Protein AF-A0A369J7W8-F1 (afdb_monomer_lite)

Secondary structure (DSSP, 8-state):
---------STTTTHHHHHHHHHHHHHHHHSSTTS---TTTTTTSSSS-----------B---EEEE--SS-HHHHS-TTHHHHS--SEEEEEEETTTTEEEEEETT--SBPPTTTS---HHHHTTTT-HHHHHHHHHHH---TT--GGGS-HHHHHHHHHHHHHHHHHHHHHHHHHH-HHHHHHHHHHHHHHHHHHHHHHHHHHHHHHHHHHHHHHHH---TTHHHHHHHHHHTT--HHHHHHHHHHHHTTS--------HHHHHHHHHHHHHHHHHHHHHHHHHH-PPPHHHHHHHS--------SSSPPHHHHHHHHHHHS-TTTSPPPPPPTTSPPPP-EEEEEEEE-----EEETTTTEEE---SEEEEEEEE-

pLDDT: mean 75.78, std 18.76, range [27.67, 96.69]

Sequence (379 aa):
MNVLAGRTTSDDLDLKHNYNLELISSQSHRNQHTRNMSVSTITSALSSLDTAEIAQSEPTCPGTWIKWSPGSIWTSYPYFQHEVCNVGWRPIAWSAERQEICLRAQNCKLDASDVDGGPCNACRWVEHSARFRQCIERAEHAQKHTPWAYLTAEQLHALMKKMVDKIKRLETQVTFFICPMSVITRINGIDKLANEKRRNKVLLKKLDDGKRILMLLASEDVVGLSRLLTVALNRGTSITAILDLLHRAIEGLYSPRGGFTTRQLDVSFLTEALGGSRLLYALQKALGLASSSTVRRHHKIPRLLPSIGEPSSDEINANISAFLDPNVKPPPPLLPSGARPGNVAMIDDISLESKCRYCGRRDAVMGLCPNIPVMLILA

Radius of gyration: 56.73 Å; chains: 1; bounding box: 97×52×156 Å

Organism: Hypsizygus marmoreus (NCBI:txid39966)

Foldseek 3Di:
DDDDDDDDDPPVVVVVVVVVVVVVVVVVVVVVPPPDPDPVVVVVVPPPPPDPDPDPDDLFFQFDKDAQDLDQCQFLQLQLLVVVHPLQKDWDDADRVRNITGIDGPPRPRDQDPPPSHGDPRRVCSCVDPSNVVLSVCSNPNDPPDDPSSYTNNRVVVVVVVVVVVVVVVVVVCCVVPPPPVVVVVVVVVVVVVVVVVVVVVVVVVVVLVVLVVVLVVPDDQQCLVVLVVVCVVVVHDSVVSSVQSVCSVVVVDDRQDDDDPVLLVVLLVQCVPVNQVSSVVCCVVRVGHHPVRSCVVQVDQDQDDDQPPDDPVSVVVRCCRCVPCVNPNADDADPVRHGDDKDKDKDKDADDQDWDADPVVRDTHRNDRIDIDIDIDD

Structure (mmCIF, N/CA/C/O backbone):
data_AF-A0A369J7W8-F1
#
_entry.id   AF-A0A369J7W8-F1
#
loop_
_atom_site.group_PDB
_atom_site.id
_atom_site.type_symbol
_atom_site.label_atom_id
_atom_site.label_alt_id
_atom_site.label_comp_id
_atom_site.label_asym_id
_atom_site.label_entity_id
_atom_site.label_seq_id
_atom_site.pdbx_PDB_ins_code
_atom_site.Cartn_x
_atom_site.Cartn_y
_atom_site.Cartn_z
_atom_site.occupancy
_atom_site.B_iso_or_equiv
_atom_site.auth_seq_id
_atom_site.auth_comp_id
_atom_site.auth_asym_id
_atom_site.auth_atom_id
_atom_site.pdbx_PDB_model_num
ATOM 1 N N . MET A 1 1 ? -39.255 -3.046 -16.414 1.00 39.50 1 MET A N 1
ATOM 2 C CA . MET A 1 1 ? -39.333 -4.017 -15.302 1.00 39.50 1 MET A CA 1
ATOM 3 C C . MET A 1 1 ? -39.390 -3.236 -14.002 1.00 39.50 1 MET A C 1
ATOM 5 O O . MET A 1 1 ? -38.418 -2.584 -13.650 1.00 39.50 1 MET A O 1
ATOM 9 N N . ASN A 1 2 ? -40.569 -3.225 -13.381 1.00 30.16 2 ASN A N 1
ATOM 10 C CA . ASN A 1 2 ? -40.825 -2.701 -12.038 1.00 30.16 2 ASN A CA 1
ATOM 11 C C . ASN A 1 2 ? -40.211 -3.615 -10.966 1.00 30.16 2 ASN A C 1
ATOM 13 O O . ASN A 1 2 ? -40.153 -4.816 -11.204 1.00 30.16 2 ASN A O 1
ATOM 17 N N . VAL A 1 3 ? -39.836 -3.025 -9.820 1.00 30.94 3 VAL A N 1
ATOM 18 C CA . VAL A 1 3 ? -40.041 -3.421 -8.394 1.00 30.94 3 VAL A CA 1
ATOM 19 C C . VAL A 1 3 ? -39.034 -2.575 -7.580 1.00 30.94 3 VAL A C 1
ATOM 21 O O . VAL A 1 3 ? -37.832 -2.762 -7.711 1.00 30.94 3 VAL A O 1
ATOM 24 N N . LEU A 1 4 ? -39.413 -1.418 -7.026 1.00 30.12 4 LEU A N 1
ATOM 25 C CA . LEU A 1 4 ? -40.066 -1.147 -5.727 1.00 30.12 4 LEU A CA 1
ATOM 26 C C . LEU A 1 4 ? -39.208 -1.378 -4.459 1.00 30.12 4 LEU A C 1
ATOM 28 O O . LEU A 1 4 ? -38.960 -2.505 -4.058 1.00 30.12 4 LEU A O 1
ATOM 32 N N . ALA A 1 5 ? -38.938 -0.236 -3.804 1.00 29.45 5 ALA A N 1
ATOM 33 C CA . ALA A 1 5 ? -39.077 0.076 -2.372 1.00 29.45 5 ALA A CA 1
ATOM 34 C C . ALA A 1 5 ? -38.084 -0.476 -1.325 1.00 29.45 5 ALA A C 1
ATOM 36 O O . ALA A 1 5 ? -37.884 -1.673 -1.170 1.00 29.45 5 ALA A O 1
ATOM 37 N N . GLY A 1 6 ? -37.572 0.454 -0.501 1.00 27.67 6 GLY A N 1
ATOM 38 C CA . GLY A 1 6 ? -36.865 0.163 0.750 1.00 27.67 6 GLY A CA 1
ATOM 39 C C . GLY A 1 6 ? -36.190 1.377 1.404 1.00 27.67 6 GLY A C 1
ATOM 40 O O . GLY A 1 6 ? -34.994 1.338 1.661 1.00 27.67 6 GLY A O 1
ATOM 41 N N . ARG A 1 7 ? -36.931 2.473 1.640 1.00 35.16 7 ARG A N 1
ATOM 42 C CA . ARG A 1 7 ? -36.541 3.552 2.573 1.00 35.16 7 ARG A CA 1
ATOM 43 C C . ARG A 1 7 ? -36.815 3.082 4.007 1.00 35.16 7 ARG A C 1
ATOM 45 O O . ARG A 1 7 ? -37.968 2.803 4.310 1.00 35.16 7 ARG A O 1
ATOM 52 N N . THR A 1 8 ? -35.805 3.091 4.875 1.00 32.97 8 THR A N 1
ATOM 53 C CA . THR A 1 8 ? -35.943 3.037 6.347 1.00 32.97 8 THR A CA 1
ATOM 54 C C . THR A 1 8 ? -34.812 3.873 6.967 1.00 32.97 8 THR A C 1
ATOM 56 O O . THR A 1 8 ? -33.648 3.495 6.871 1.00 32.97 8 THR A O 1
ATOM 59 N N . THR A 1 9 ? -35.090 5.145 7.279 1.00 34.97 9 THR A N 1
ATOM 60 C CA . THR A 1 9 ? -35.236 5.707 8.646 1.00 34.97 9 THR A CA 1
ATOM 61 C C . THR A 1 9 ? -33.913 5.859 9.412 1.00 34.97 9 THR A C 1
ATOM 63 O O . THR A 1 9 ? -33.539 4.999 10.205 1.00 34.97 9 THR A O 1
ATOM 66 N N . SER A 1 10 ? -33.235 6.999 9.203 1.00 34.66 10 SER A N 1
ATOM 67 C CA . SER A 1 10 ? -32.146 7.494 10.065 1.00 34.66 10 SER A CA 1
ATOM 68 C C . SER A 1 10 ? -32.644 8.170 11.349 1.00 34.66 10 SER A C 1
ATOM 70 O O . SER A 1 10 ? -31.831 8.519 12.192 1.00 34.66 10 SER A O 1
ATOM 72 N N . ASP A 1 11 ? -33.959 8.308 11.530 1.00 36.31 11 ASP A N 1
ATOM 73 C CA . ASP A 1 11 ? -34.535 9.120 12.613 1.00 36.31 11 ASP A CA 1
ATOM 74 C C . ASP A 1 11 ? -34.799 8.332 13.915 1.00 36.31 11 ASP A C 1
ATOM 76 O O . ASP A 1 11 ? -35.077 8.920 14.955 1.00 36.31 11 ASP A O 1
ATOM 80 N N . ASP A 1 12 ? -34.642 7.002 13.911 1.00 34.50 12 ASP A N 1
ATOM 81 C CA . ASP A 1 12 ? -34.912 6.141 15.082 1.00 34.50 12 ASP A CA 1
ATOM 82 C C . ASP A 1 12 ? -33.693 5.898 15.996 1.00 34.50 12 ASP A C 1
ATOM 84 O O . ASP A 1 12 ? -33.819 5.328 17.089 1.00 34.50 12 ASP A O 1
ATOM 88 N N . LEU A 1 13 ? -32.497 6.316 15.569 1.00 38.62 13 LEU A N 1
ATOM 89 C CA . LEU A 1 13 ? -31.259 6.165 16.346 1.00 38.62 13 LEU A CA 1
ATOM 90 C C . LEU A 1 13 ? -30.965 7.376 17.245 1.00 38.62 13 LEU A C 1
ATOM 92 O O . LEU A 1 13 ? -30.357 7.194 18.301 1.00 38.62 13 LEU A O 1
ATOM 96 N N . ASP A 1 14 ? -31.492 8.558 16.914 1.00 38.12 14 ASP A N 1
ATOM 97 C CA . ASP A 1 14 ? -31.316 9.777 17.719 1.00 38.12 14 ASP A CA 1
ATOM 98 C C . ASP A 1 14 ? -32.330 9.890 18.875 1.00 38.12 14 ASP A C 1
ATOM 100 O O . ASP A 1 14 ? -32.022 10.435 19.938 1.00 38.12 14 ASP A O 1
ATOM 104 N N . LEU A 1 15 ? -33.505 9.263 18.757 1.00 39.38 15 LEU A N 1
ATOM 105 C CA . LEU A 1 15 ? -34.518 9.241 19.824 1.00 39.38 15 LEU A CA 1
ATOM 106 C C . LEU A 1 15 ? -34.150 8.321 21.002 1.00 39.38 15 LEU A C 1
ATOM 108 O O . LEU A 1 15 ? -34.515 8.597 22.145 1.00 39.38 15 LEU A O 1
ATOM 112 N N . LYS A 1 16 ? -33.371 7.255 20.775 1.00 38.78 16 LYS A N 1
ATOM 113 C CA . LYS A 1 16 ? -32.959 6.321 21.846 1.00 38.78 16 LYS A CA 1
ATOM 114 C C . LYS A 1 16 ? -31.725 6.780 22.628 1.00 38.78 16 LYS A C 1
ATOM 116 O O . LYS A 1 16 ? -31.479 6.263 23.722 1.00 38.78 16 LYS A O 1
ATOM 121 N N . HIS A 1 17 ? -30.965 7.743 22.102 1.00 38.62 17 HIS A N 1
ATOM 122 C CA . HIS A 1 17 ? -29.814 8.322 22.799 1.00 38.62 17 HIS A CA 1
ATOM 123 C C . HIS A 1 17 ? -30.224 9.459 23.753 1.00 38.62 17 HIS A C 1
ATOM 125 O O . HIS A 1 17 ? -29.676 9.549 24.850 1.00 38.62 17 HIS A O 1
ATOM 131 N N . ASN A 1 18 ? -31.267 10.230 23.415 1.00 38.75 18 ASN A N 1
ATOM 132 C CA . ASN A 1 18 ? -31.782 11.300 24.281 1.00 38.75 18 ASN A CA 1
ATOM 133 C C . ASN A 1 18 ? -32.533 10.792 25.528 1.00 38.75 18 ASN A C 1
ATOM 135 O O . ASN A 1 18 ? -32.368 11.356 26.607 1.00 38.75 18 ASN A O 1
ATOM 139 N N . TYR A 1 19 ? -33.251 9.665 25.447 1.00 37.66 19 TYR A N 1
ATOM 140 C CA . TYR A 1 19 ? -33.979 9.119 26.607 1.00 37.66 19 TYR A CA 1
ATOM 141 C C . TYR A 1 19 ? -33.079 8.585 27.739 1.00 37.66 19 TYR A C 1
ATOM 143 O O . TYR A 1 19 ? -33.506 8.519 28.890 1.00 37.66 19 TYR A O 1
ATOM 151 N N . ASN A 1 20 ? -31.827 8.213 27.447 1.00 37.56 20 ASN A N 1
ATOM 152 C CA . ASN A 1 20 ? -30.898 7.706 28.466 1.00 37.56 20 ASN A CA 1
ATOM 153 C C . ASN A 1 20 ? -30.087 8.813 29.161 1.00 37.56 20 ASN A C 1
ATOM 155 O O . ASN A 1 20 ? -29.595 8.595 30.267 1.00 37.56 20 ASN A O 1
ATOM 159 N N . LEU A 1 21 ? -29.972 10.001 28.558 1.00 37.84 21 LEU A N 1
ATOM 160 C CA . LEU A 1 21 ? -29.263 11.141 29.150 1.00 37.84 21 LEU A CA 1
ATOM 161 C C . LEU A 1 21 ? -30.152 11.949 30.115 1.00 37.84 21 LEU A C 1
ATOM 163 O O . LEU A 1 21 ? -29.655 12.425 31.137 1.00 37.84 21 LEU A O 1
ATOM 167 N N . GLU A 1 22 ? -31.469 12.008 29.887 1.00 37.44 22 GLU A N 1
ATOM 168 C CA . GLU A 1 22 ? -32.417 12.662 30.809 1.00 37.44 22 GLU A CA 1
ATOM 169 C C . GLU A 1 22 ? -32.690 11.856 32.093 1.00 37.44 22 GLU A C 1
ATOM 171 O O . GLU A 1 22 ? -32.959 12.431 33.153 1.00 37.44 22 GLU A O 1
ATOM 176 N N . LEU A 1 23 ? -32.557 10.524 32.058 1.00 37.62 23 LEU A N 1
ATOM 177 C CA . LEU A 1 23 ? -32.783 9.682 33.240 1.00 37.62 23 LEU A CA 1
ATOM 178 C C . LEU A 1 23 ? -31.615 9.734 34.244 1.00 37.62 23 LEU A C 1
ATOM 180 O O . LEU A 1 23 ? -31.823 9.597 35.452 1.00 37.62 23 LEU A O 1
ATOM 184 N N . ILE A 1 24 ? -30.393 9.974 33.756 1.00 36.31 24 ILE A N 1
ATOM 185 C CA . ILE A 1 24 ? -29.177 10.046 34.582 1.00 36.31 24 ILE A CA 1
ATOM 186 C C . ILE A 1 24 ? -29.023 11.444 35.213 1.00 36.31 24 ILE A C 1
ATOM 188 O O . ILE A 1 24 ? -28.620 11.545 36.375 1.00 36.31 24 ILE A O 1
ATOM 192 N N . SER A 1 25 ? -29.437 12.520 34.529 1.00 39.28 25 SER A N 1
ATOM 193 C CA . SER A 1 25 ? -29.447 13.875 35.114 1.00 39.28 25 SER A CA 1
ATOM 194 C C . SER A 1 25 ? -30.545 14.047 36.180 1.00 39.28 25 SER A C 1
ATOM 196 O O . SER A 1 25 ? -30.312 14.674 37.218 1.00 39.28 25 SER A O 1
ATOM 198 N N . SER A 1 26 ? -31.698 13.388 36.004 1.00 38.00 26 SER A N 1
ATOM 199 C CA . SER A 1 26 ? -32.831 13.426 36.944 1.00 38.00 26 SER A CA 1
ATOM 200 C C . SER A 1 26 ? -32.561 12.698 38.271 1.00 38.00 26 SER A C 1
ATOM 202 O O . SER A 1 26 ? -33.080 13.096 39.317 1.00 38.00 26 SER A O 1
ATOM 204 N N . GLN A 1 27 ? -31.717 11.658 38.271 1.00 39.25 27 GLN A N 1
ATOM 205 C CA . GLN A 1 27 ? -31.307 10.957 39.499 1.00 39.25 27 GLN A CA 1
ATOM 206 C C . GLN A 1 27 ? -30.192 11.695 40.259 1.00 39.25 27 GLN A C 1
ATOM 208 O O . GLN A 1 27 ? -30.140 11.626 41.489 1.00 39.25 27 GLN A O 1
ATOM 213 N N . SER A 1 28 ? -29.355 12.470 39.560 1.00 37.69 28 SER A N 1
ATOM 214 C CA . SER A 1 28 ? -28.328 13.308 40.194 1.00 37.69 28 SER A CA 1
ATOM 215 C C . SER A 1 28 ? -28.925 14.531 40.906 1.00 37.69 28 SER A C 1
ATOM 217 O O . SER A 1 28 ? -28.455 14.895 41.982 1.00 37.69 28 SER A O 1
ATOM 219 N N . HIS A 1 29 ? -30.007 15.120 40.381 1.00 34.94 29 HIS A N 1
ATOM 220 C CA . HIS A 1 29 ? -30.691 16.249 41.032 1.00 34.94 29 HIS A CA 1
ATOM 221 C C . HIS A 1 29 ? -31.543 15.846 42.248 1.00 34.94 29 HIS A C 1
ATOM 223 O O . HIS A 1 29 ? -31.723 16.648 43.165 1.00 34.94 29 HIS A O 1
ATOM 229 N N . ARG A 1 30 ? -32.034 14.599 42.315 1.00 35.12 30 ARG A N 1
ATOM 230 C CA . ARG A 1 30 ? -32.855 14.125 43.446 1.00 35.12 30 ARG A CA 1
ATOM 231 C C . ARG A 1 30 ? -32.022 13.670 44.655 1.00 35.12 30 ARG A C 1
ATOM 233 O O . ARG A 1 30 ? -32.506 13.736 45.780 1.00 35.12 30 ARG A O 1
ATOM 240 N N . ASN A 1 31 ? -30.752 13.309 44.447 1.00 36.44 31 ASN A N 1
ATOM 241 C CA . ASN A 1 31 ? -29.822 12.913 45.514 1.00 36.44 31 ASN A CA 1
ATOM 242 C C . ASN A 1 31 ? -29.013 14.078 46.119 1.00 36.44 31 ASN A C 1
ATOM 244 O O . ASN A 1 31 ? -28.264 13.865 47.072 1.00 36.44 31 ASN A O 1
ATOM 248 N N . GLN A 1 32 ? -29.175 15.305 45.611 1.00 38.06 32 GLN A N 1
ATOM 249 C CA . GLN A 1 32 ? -28.560 16.510 46.189 1.00 38.06 32 GLN A CA 1
ATOM 250 C C . GLN A 1 32 ? -29.512 17.299 47.108 1.00 38.06 32 GLN A C 1
ATOM 252 O O . GLN A 1 32 ? -29.049 18.122 47.891 1.00 38.06 32 GLN A O 1
ATOM 257 N N . HIS A 1 33 ? -30.821 17.008 47.099 1.00 33.25 33 HIS A N 1
ATOM 258 C CA . HIS A 1 33 ? -31.810 17.750 47.895 1.00 33.25 33 HIS A CA 1
ATOM 259 C C . HIS A 1 33 ? -32.118 17.151 49.285 1.00 33.25 33 HIS A C 1
ATOM 261 O O . HIS A 1 33 ? -32.830 17.768 50.073 1.00 33.25 33 HIS A O 1
ATOM 267 N N . THR A 1 34 ? -31.565 15.982 49.628 1.00 38.44 34 THR A N 1
ATOM 268 C CA . THR A 1 34 ? -31.770 15.314 50.935 1.00 38.44 34 THR A CA 1
ATOM 269 C C . THR A 1 34 ? -30.535 15.321 51.839 1.00 38.44 34 THR A C 1
ATOM 271 O O . THR A 1 34 ? -30.518 14.638 52.860 1.00 38.44 34 THR A O 1
ATOM 274 N N . ARG A 1 35 ? -29.500 16.108 51.507 1.00 38.56 35 ARG A N 1
ATOM 275 C CA . ARG A 1 35 ? -28.270 16.208 52.316 1.00 38.56 35 ARG A CA 1
ATOM 276 C C . ARG A 1 35 ? -27.999 17.552 52.987 1.00 38.56 35 ARG A C 1
ATOM 278 O O . ARG A 1 35 ? -27.034 17.632 53.731 1.00 38.56 35 ARG A O 1
ATOM 285 N N . ASN A 1 36 ? -28.878 18.542 52.833 1.00 43.09 36 ASN A N 1
ATOM 286 C CA . ASN A 1 36 ? -28.755 19.841 53.503 1.00 43.09 36 ASN A CA 1
ATOM 287 C C . ASN A 1 36 ? -30.032 20.212 54.281 1.00 43.09 36 ASN A C 1
ATOM 289 O O . ASN A 1 36 ? -30.592 21.285 54.076 1.00 43.09 36 ASN A O 1
ATOM 293 N N . MET A 1 37 ? -30.496 19.341 55.189 1.00 34.44 37 MET A N 1
ATOM 294 C CA . MET A 1 37 ? -31.217 19.843 56.364 1.00 34.44 37 MET A CA 1
ATOM 295 C C . MET A 1 37 ? -30.190 20.153 57.445 1.00 34.44 37 MET A C 1
ATOM 297 O O . MET A 1 37 ? -29.414 19.306 57.880 1.00 34.44 37 MET A O 1
ATOM 301 N N . SER A 1 38 ? -30.166 21.429 57.785 1.00 38.12 38 SER A N 1
ATOM 302 C CA . SER A 1 38 ? -29.290 22.107 58.715 1.00 38.12 38 SER A CA 1
ATOM 303 C C . SER A 1 38 ? -29.174 21.412 60.073 1.00 38.12 38 SER A C 1
ATOM 305 O O . SER A 1 38 ? -30.145 21.278 60.817 1.00 38.12 38 SER A O 1
ATOM 307 N N . VAL A 1 39 ? -27.930 21.113 60.453 1.00 41.03 39 VAL A N 1
ATOM 308 C CA . VAL A 1 39 ? -27.508 20.763 61.822 1.00 41.03 39 VAL A CA 1
ATOM 309 C C . VAL A 1 39 ? -27.879 21.864 62.841 1.00 41.03 39 VAL A C 1
ATOM 311 O O . VAL A 1 39 ? -27.865 21.614 64.037 1.00 41.03 39 VAL A O 1
ATOM 314 N N . SER A 1 40 ? -28.301 23.056 62.398 1.00 43.69 40 SER A N 1
ATOM 315 C CA . SER A 1 40 ? -28.777 24.149 63.258 1.00 43.69 40 SER A CA 1
ATOM 316 C C . SER A 1 40 ? -30.266 24.100 63.641 1.00 43.69 40 SER A C 1
ATOM 318 O O . SER A 1 40 ? -30.682 24.883 64.490 1.00 43.69 40 SER A O 1
ATOM 320 N N . THR A 1 41 ? -31.082 23.192 63.087 1.00 40.47 41 THR A N 1
ATOM 321 C CA . THR A 1 41 ? -32.512 23.078 63.467 1.00 40.47 41 THR A CA 1
ATOM 322 C C . THR A 1 41 ? -32.739 22.090 64.617 1.00 40.47 41 THR A C 1
ATOM 324 O O . THR A 1 41 ? -33.707 22.220 65.358 1.00 40.47 41 THR A O 1
ATOM 327 N N . ILE A 1 42 ? -31.815 21.148 64.836 1.00 38.88 42 ILE A N 1
ATOM 328 C CA . ILE A 1 42 ? -31.888 20.184 65.949 1.00 38.88 42 ILE A CA 1
ATOM 329 C C . ILE A 1 42 ? -31.417 20.833 67.265 1.00 38.88 42 ILE A C 1
ATOM 331 O O . ILE A 1 42 ? -31.951 20.533 68.329 1.00 38.88 42 ILE A O 1
ATOM 335 N N . THR A 1 43 ? -30.499 21.800 67.203 1.00 40.34 43 THR A N 1
ATOM 336 C CA . THR A 1 43 ? -29.969 22.500 68.387 1.00 40.34 43 THR A CA 1
ATOM 337 C C . THR A 1 43 ? -30.921 23.554 68.962 1.00 40.34 43 THR A C 1
ATOM 339 O O . THR A 1 43 ? -30.791 23.905 70.125 1.00 40.34 43 THR A O 1
ATOM 342 N N . SER A 1 44 ? -31.912 24.026 68.196 1.00 38.06 44 SER A N 1
ATOM 343 C CA . SER A 1 44 ? -32.921 24.992 68.672 1.00 38.06 44 SER A CA 1
ATOM 344 C C . SER A 1 44 ? -34.101 24.341 69.409 1.00 38.06 44 SER A C 1
ATOM 346 O O . SER A 1 44 ? -34.868 25.053 70.052 1.00 38.06 44 SER A O 1
ATOM 348 N N . ALA A 1 45 ? -34.267 23.017 69.319 1.00 38.34 45 ALA A N 1
ATOM 349 C CA . ALA A 1 45 ? -35.342 22.277 69.991 1.00 38.34 45 ALA A CA 1
ATOM 350 C C . ALA A 1 45 ? -34.882 21.572 71.284 1.00 38.34 45 ALA A C 1
ATOM 352 O O . ALA A 1 45 ? -35.701 20.999 71.995 1.00 38.34 45 ALA A O 1
ATOM 353 N N . LEU A 1 46 ? -33.581 21.620 71.597 1.00 36.84 46 LEU A N 1
ATOM 354 C CA . LEU A 1 46 ? -32.973 20.996 72.781 1.00 36.84 46 LEU A CA 1
ATOM 355 C C . LEU A 1 46 ? -32.583 22.008 73.874 1.00 36.84 46 LEU A C 1
ATOM 357 O O . LEU A 1 46 ? -32.005 21.620 74.881 1.00 36.84 46 LEU A O 1
ATOM 361 N N . SER A 1 47 ? -32.921 23.291 73.708 1.00 36.59 47 SER A N 1
ATOM 362 C CA . SER A 1 47 ? -32.651 24.356 74.695 1.00 36.59 47 SER A CA 1
ATOM 363 C C . SER A 1 47 ? -33.897 24.823 75.459 1.00 36.59 47 SER A C 1
ATOM 365 O O . SER A 1 47 ? -33.846 25.834 76.150 1.00 36.59 47 SER A O 1
ATOM 367 N N . SER A 1 48 ? -35.018 24.108 75.341 1.00 38.41 48 SER A N 1
ATOM 368 C CA . SER A 1 48 ? -36.293 24.429 76.006 1.00 38.41 48 SER A CA 1
ATOM 369 C C . SER A 1 48 ? -36.827 23.298 76.896 1.00 38.41 48 SER A C 1
ATOM 371 O O . SER A 1 48 ? -37.998 23.298 77.265 1.00 38.41 48 SER A O 1
ATOM 373 N N . LEU A 1 49 ? -35.970 22.352 77.288 1.00 36.00 49 LEU A N 1
ATOM 374 C CA . LEU A 1 49 ? -36.283 21.305 78.266 1.00 36.00 49 LEU A CA 1
ATOM 375 C C . LEU A 1 49 ? -35.232 21.298 79.380 1.00 36.00 49 LEU A C 1
ATOM 377 O O . LEU A 1 49 ? -34.598 20.284 79.630 1.00 36.00 49 LEU A O 1
ATOM 381 N N . ASP A 1 50 ? -35.026 22.447 80.020 1.00 34.94 50 ASP A N 1
ATOM 382 C CA . ASP A 1 50 ? -34.288 22.519 81.283 1.00 34.94 50 ASP A CA 1
ATOM 383 C C . ASP A 1 50 ? -34.841 23.655 82.147 1.00 34.94 50 ASP A C 1
ATOM 385 O O . ASP A 1 50 ? -34.258 24.722 82.299 1.00 34.94 50 ASP A O 1
ATOM 389 N N . THR A 1 51 ? -36.034 23.400 82.676 1.00 32.72 51 THR A N 1
ATOM 390 C CA . THR A 1 51 ? -36.517 23.912 83.964 1.00 32.72 51 THR A CA 1
ATOM 391 C C . THR A 1 51 ? -37.717 23.058 84.353 1.00 32.72 51 THR A C 1
ATOM 393 O O . THR A 1 51 ? -38.873 23.412 84.140 1.00 32.72 51 THR A O 1
ATOM 396 N N . ALA A 1 52 ? -37.444 21.874 84.905 1.00 32.53 52 ALA A N 1
ATOM 397 C CA . ALA A 1 52 ? -38.441 21.180 85.707 1.00 32.53 52 ALA A CA 1
ATOM 398 C C . ALA A 1 52 ? -38.605 21.973 87.011 1.00 32.53 52 ALA A C 1
ATOM 400 O O . ALA A 1 52 ? -37.886 21.761 87.987 1.00 32.53 52 ALA A O 1
ATOM 401 N N . GLU A 1 53 ? -39.519 22.942 86.984 1.00 30.88 53 GLU A N 1
ATOM 402 C CA . GLU A 1 53 ? -40.106 23.521 88.183 1.00 30.88 53 GLU A CA 1
ATOM 403 C C . GLU A 1 53 ? -40.580 22.382 89.089 1.00 30.88 53 GLU A C 1
ATOM 405 O O . GLU A 1 53 ? -41.365 21.516 88.691 1.00 30.88 53 GLU A O 1
ATOM 410 N N . ILE A 1 54 ? -40.077 22.385 90.322 1.00 39.38 54 ILE A N 1
ATOM 411 C CA . ILE A 1 54 ? -40.567 21.557 91.419 1.00 39.38 54 ILE A CA 1
ATOM 412 C C . ILE A 1 54 ? -41.971 22.073 91.752 1.00 39.38 54 ILE A C 1
ATOM 414 O O . ILE A 1 54 ? -42.161 22.912 92.630 1.00 39.38 54 ILE A O 1
ATOM 418 N N . ALA A 1 55 ? -42.962 21.596 91.005 1.00 31.48 55 ALA A N 1
ATOM 419 C CA . ALA A 1 55 ? -44.359 21.733 91.360 1.00 31.48 55 ALA A CA 1
ATOM 420 C C . ALA A 1 55 ? -44.654 20.707 92.459 1.00 31.48 55 ALA A C 1
ATOM 422 O O . ALA A 1 55 ? -44.607 19.495 92.234 1.00 31.48 55 ALA A O 1
ATOM 423 N N . GLN A 1 56 ? -44.926 21.203 93.665 1.00 46.19 56 GLN A N 1
ATOM 424 C CA . GLN A 1 56 ? -45.516 20.425 94.749 1.00 46.19 56 GLN A CA 1
ATOM 425 C C . GLN A 1 56 ? -46.822 19.811 94.225 1.00 46.19 56 GLN A C 1
ATOM 427 O O . GLN A 1 56 ? -47.815 20.513 94.055 1.00 46.19 56 GLN A O 1
ATOM 432 N N . SER A 1 57 ? -46.796 18.518 93.898 1.00 40.25 57 SER A N 1
ATOM 433 C CA . SER A 1 57 ? -47.978 17.771 93.474 1.00 40.25 57 SER A CA 1
ATOM 434 C C . SER A 1 57 ? -48.540 17.010 94.667 1.00 40.25 57 SER A C 1
ATOM 436 O O . SER A 1 57 ? -47.801 16.415 95.451 1.00 40.25 57 SER A O 1
ATOM 438 N N . GLU A 1 58 ? -49.861 17.084 94.809 1.00 47.91 58 GLU A N 1
ATOM 439 C CA . GLU A 1 58 ? -50.674 16.303 95.741 1.00 47.91 58 GLU A CA 1
ATOM 440 C C . GLU A 1 58 ? -50.250 14.820 95.749 1.00 47.91 58 GLU A C 1
ATOM 442 O O . GLU A 1 58 ? -49.762 14.327 94.723 1.00 47.91 58 GLU A O 1
ATOM 447 N N . PRO A 1 59 ? -50.415 14.089 96.873 1.00 54.34 59 PRO A N 1
ATOM 448 C CA . PRO A 1 59 ? -49.913 12.725 97.028 1.00 54.34 59 PRO A CA 1
ATOM 449 C C . PRO A 1 59 ? -50.616 11.765 96.061 1.00 54.34 59 PRO A C 1
ATOM 451 O O . PRO A 1 59 ? -51.603 11.111 96.389 1.00 54.34 59 PRO A O 1
ATOM 454 N N . THR A 1 60 ? -50.084 11.673 94.847 1.00 71.56 60 THR A N 1
ATOM 455 C CA . THR A 1 60 ? -50.542 10.748 93.819 1.00 71.56 60 THR A CA 1
ATOM 456 C C . THR A 1 60 ? -49.844 9.408 93.997 1.00 71.56 60 THR A C 1
ATOM 458 O O . THR A 1 60 ? -48.648 9.335 94.271 1.00 71.56 60 THR A O 1
ATOM 461 N N . CYS A 1 61 ? -50.590 8.315 93.833 1.00 77.62 61 CYS A N 1
ATOM 462 C CA . CYS A 1 61 ? -50.076 6.962 94.011 1.00 77.62 61 CYS A CA 1
ATOM 463 C C . CYS A 1 61 ? -48.769 6.745 93.205 1.00 77.62 61 CYS A C 1
ATOM 465 O O . CYS A 1 61 ? -48.806 6.772 91.961 1.00 77.62 61 CYS A O 1
ATOM 467 N N . PRO A 1 62 ? -47.637 6.431 93.874 1.00 78.75 62 PRO A N 1
ATOM 468 C CA . PRO A 1 62 ? -46.321 6.341 93.231 1.00 78.75 62 PRO A CA 1
ATOM 469 C C . PRO A 1 62 ? -46.191 5.152 92.266 1.00 78.75 62 PRO A C 1
ATOM 471 O O . PRO A 1 62 ? -45.286 5.124 91.438 1.00 78.75 62 PRO A O 1
ATOM 474 N N . GLY A 1 63 ? -47.131 4.201 92.318 1.00 84.25 63 GLY A N 1
ATOM 475 C CA . GLY A 1 63 ? -47.064 2.952 91.558 1.00 84.25 63 GLY A CA 1
ATOM 476 C C . GLY A 1 63 ? -46.223 1.901 92.280 1.00 84.25 63 GLY A C 1
ATOM 477 O O . GLY A 1 63 ? -45.666 2.160 93.345 1.00 84.25 63 GLY A O 1
ATOM 478 N N . THR A 1 64 ? -46.190 0.685 91.738 1.00 86.69 64 THR A N 1
ATOM 479 C CA . THR A 1 64 ? -45.447 -0.430 92.336 1.00 86.69 64 THR A CA 1
ATOM 480 C C . THR A 1 64 ? -44.193 -0.713 91.515 1.00 86.69 64 THR A C 1
ATOM 482 O O . THR A 1 64 ? -44.269 -0.838 90.292 1.00 86.69 64 THR A O 1
ATOM 485 N N . TRP A 1 65 ? -43.044 -0.814 92.179 1.00 87.12 65 TRP A N 1
ATOM 486 C CA . TRP A 1 65 ? -41.786 -1.219 91.553 1.00 87.12 65 TRP A CA 1
ATOM 487 C C . TRP A 1 65 ? -41.703 -2.739 91.518 1.00 87.12 65 TRP A C 1
ATOM 489 O O . TRP A 1 65 ? -41.835 -3.387 92.554 1.00 87.12 65 TRP A O 1
ATOM 499 N N . ILE A 1 66 ? -41.512 -3.304 90.328 1.00 87.69 66 ILE A N 1
ATOM 500 C CA . ILE A 1 66 ? -41.381 -4.749 90.126 1.00 87.69 66 ILE A CA 1
ATOM 501 C C . ILE A 1 66 ? -40.081 -5.030 89.384 1.00 87.69 66 ILE A C 1
ATOM 503 O O . ILE A 1 66 ? -39.766 -4.376 88.388 1.00 87.69 66 ILE A O 1
ATOM 507 N N . LYS A 1 67 ? -39.350 -6.045 89.843 1.00 88.06 67 LYS A N 1
ATOM 508 C CA . LYS A 1 67 ? -38.140 -6.528 89.180 1.00 88.06 67 LYS A CA 1
ATOM 509 C C . LYS A 1 67 ? -38.491 -7.306 87.912 1.00 88.06 67 LYS A C 1
ATOM 511 O O . LYS A 1 67 ? -39.278 -8.250 87.952 1.00 88.06 67 LYS A O 1
ATOM 516 N N . TRP A 1 68 ? -37.885 -6.930 86.792 1.00 88.62 68 TRP A N 1
ATOM 517 C CA . TRP A 1 68 ? -38.092 -7.577 85.501 1.00 88.62 68 TRP A CA 1
ATOM 518 C C . TRP A 1 68 ? -37.018 -8.653 85.269 1.00 88.62 68 TRP A C 1
ATOM 520 O O . TRP A 1 68 ? -35.862 -8.343 84.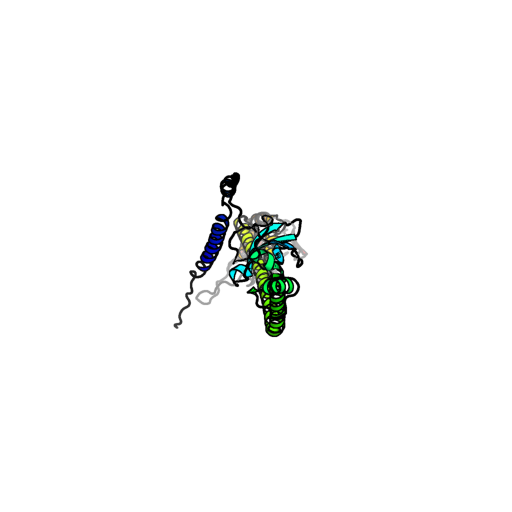997 1.00 88.62 68 TRP A O 1
ATOM 530 N N . SER A 1 69 ? -37.387 -9.929 85.420 1.00 85.44 69 SER A N 1
ATOM 531 C CA . SER A 1 69 ? -36.496 -11.087 85.209 1.00 85.44 69 SER A CA 1
ATOM 532 C C . SER A 1 69 ? -36.196 -11.476 83.749 1.00 85.44 69 SER A C 1
ATOM 534 O O . SER A 1 69 ? -35.087 -11.961 83.524 1.00 85.44 69 SER A O 1
ATOM 536 N N . PRO A 1 70 ? -37.089 -11.280 82.750 1.00 84.19 70 PRO A N 1
ATOM 537 C CA . PRO A 1 70 ? -36.904 -11.859 81.411 1.00 84.19 70 PRO A CA 1
ATOM 538 C C . PRO A 1 70 ? -35.729 -11.318 80.583 1.00 84.19 70 PRO A C 1
ATOM 540 O O . PRO A 1 70 ? -35.439 -11.855 79.517 1.00 84.19 70 PRO A O 1
ATOM 543 N N . GLY A 1 71 ? -35.066 -10.249 81.025 1.00 84.50 71 GLY A N 1
ATOM 544 C CA . GLY A 1 71 ? -33.935 -9.645 80.324 1.00 84.50 71 GLY A CA 1
ATOM 545 C C . GLY A 1 71 ? -33.971 -8.125 80.390 1.00 84.50 71 GLY A C 1
ATOM 546 O O . GLY A 1 71 ? -34.538 -7.549 81.312 1.00 84.50 71 GLY A O 1
ATOM 547 N N . SER A 1 72 ? -33.384 -7.459 79.393 1.00 86.50 72 SER A N 1
ATOM 548 C CA . SER A 1 72 ? -33.447 -5.995 79.305 1.00 86.50 72 SER A CA 1
ATOM 549 C C . SER A 1 72 ? -34.889 -5.540 79.110 1.00 86.50 72 SER A C 1
ATOM 551 O O . SER A 1 72 ? -35.561 -5.992 78.177 1.00 86.50 72 SER A O 1
ATOM 553 N N . ILE A 1 73 ? -35.356 -4.612 79.946 1.00 85.38 73 ILE A N 1
ATOM 554 C CA . ILE A 1 73 ? -36.711 -4.044 79.855 1.00 85.38 73 ILE A CA 1
ATOM 555 C C . ILE A 1 73 ? -36.983 -3.517 78.434 1.00 85.38 73 ILE A C 1
ATOM 557 O O . ILE A 1 73 ? -38.058 -3.726 77.888 1.00 85.38 73 ILE A O 1
ATOM 561 N N . TRP A 1 74 ? -35.984 -2.934 77.772 1.00 83.75 74 TRP A N 1
ATOM 562 C CA . TRP A 1 74 ? -36.133 -2.341 76.439 1.00 83.75 74 TRP A CA 1
ATOM 563 C C . TRP A 1 74 ? -36.427 -3.343 75.318 1.00 83.75 74 TRP A C 1
ATOM 565 O O . TRP A 1 74 ? -37.089 -2.994 74.344 1.00 83.75 74 TRP A O 1
ATOM 575 N N . THR A 1 75 ? -35.927 -4.574 75.429 1.00 84.56 75 THR A N 1
ATOM 576 C CA . THR A 1 75 ? -36.037 -5.588 74.364 1.00 84.56 75 THR A CA 1
ATOM 577 C C . THR A 1 75 ? -37.056 -6.673 74.694 1.00 84.56 75 THR A C 1
ATOM 579 O O . THR A 1 75 ? -37.724 -7.192 73.793 1.00 84.56 75 THR A O 1
ATOM 582 N N . SER A 1 76 ? -37.195 -6.988 75.985 1.00 86.69 76 SER A N 1
ATOM 583 C CA . SER A 1 76 ? -38.005 -8.095 76.495 1.00 86.69 76 SER A CA 1
ATOM 584 C C . SER A 1 76 ? -39.338 -7.654 77.105 1.00 86.69 76 SER A C 1
ATOM 586 O O . SER A 1 76 ? -40.233 -8.485 77.220 1.00 86.69 76 SER A O 1
ATOM 588 N N . TYR A 1 77 ? -39.543 -6.374 77.442 1.00 88.62 77 TYR A N 1
ATOM 589 C CA . TYR A 1 77 ? -40.872 -5.905 77.844 1.00 88.62 77 TYR A CA 1
ATOM 590 C C . TYR A 1 77 ? -41.757 -5.662 76.609 1.00 88.62 77 TYR A C 1
ATOM 592 O O . TYR A 1 77 ? -41.359 -4.944 75.686 1.00 88.62 77 TYR A O 1
ATOM 600 N N . PRO A 1 78 ? -42.978 -6.220 76.551 1.00 86.56 78 PRO A N 1
ATOM 601 C CA . PRO A 1 78 ? -43.828 -6.105 75.375 1.00 86.56 78 PRO A CA 1
ATOM 602 C C . PRO A 1 78 ? -44.619 -4.787 75.384 1.00 86.56 78 PRO A C 1
ATOM 604 O O . PRO A 1 78 ? -45.831 -4.773 75.599 1.00 86.56 78 PRO A O 1
ATOM 607 N N . TYR A 1 79 ? -43.946 -3.662 75.122 1.00 86.38 79 TYR A N 1
ATOM 608 C CA . TYR A 1 79 ? -44.574 -2.330 75.078 1.00 86.38 79 TYR A CA 1
ATOM 609 C C . TYR A 1 79 ? -45.791 -2.271 74.146 1.00 86.38 79 TYR A C 1
ATOM 611 O O . TYR A 1 79 ? -46.817 -1.699 74.506 1.00 86.38 79 TYR A O 1
ATOM 619 N N . PHE A 1 80 ? -45.712 -2.944 72.995 1.00 84.12 80 PHE A N 1
ATOM 620 C CA . PHE A 1 80 ? -46.784 -2.995 71.998 1.00 84.12 80 PHE A CA 1
ATOM 621 C C . PHE A 1 80 ? -48.091 -3.617 72.525 1.00 84.12 80 PHE A C 1
ATOM 623 O O . PHE A 1 80 ? -49.177 -3.274 72.060 1.00 84.12 80 PHE A O 1
ATOM 630 N N . GLN A 1 81 ? -48.029 -4.478 73.551 1.00 84.62 81 GLN A N 1
ATOM 631 C CA . GLN A 1 81 ? -49.241 -5.043 74.153 1.00 84.62 81 GLN A CA 1
ATOM 632 C C . GLN A 1 81 ? -50.138 -3.972 74.778 1.00 84.62 81 GLN A C 1
ATOM 634 O O . GLN A 1 81 ? -51.342 -4.186 74.833 1.00 84.62 81 GLN A O 1
ATOM 639 N N . HIS A 1 82 ? -49.587 -2.838 75.225 1.00 83.88 82 HIS A N 1
ATOM 640 C CA . HIS A 1 82 ? -50.367 -1.747 75.826 1.00 83.88 82 HIS A CA 1
ATOM 641 C C . HIS A 1 82 ? -51.207 -0.976 74.806 1.00 83.88 82 HIS A C 1
ATOM 643 O O . HIS A 1 82 ? -52.174 -0.325 75.191 1.00 83.88 82 HIS A O 1
ATOM 649 N N . GLU A 1 83 ? -50.848 -1.059 73.524 1.00 82.25 83 GLU A N 1
ATOM 650 C CA . GLU A 1 83 ? -51.580 -0.437 72.419 1.00 82.25 83 GLU A CA 1
ATOM 651 C C . GLU A 1 83 ? -52.662 -1.377 71.869 1.00 82.25 83 GLU A C 1
ATOM 653 O O . GLU A 1 83 ? -53.779 -0.951 71.586 1.00 82.25 83 GLU A O 1
ATOM 658 N N . VAL A 1 84 ? -52.358 -2.677 71.772 1.00 79.69 84 VAL A N 1
ATOM 659 C CA . VAL A 1 84 ? -53.255 -3.667 71.147 1.00 79.69 84 VAL A CA 1
ATOM 660 C C . VAL A 1 84 ? -54.199 -4.343 72.142 1.00 79.69 84 VAL A C 1
ATOM 662 O O . VAL A 1 84 ? -55.270 -4.817 71.766 1.00 79.69 84 VAL A O 1
ATOM 665 N N . CYS A 1 85 ? -53.820 -4.442 73.416 1.00 79.00 85 CYS A N 1
ATOM 666 C CA . CYS A 1 85 ? -54.569 -5.179 74.428 1.00 79.00 85 CYS A CA 1
ATOM 667 C C . CYS A 1 85 ? -54.731 -4.364 75.711 1.00 79.00 85 CYS A C 1
ATOM 669 O O . CYS A 1 85 ? -53.791 -3.764 76.227 1.00 79.00 85 CYS A O 1
ATOM 671 N N . ASN A 1 86 ? -55.913 -4.444 76.326 1.00 81.44 86 ASN A N 1
ATOM 672 C CA . ASN A 1 86 ? -56.062 -3.945 77.685 1.00 81.44 86 ASN A CA 1
ATOM 673 C C . ASN A 1 86 ? -55.428 -4.930 78.684 1.00 81.44 86 ASN A C 1
ATOM 675 O O . ASN A 1 86 ? -56.070 -5.886 79.131 1.00 81.44 86 ASN A O 1
ATOM 679 N N . VAL A 1 87 ? -54.155 -4.704 79.011 1.00 82.19 87 VAL A N 1
ATOM 680 C CA . VAL A 1 87 ? -53.396 -5.525 79.965 1.00 82.19 87 VAL A CA 1
ATOM 681 C C . VAL A 1 87 ? -53.732 -5.216 81.430 1.00 82.19 87 VAL A C 1
ATOM 683 O O . VAL A 1 87 ? -53.558 -6.084 82.277 1.00 82.19 87 VAL A O 1
ATOM 686 N N . GLY A 1 88 ? -54.323 -4.052 81.731 1.00 84.38 88 GLY A N 1
ATOM 687 C CA . GLY A 1 88 ? -54.791 -3.681 83.077 1.00 84.38 88 GLY A CA 1
ATOM 688 C C . GLY A 1 88 ? -53.791 -2.890 83.931 1.00 84.38 88 GLY A C 1
ATOM 689 O O . GLY A 1 88 ? -54.135 -2.450 85.027 1.00 84.38 88 GLY A O 1
ATOM 690 N N . TRP A 1 89 ? -52.587 -2.632 83.424 1.00 88.75 89 TRP A N 1
ATOM 691 C CA . TRP A 1 89 ? -51.593 -1.735 84.024 1.00 88.75 89 TRP A CA 1
ATOM 692 C C . TRP A 1 89 ? -50.920 -0.883 82.946 1.00 88.75 89 TRP A C 1
ATOM 694 O O . TRP A 1 89 ? -51.105 -1.131 81.755 1.00 88.75 89 TRP A O 1
ATOM 704 N N . ARG A 1 90 ? -50.154 0.128 83.357 1.00 87.56 90 ARG A N 1
ATOM 705 C CA . ARG A 1 90 ? -49.310 0.958 82.491 1.00 87.56 90 ARG A CA 1
ATOM 706 C C . ARG A 1 90 ? -47.950 1.191 83.155 1.00 87.56 90 ARG A C 1
ATOM 708 O O . ARG A 1 90 ? -47.914 1.415 84.366 1.00 87.56 90 ARG A O 1
ATOM 715 N N . PRO A 1 91 ? -46.843 1.125 82.402 1.00 87.44 91 PRO A N 1
ATOM 716 C CA . PRO A 1 91 ? -45.529 1.491 82.914 1.00 87.44 91 PRO A CA 1
ATOM 717 C C . PRO A 1 91 ? -45.412 3.017 83.043 1.00 87.44 91 PRO A C 1
ATOM 719 O O . PRO A 1 91 ? -45.887 3.742 82.171 1.00 87.44 91 PRO A O 1
ATOM 722 N N . ILE A 1 92 ? -44.808 3.498 84.131 1.00 87.31 92 ILE A N 1
ATOM 723 C CA . ILE A 1 92 ? -44.664 4.940 84.426 1.00 87.31 92 ILE A CA 1
ATOM 724 C C . ILE A 1 92 ? -43.205 5.357 84.536 1.00 87.31 92 ILE A C 1
ATOM 726 O O . ILE A 1 92 ? -42.828 6.413 84.043 1.00 87.31 92 ILE A O 1
ATOM 730 N N . ALA A 1 93 ? -42.388 4.528 85.175 1.00 85.56 93 ALA A N 1
ATOM 731 C CA . ALA A 1 93 ? -40.966 4.775 85.347 1.00 85.56 93 ALA A CA 1
ATOM 732 C C . ALA A 1 93 ? -40.202 3.457 85.244 1.00 85.56 93 ALA A C 1
ATOM 734 O O . ALA A 1 93 ? -40.784 2.373 85.326 1.00 85.56 93 ALA A O 1
ATOM 735 N N . TRP A 1 94 ? -38.894 3.545 85.058 1.00 87.25 94 TRP A N 1
ATOM 736 C CA . TRP A 1 94 ? -38.003 2.394 85.016 1.00 87.25 94 TRP A CA 1
ATOM 737 C C . TRP A 1 94 ? -36.667 2.759 85.659 1.00 87.25 94 TRP A C 1
ATOM 739 O O . TRP A 1 94 ? -36.247 3.915 85.634 1.00 87.25 94 TRP A O 1
ATOM 749 N N . SER A 1 95 ? -35.988 1.761 86.217 1.00 85.25 95 SER A N 1
ATOM 750 C CA . SER A 1 95 ? -34.622 1.875 86.724 1.00 85.25 95 SER A CA 1
ATOM 751 C C . SER A 1 95 ? -33.737 0.902 85.955 1.00 85.25 95 SER A C 1
ATOM 753 O O . SER A 1 95 ? -33.853 -0.315 86.108 1.00 85.25 95 SER A O 1
ATOM 755 N N . ALA A 1 96 ? -32.857 1.437 85.102 1.00 76.00 96 ALA A N 1
ATOM 756 C CA . ALA A 1 9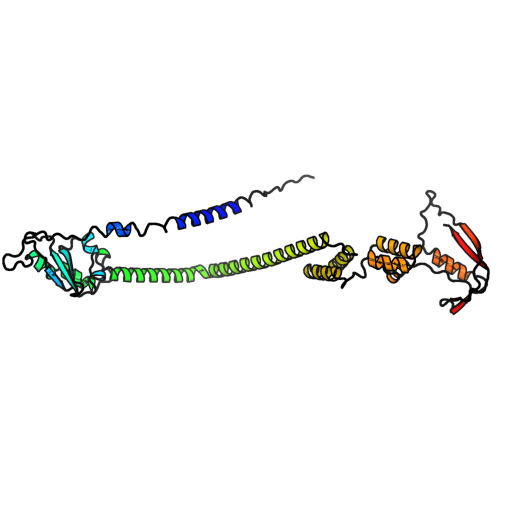6 ? -31.941 0.624 84.300 1.00 76.00 96 ALA A CA 1
ATOM 757 C C . ALA A 1 96 ? -30.907 -0.114 85.171 1.00 76.00 96 ALA A C 1
ATOM 759 O O . ALA A 1 96 ? -30.578 -1.264 84.880 1.00 76.00 96 ALA A O 1
ATOM 760 N N . GLU A 1 97 ? -30.451 0.521 86.256 1.00 78.12 97 GLU A N 1
ATOM 761 C CA . GLU A 1 97 ? -29.474 -0.038 87.200 1.00 78.12 97 GLU A CA 1
ATOM 762 C C . GLU A 1 97 ? -30.039 -1.219 87.994 1.00 78.12 97 GLU A C 1
ATOM 764 O O . GLU A 1 97 ? -29.336 -2.199 88.231 1.00 78.12 97 GLU A O 1
ATOM 769 N N . ARG A 1 98 ? -31.321 -1.153 88.380 1.00 77.69 98 ARG A N 1
ATOM 770 C CA . ARG A 1 98 ? -31.978 -2.197 89.183 1.00 77.69 98 ARG A CA 1
ATOM 771 C C . ARG A 1 98 ? -32.769 -3.213 88.354 1.00 77.69 98 ARG A C 1
ATOM 773 O O . ARG A 1 98 ? -33.204 -4.221 88.903 1.00 77.69 98 ARG A O 1
ATOM 780 N N . GLN A 1 99 ? -32.928 -2.975 87.046 1.00 83.88 99 GLN A N 1
ATOM 781 C CA . GLN A 1 99 ? -33.829 -3.733 86.159 1.00 83.88 99 GLN A CA 1
ATOM 782 C C . GLN A 1 99 ? -35.250 -3.819 86.735 1.00 83.88 99 GLN A C 1
ATOM 784 O O . GLN A 1 99 ? -35.895 -4.867 86.736 1.00 83.88 99 GLN A O 1
ATOM 789 N N . GLU A 1 100 ? -35.736 -2.690 87.244 1.00 89.25 100 GLU A N 1
ATOM 790 C CA . GLU A 1 100 ? -37.068 -2.570 87.828 1.00 89.25 100 GLU A CA 1
ATOM 791 C C . GLU A 1 100 ? -37.943 -1.669 86.962 1.00 89.25 100 GLU A C 1
ATOM 793 O O . GLU A 1 100 ? -37.494 -0.651 86.426 1.00 89.25 100 GLU A O 1
ATOM 798 N N . ILE A 1 101 ? -39.212 -2.042 86.838 1.00 88.75 101 ILE A N 1
ATOM 799 C CA . ILE A 1 101 ? -40.232 -1.269 86.145 1.00 88.75 101 ILE A CA 1
ATOM 800 C C . ILE A 1 101 ? -41.306 -0.851 87.145 1.00 88.75 101 ILE A C 1
ATOM 802 O O . ILE A 1 101 ? -41.824 -1.667 87.907 1.00 88.75 101 ILE A O 1
ATOM 806 N N . CYS A 1 102 ? -41.631 0.438 87.156 1.00 88.94 102 CYS A N 1
ATOM 807 C CA . CYS A 1 102 ? -42.722 0.970 87.952 1.00 88.94 102 CYS A CA 1
ATOM 808 C C . CYS A 1 102 ? -44.021 0.865 87.154 1.00 88.94 102 CYS A C 1
ATOM 810 O O . CYS A 1 102 ? -44.165 1.478 86.089 1.00 88.94 102 CYS A O 1
ATOM 812 N N . LEU A 1 103 ? -44.964 0.080 87.669 1.00 89.25 103 LEU A N 1
ATOM 813 C CA . LEU A 1 103 ? -46.268 -0.150 87.062 1.00 89.25 103 LEU A CA 1
ATOM 814 C C . LEU A 1 103 ? -47.366 0.510 87.893 1.00 89.25 103 LEU A C 1
ATOM 816 O O . LEU A 1 103 ? -47.398 0.418 89.122 1.00 89.25 103 LEU A O 1
ATOM 820 N N . ARG A 1 104 ? -48.328 1.121 87.206 1.00 87.81 104 ARG A N 1
ATOM 821 C CA . ARG A 1 104 ? -49.573 1.610 87.802 1.00 87.81 104 ARG A CA 1
ATOM 822 C C . ARG A 1 104 ? -50.743 0.839 87.223 1.00 87.81 104 ARG A C 1
ATOM 824 O O . ARG A 1 104 ? -50.856 0.691 86.007 1.00 87.81 104 ARG A O 1
ATOM 831 N N . ALA A 1 105 ? -51.622 0.350 88.089 1.00 86.06 105 ALA A N 1
ATOM 832 C CA . ALA A 1 105 ? -52.855 -0.291 87.653 1.00 86.06 105 ALA A CA 1
ATOM 833 C C . ALA A 1 105 ? -53.762 0.724 86.938 1.00 86.06 105 ALA A C 1
ATOM 835 O O . ALA A 1 105 ? -53.809 1.893 87.316 1.00 86.06 105 ALA A O 1
ATOM 836 N N . GLN A 1 106 ? -54.504 0.300 85.916 1.00 83.38 106 GLN A N 1
ATOM 837 C CA . GLN A 1 106 ? -55.411 1.206 85.196 1.00 83.38 106 GLN A CA 1
ATOM 838 C C . GLN A 1 106 ? -56.596 1.675 86.049 1.00 83.38 106 GLN A C 1
ATOM 840 O O . GLN A 1 106 ? -57.110 2.765 85.836 1.00 83.38 106 GLN A O 1
ATOM 845 N N . ASN A 1 107 ? -57.010 0.872 87.027 1.00 82.06 107 ASN A N 1
ATOM 846 C CA . ASN A 1 107 ? -58.039 1.211 88.011 1.00 82.06 107 ASN A CA 1
ATOM 847 C C . ASN A 1 107 ? -57.463 1.916 89.257 1.00 82.06 107 ASN A C 1
ATOM 849 O O . ASN A 1 107 ? -58.112 1.947 90.303 1.00 82.06 107 ASN A O 1
ATOM 853 N N . CYS A 1 108 ? -56.240 2.449 89.175 1.00 81.56 108 CYS A N 1
ATOM 854 C CA . CYS A 1 108 ? -55.658 3.263 90.233 1.00 81.56 108 CYS A CA 1
ATOM 855 C C . CYS A 1 108 ? -56.475 4.552 90.399 1.00 81.56 108 CYS A C 1
ATOM 857 O O . CYS A 1 108 ? -56.597 5.333 89.459 1.00 81.56 108 CYS A O 1
ATOM 859 N N . LYS A 1 109 ? -56.996 4.789 91.608 1.00 74.12 109 LYS A N 1
ATOM 860 C CA . LYS A 1 109 ? -57.744 6.008 91.959 1.00 74.12 109 LYS A CA 1
ATOM 861 C C . LYS A 1 109 ? -56.850 7.220 92.245 1.00 74.12 109 LYS A C 1
ATOM 863 O O . LYS A 1 109 ? -57.350 8.241 92.676 1.00 74.12 109 LYS A O 1
ATOM 868 N N . LEU A 1 110 ? -55.542 7.096 92.001 1.00 67.75 110 LEU A N 1
ATOM 869 C CA . LEU A 1 110 ? -54.501 8.085 92.304 1.00 67.75 110 LEU A CA 1
ATOM 870 C C . LEU A 1 110 ? -54.315 8.413 93.791 1.00 67.75 110 LEU A C 1
ATOM 872 O O . LEU A 1 110 ? -53.309 9.026 94.108 1.00 67.75 110 LEU A O 1
ATOM 876 N N . ASP A 1 111 ? -55.145 7.896 94.691 1.00 67.00 111 ASP A N 1
ATOM 877 C CA . ASP A 1 111 ? -54.936 8.023 96.135 1.00 67.00 111 ASP A CA 1
ATOM 878 C C . ASP A 1 111 ? -53.756 7.150 96.608 1.00 67.00 111 ASP A C 1
ATOM 880 O O . ASP A 1 111 ? -53.689 5.950 96.302 1.00 67.00 111 ASP A O 1
ATOM 884 N N . ALA A 1 112 ? -52.799 7.741 97.330 1.00 62.66 112 ALA A N 1
ATOM 885 C CA . ALA A 1 112 ? -51.759 6.996 98.044 1.00 62.66 112 ALA A CA 1
ATOM 886 C C . ALA A 1 112 ? -52.372 6.208 99.219 1.00 62.66 112 ALA A C 1
ATOM 888 O O . ALA A 1 112 ? -53.427 6.570 99.732 1.00 62.66 112 ALA A O 1
ATOM 889 N N . SER A 1 113 ? -51.747 5.106 99.649 1.00 61.94 113 SER A N 1
ATOM 890 C CA . SER A 1 113 ? -52.260 4.380 100.819 1.00 61.94 113 SER A CA 1
ATOM 891 C C . SER A 1 113 ? -52.086 5.215 102.093 1.00 61.94 113 SER A C 1
ATOM 893 O O . SER A 1 113 ? -50.965 5.660 102.354 1.00 61.94 113 SER A O 1
ATOM 895 N N . ASP A 1 114 ? -53.133 5.312 102.917 1.00 56.59 114 ASP A N 1
ATOM 896 C CA . ASP A 1 114 ? -53.163 6.095 104.168 1.00 56.59 114 ASP A CA 1
ATOM 897 C C . ASP A 1 114 ? -52.086 5.711 105.200 1.00 56.59 114 ASP A C 1
ATOM 899 O O . ASP A 1 114 ? -51.846 6.453 106.146 1.00 56.59 114 ASP A O 1
ATOM 903 N N . VAL A 1 115 ? -51.445 4.548 105.042 1.00 57.19 115 VAL A N 1
ATOM 904 C CA . VAL A 1 115 ? -50.578 3.969 106.076 1.00 57.19 115 VAL A CA 1
ATOM 905 C C . VAL A 1 115 ? -49.107 4.380 105.928 1.00 57.19 115 VAL A C 1
ATOM 907 O O . VAL A 1 115 ? -48.460 4.559 106.947 1.00 57.19 115 VAL A O 1
ATOM 910 N N . ASP A 1 116 ? -48.588 4.609 104.710 1.00 60.47 116 ASP A N 1
ATOM 911 C CA . ASP A 1 116 ? -47.140 4.848 104.494 1.00 60.47 116 ASP A CA 1
ATOM 912 C C . ASP A 1 116 ? -46.794 5.708 103.252 1.00 60.47 116 ASP A C 1
ATOM 914 O O . ASP A 1 116 ? -45.639 5.768 102.831 1.00 60.47 116 ASP A O 1
ATOM 918 N N . GLY A 1 117 ? -47.778 6.318 102.572 1.00 66.00 117 GLY A N 1
ATOM 919 C CA . GLY A 1 117 ? -47.538 6.962 101.265 1.00 66.00 117 GLY A CA 1
ATOM 920 C C . GLY A 1 117 ? -47.148 5.975 100.146 1.00 66.00 117 GLY A C 1
ATOM 921 O O . GLY A 1 117 ? -46.707 6.376 99.069 1.00 66.00 117 GLY A O 1
ATOM 922 N N . GLY A 1 118 ? -47.310 4.673 100.398 1.00 71.06 118 GLY A N 1
ATOM 923 C CA . GLY A 1 118 ? -47.039 3.590 99.459 1.00 71.06 118 GLY A CA 1
ATOM 924 C C . GLY A 1 118 ? -48.083 3.456 98.339 1.00 71.06 118 GLY A C 1
ATOM 925 O O . GLY A 1 118 ? -49.097 4.166 98.312 1.00 71.06 118 GLY A O 1
ATOM 926 N N . PRO A 1 119 ? -47.856 2.536 97.379 1.00 79.62 119 PRO A N 1
ATOM 927 C CA . PRO A 1 119 ? -48.795 2.292 96.290 1.00 79.62 119 PRO A CA 1
ATOM 928 C C . PRO A 1 119 ? -50.165 1.854 96.803 1.00 79.62 119 PRO A C 1
ATOM 930 O O . PRO A 1 119 ? -50.273 1.061 97.736 1.00 79.62 119 PRO A O 1
ATOM 933 N N . CYS A 1 120 ? -51.227 2.292 96.124 1.00 82.62 120 CYS A N 1
ATOM 934 C CA . CYS A 1 120 ? -52.571 1.811 96.418 1.00 82.62 120 CYS A CA 1
ATOM 935 C C . CYS A 1 120 ? -52.692 0.295 96.184 1.00 82.62 120 CYS A C 1
ATOM 937 O O . CYS A 1 120 ? -51.950 -0.296 95.389 1.00 82.62 120 CYS A O 1
ATOM 939 N N . ASN A 1 121 ? -53.681 -0.338 96.826 1.00 80.12 121 ASN A N 1
ATOM 940 C CA . ASN A 1 121 ? -53.901 -1.784 96.717 1.00 80.12 121 ASN A CA 1
ATOM 941 C C . ASN A 1 121 ? -53.999 -2.252 95.257 1.00 80.12 121 ASN A C 1
ATOM 943 O O . ASN A 1 121 ? -53.392 -3.256 94.896 1.00 80.12 121 ASN A O 1
ATOM 947 N N . ALA A 1 122 ? -54.681 -1.500 94.388 1.00 82.19 122 ALA A N 1
ATOM 948 C CA . ALA A 1 122 ? -54.786 -1.845 92.971 1.00 82.19 122 ALA A CA 1
ATOM 949 C C . ALA A 1 122 ? -53.412 -1.951 92.281 1.00 82.19 122 ALA A C 1
ATOM 951 O O . ALA A 1 122 ? -53.182 -2.893 91.527 1.00 82.19 122 ALA A O 1
ATOM 952 N N . CYS A 1 123 ? -52.484 -1.033 92.575 1.00 84.50 123 CYS A N 1
ATOM 953 C CA . CYS A 1 123 ? -51.122 -1.056 92.038 1.00 84.50 123 CYS A CA 1
ATOM 954 C C . CYS A 1 123 ? -50.285 -2.194 92.632 1.00 84.50 123 CYS A C 1
ATOM 956 O O . CYS A 1 123 ? -49.590 -2.872 91.882 1.00 84.50 123 CYS A O 1
ATOM 958 N N . ARG A 1 124 ? -50.396 -2.459 93.940 1.00 84.19 124 ARG A N 1
ATOM 959 C CA . ARG A 1 124 ? -49.674 -3.559 94.604 1.00 84.19 124 ARG A CA 1
ATOM 960 C C . ARG A 1 124 ? -50.094 -4.937 94.075 1.00 84.19 124 ARG A C 1
ATOM 962 O O . ARG A 1 124 ? -49.269 -5.832 93.937 1.00 84.19 124 ARG A O 1
ATOM 969 N N . TRP A 1 125 ? -51.366 -5.098 93.712 1.00 84.88 125 TRP A N 1
ATOM 970 C CA . TRP A 1 125 ? -51.905 -6.350 93.169 1.00 84.88 125 TRP A CA 1
ATOM 971 C C . TRP A 1 125 ? -51.529 -6.632 91.703 1.00 84.88 125 TRP A C 1
ATOM 973 O O . TRP A 1 125 ? -51.791 -7.739 91.225 1.00 84.88 125 TRP A O 1
ATOM 983 N N . VAL A 1 126 ? -50.895 -5.693 90.982 1.00 85.44 126 VAL A N 1
ATOM 984 C CA . VAL A 1 126 ? -50.465 -5.912 89.585 1.00 85.44 126 VAL A CA 1
ATOM 985 C C . VAL A 1 126 ? -49.487 -7.083 89.491 1.00 85.44 126 VAL A C 1
ATOM 987 O O . VAL A 1 126 ? -49.674 -7.943 88.630 1.00 85.44 126 VAL A O 1
ATOM 990 N N . GLU A 1 127 ? -48.522 -7.166 90.410 1.00 85.06 127 GLU A N 1
ATOM 991 C CA . GLU A 1 127 ? -47.516 -8.239 90.463 1.00 85.06 127 GLU A CA 1
ATOM 992 C C . GLU A 1 127 ? -48.158 -9.628 90.601 1.00 85.06 127 GLU A C 1
ATOM 994 O O . GLU A 1 127 ? -47.783 -10.587 89.926 1.00 85.06 127 GLU A O 1
ATOM 999 N N . HIS A 1 128 ? -49.201 -9.731 91.425 1.00 85.31 128 HIS A N 1
ATOM 1000 C CA . HIS A 1 128 ? -49.901 -10.989 91.674 1.00 85.31 128 HIS A CA 1
ATOM 1001 C C . HIS A 1 128 ? -50.962 -11.321 90.617 1.00 85.31 128 HIS A C 1
ATOM 1003 O O . HIS A 1 128 ? -51.481 -12.447 90.595 1.00 85.31 128 HIS A O 1
ATOM 1009 N N . SER A 1 129 ? -51.281 -10.388 89.717 1.00 88.44 129 SER A N 1
ATOM 1010 C CA . SER A 1 129 ? -52.293 -10.601 88.686 1.00 88.44 129 SER A CA 1
ATOM 1011 C C . SER A 1 129 ? -51.891 -11.736 87.733 1.00 88.44 129 SER A C 1
ATOM 1013 O O . SER A 1 129 ? -50.742 -11.854 87.300 1.00 88.44 129 SER A O 1
ATOM 1015 N N . ALA A 1 130 ? -52.852 -12.594 87.374 1.00 86.06 130 ALA A N 1
ATOM 1016 C CA . ALA A 1 130 ? -52.602 -13.702 86.446 1.00 86.06 130 ALA A CA 1
ATOM 1017 C C . ALA A 1 130 ? -52.116 -13.204 85.073 1.00 86.06 130 ALA A C 1
ATOM 1019 O O . ALA A 1 130 ? -51.272 -13.834 84.442 1.00 86.06 130 ALA A O 1
ATOM 1020 N N . ARG A 1 131 ? -52.608 -12.036 84.640 1.00 85.75 131 ARG A N 1
ATOM 1021 C CA . ARG A 1 131 ? -52.236 -11.407 83.366 1.00 85.75 131 ARG A CA 1
ATOM 1022 C C . ARG A 1 131 ? -50.778 -10.946 83.359 1.00 85.75 131 ARG A C 1
ATOM 1024 O O . ARG A 1 131 ? -50.109 -11.114 82.344 1.00 85.75 131 ARG A O 1
ATOM 1031 N N . PHE A 1 132 ? -50.284 -10.403 84.473 1.00 86.56 132 PHE A N 1
ATOM 1032 C CA . PHE A 1 132 ? -48.888 -9.985 84.597 1.00 86.56 132 PHE A CA 1
ATOM 1033 C C . PHE A 1 132 ? -47.941 -11.186 84.670 1.00 86.56 132 PHE A C 1
ATOM 1035 O O . PHE A 1 132 ? -46.952 -11.222 83.942 1.00 86.56 132 PHE A O 1
ATOM 1042 N N . ARG A 1 133 ? -48.298 -12.236 85.422 1.00 87.44 133 ARG A N 1
ATOM 1043 C CA . ARG A 1 133 ? -47.534 -13.498 85.434 1.00 87.44 133 ARG A CA 1
ATOM 1044 C C . ARG A 1 133 ? -47.436 -14.144 84.048 1.00 87.44 133 ARG A C 1
ATOM 1046 O O . ARG A 1 133 ? -46.343 -14.494 83.623 1.00 87.44 133 ARG A O 1
ATOM 1053 N N . GLN A 1 134 ? -48.537 -14.196 83.297 1.00 86.38 134 GLN A N 1
ATOM 1054 C CA . GLN A 1 134 ? -48.530 -14.657 81.899 1.00 86.38 134 GLN A CA 1
ATOM 1055 C C . GLN A 1 134 ? -47.729 -13.739 80.960 1.00 86.38 134 GLN A C 1
ATOM 1057 O O . GLN A 1 134 ? -47.306 -14.165 79.886 1.00 86.38 134 GLN A O 1
ATOM 1062 N N . CYS A 1 135 ? -47.572 -12.456 81.298 1.00 86.69 135 CYS A N 1
ATOM 1063 C CA . CYS A 1 135 ? -46.725 -11.534 80.543 1.00 86.69 135 CYS A CA 1
ATOM 1064 C C . CYS A 1 135 ? -45.244 -11.887 80.733 1.00 86.69 135 CYS A C 1
ATOM 1066 O O . CYS A 1 135 ? -44.532 -12.031 79.743 1.00 86.69 135 CYS A O 1
ATOM 1068 N N . ILE A 1 136 ? -44.820 -12.109 81.982 1.00 87.62 136 ILE A N 1
ATOM 1069 C CA . ILE A 1 136 ? -43.456 -12.541 82.321 1.00 87.62 136 ILE A CA 1
ATOM 1070 C C . ILE A 1 136 ? -43.147 -13.900 81.685 1.00 87.62 136 ILE A C 1
ATOM 1072 O O . ILE A 1 136 ? -42.161 -14.025 80.965 1.00 87.62 136 ILE A O 1
ATOM 1076 N N . GLU A 1 137 ? -44.028 -14.889 81.862 1.00 88.00 137 GLU A N 1
ATOM 1077 C CA . GLU A 1 137 ? -43.836 -16.241 81.318 1.00 88.00 137 GLU A CA 1
ATOM 1078 C C . GLU A 1 137 ? -43.662 -16.228 79.790 1.00 88.00 137 GLU A C 1
ATOM 1080 O O . GLU A 1 137 ? -42.782 -16.895 79.249 1.00 88.00 137 GLU A O 1
ATOM 1085 N N . ARG A 1 138 ? -44.448 -15.409 79.076 1.00 88.19 138 ARG A N 1
ATOM 1086 C CA . ARG A 1 138 ? -44.324 -15.258 77.616 1.00 88.19 138 ARG A CA 1
ATOM 1087 C C . ARG A 1 138 ? -43.084 -14.484 77.191 1.00 88.19 138 ARG A C 1
ATOM 1089 O O . ARG A 1 138 ? -42.551 -14.766 76.118 1.00 88.19 138 ARG A O 1
ATOM 1096 N N . ALA A 1 139 ? -42.640 -13.517 77.990 1.00 87.00 139 ALA A N 1
ATOM 1097 C CA . ALA A 1 139 ? -41.408 -12.787 77.722 1.00 87.00 139 ALA A CA 1
ATOM 1098 C C . ALA A 1 139 ? -40.182 -13.711 77.819 1.00 87.00 139 ALA A C 1
ATOM 1100 O O . ALA A 1 139 ? -39.290 -13.605 76.980 1.00 87.00 139 ALA A O 1
ATOM 1101 N N . GLU A 1 140 ? -40.183 -14.664 78.756 1.00 86.50 140 GLU A N 1
ATOM 1102 C CA . GLU A 1 140 ? -39.131 -15.682 78.880 1.00 86.50 140 GLU A CA 1
ATOM 1103 C C . GLU A 1 140 ? -39.256 -16.771 77.803 1.00 86.50 140 GLU A C 1
ATOM 1105 O O . GLU A 1 140 ? -38.292 -17.067 77.098 1.00 86.50 140 GLU A O 1
ATOM 1110 N N . HIS A 1 141 ? -40.450 -17.349 77.630 1.00 85.81 141 HIS A N 1
ATOM 1111 C CA . HIS A 1 141 ? -40.675 -18.483 76.733 1.00 85.81 141 HIS A CA 1
ATOM 1112 C C . HIS A 1 141 ? -42.007 -18.364 75.979 1.00 85.81 141 HIS A C 1
ATOM 1114 O O . HIS A 1 141 ? -43.054 -18.850 76.409 1.00 85.81 141 HIS A O 1
ATOM 1120 N N . ALA A 1 142 ? -41.976 -17.773 74.783 1.00 85.88 142 ALA A N 1
ATOM 1121 C CA . ALA A 1 142 ? -43.139 -17.762 73.900 1.00 85.88 142 ALA A CA 1
ATOM 1122 C C . ALA A 1 142 ? -43.356 -19.128 73.219 1.00 85.88 142 ALA A C 1
ATOM 1124 O O . ALA A 1 142 ? -42.453 -19.697 72.600 1.00 85.88 142 ALA A O 1
ATOM 1125 N N . GLN A 1 143 ? -44.590 -19.637 73.256 1.00 84.00 143 GLN A N 1
ATOM 1126 C CA . GLN A 1 143 ? -44.971 -20.852 72.531 1.00 84.00 143 GLN A CA 1
ATOM 1127 C C . GLN A 1 143 ? -44.965 -20.625 71.008 1.00 84.00 143 GLN A C 1
ATOM 1129 O O . GLN A 1 143 ? -45.207 -19.517 70.524 1.00 84.00 143 GLN A O 1
ATOM 1134 N N . LYS A 1 144 ? -44.769 -21.701 70.232 1.00 78.69 144 LYS A N 1
ATOM 1135 C CA . LYS A 1 144 ? -44.601 -21.678 68.762 1.00 78.69 144 LYS A CA 1
ATOM 1136 C C . LYS A 1 144 ? -45.722 -20.966 67.985 1.00 78.69 144 LYS A C 1
ATOM 1138 O O . LYS A 1 144 ? -45.460 -20.443 66.906 1.00 78.69 144 LYS A O 1
ATOM 1143 N N . HIS A 1 145 ? -46.945 -20.949 68.514 1.00 80.88 145 HIS A N 1
ATOM 1144 C CA . HIS A 1 145 ? -48.127 -20.354 67.875 1.00 80.88 145 HIS A CA 1
ATOM 1145 C C . HIS A 1 145 ? -48.673 -19.135 68.633 1.00 80.88 145 HIS A C 1
ATOM 1147 O O . HIS A 1 145 ? -49.840 -18.781 68.483 1.00 80.88 145 HIS A O 1
ATOM 1153 N N . THR A 1 146 ? -47.839 -18.486 69.449 1.00 83.88 146 THR A N 1
ATOM 1154 C CA . THR A 1 146 ? -48.236 -17.266 70.163 1.00 83.88 146 THR A CA 1
ATOM 1155 C C . THR A 1 146 ? -48.534 -16.144 69.156 1.00 83.88 146 THR A C 1
ATOM 1157 O O . THR A 1 146 ? -47.712 -15.899 68.266 1.00 83.88 146 THR A O 1
ATOM 1160 N N . PRO A 1 147 ? -49.680 -15.443 69.264 1.00 84.38 147 PRO A N 1
ATOM 1161 C CA . PRO A 1 147 ? -49.989 -14.315 68.390 1.00 84.38 147 PRO A CA 1
ATOM 1162 C C . PRO A 1 147 ? -48.934 -13.211 68.503 1.00 84.38 147 PRO A C 1
ATOM 1164 O O . PRO A 1 147 ? -48.447 -12.921 69.596 1.00 84.38 147 PRO A O 1
ATOM 1167 N N . TRP A 1 148 ? -48.616 -12.557 67.384 1.00 82.69 148 TRP A N 1
ATOM 1168 C CA . TRP A 1 148 ? -47.511 -11.589 67.305 1.00 82.69 148 TRP A CA 1
ATOM 1169 C C . TRP A 1 148 ? -47.686 -10.396 68.242 1.00 82.69 148 TRP A C 1
ATOM 1171 O O . TRP A 1 148 ? -46.7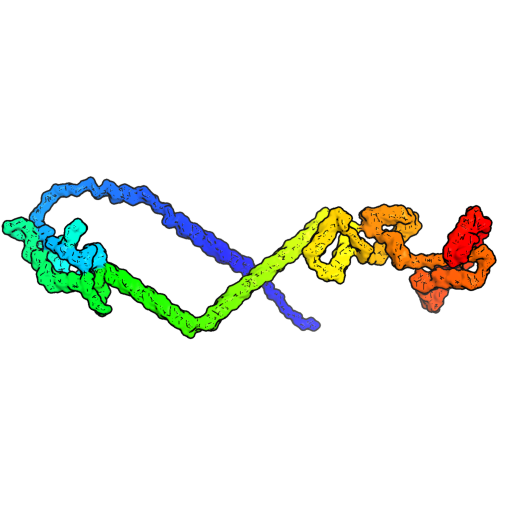04 -9.885 68.764 1.00 82.69 148 TRP A O 1
ATOM 1181 N N . ALA A 1 149 ? -48.937 -10.013 68.513 1.00 81.56 149 ALA A N 1
ATOM 1182 C CA . ALA A 1 149 ? -49.279 -8.945 69.447 1.00 81.56 149 ALA A CA 1
ATOM 1183 C C . ALA A 1 149 ? -48.768 -9.194 70.878 1.00 81.56 149 ALA A C 1
ATOM 1185 O O . ALA A 1 149 ? -48.615 -8.243 71.635 1.00 81.56 149 ALA A O 1
ATOM 1186 N N . TYR A 1 150 ? -48.500 -10.451 71.252 1.00 83.12 150 TYR A N 1
ATOM 1187 C CA . TYR A 1 150 ? -48.005 -10.813 72.580 1.00 83.12 150 TYR A CA 1
ATOM 1188 C C . TYR A 1 150 ? -46.497 -11.071 72.641 1.00 83.12 150 TYR A C 1
ATOM 1190 O O . TYR A 1 150 ? -45.982 -11.317 73.730 1.00 83.12 150 TYR A O 1
ATOM 1198 N N . LEU A 1 151 ? -45.795 -11.027 71.510 1.00 86.12 151 LEU A N 1
ATOM 1199 C CA . LEU A 1 151 ? -44.355 -11.261 71.460 1.00 86.12 151 LEU A CA 1
ATOM 1200 C C . LEU A 1 151 ? -43.575 -10.002 71.848 1.00 86.12 151 LEU A C 1
ATOM 1202 O O . LEU A 1 151 ? -44.030 -8.873 71.655 1.00 86.12 151 LEU A O 1
ATOM 1206 N N . THR A 1 152 ? -42.378 -10.206 72.384 1.00 88.75 152 THR A N 1
ATOM 1207 C CA . THR A 1 152 ? -41.434 -9.122 72.679 1.00 88.75 152 THR A CA 1
ATOM 1208 C C . THR A 1 152 ? -40.715 -8.665 71.404 1.00 88.75 152 THR A C 1
ATOM 1210 O O . THR A 1 152 ? -40.721 -9.367 70.386 1.00 88.75 152 THR A O 1
ATOM 1213 N N . ALA A 1 153 ? -40.073 -7.492 71.433 1.00 84.62 153 ALA A N 1
ATOM 1214 C CA . ALA A 1 153 ? -39.335 -6.974 70.275 1.00 84.62 153 ALA A CA 1
ATOM 1215 C C . ALA A 1 153 ? -38.202 -7.924 69.849 1.00 84.62 153 ALA A C 1
ATOM 1217 O O . ALA A 1 153 ? -37.988 -8.168 68.660 1.00 84.62 153 ALA A O 1
ATOM 1218 N N . GLU A 1 154 ? -37.526 -8.522 70.828 1.00 86.50 154 GLU A N 1
ATOM 1219 C CA . GLU A 1 154 ? -36.484 -9.521 70.604 1.00 86.50 154 GLU A CA 1
ATOM 1220 C C . GLU A 1 154 ? -37.028 -10.795 69.938 1.00 86.50 154 GLU A C 1
ATOM 1222 O O . GLU A 1 154 ? -36.476 -11.276 68.942 1.00 86.50 154 GLU A O 1
ATOM 1227 N N . GLN A 1 155 ? -38.162 -11.306 70.424 1.00 87.62 155 GLN A N 1
ATOM 1228 C CA . GLN A 1 155 ? -38.820 -12.485 69.859 1.00 87.62 155 GLN A CA 1
ATOM 1229 C C . GLN A 1 155 ? -39.324 -12.234 68.427 1.00 87.62 155 GLN A C 1
ATOM 1231 O O . GLN A 1 155 ? -39.169 -13.100 67.559 1.00 87.62 155 GLN A O 1
ATOM 1236 N N . LEU A 1 156 ? -39.873 -11.045 68.148 1.00 86.88 156 LEU A N 1
ATOM 1237 C CA . LEU A 1 156 ? -40.293 -10.632 66.804 1.00 86.88 156 LEU A CA 1
ATOM 1238 C C . LEU A 1 156 ? -39.105 -10.546 65.841 1.00 86.88 156 LEU A C 1
ATOM 1240 O O . LEU A 1 156 ? -39.175 -11.080 64.733 1.00 86.88 156 LEU A O 1
ATOM 1244 N N . HIS A 1 157 ? -37.991 -9.950 66.270 1.00 86.19 157 HIS A N 1
ATOM 1245 C CA . HIS A 1 157 ? -36.782 -9.858 65.454 1.00 86.19 157 HIS A CA 1
ATOM 1246 C C . HIS A 1 157 ? -36.224 -11.251 65.116 1.00 86.19 157 HIS A C 1
ATOM 1248 O O . HIS A 1 157 ? -35.890 -11.541 63.962 1.00 86.19 157 HIS A O 1
ATOM 1254 N N . ALA A 1 158 ? -36.175 -12.152 66.101 1.00 86.19 158 ALA A N 1
ATOM 1255 C CA . ALA A 1 158 ? -35.744 -13.532 65.892 1.00 86.19 158 ALA A CA 1
ATOM 1256 C C . ALA A 1 158 ? -36.665 -14.290 64.917 1.00 86.19 158 ALA A C 1
ATOM 1258 O O . ALA A 1 158 ? -36.189 -15.068 64.083 1.00 86.19 158 ALA A O 1
ATOM 1259 N N . LEU A 1 159 ? -37.978 -14.054 64.986 1.00 87.38 159 LEU A N 1
ATOM 1260 C CA . LEU A 1 159 ? -38.962 -14.644 64.078 1.00 87.38 159 LEU A CA 1
ATOM 1261 C C . LEU A 1 159 ? -38.821 -14.097 62.651 1.00 87.38 159 LEU A C 1
ATOM 1263 O O . LEU A 1 159 ? -38.798 -14.889 61.706 1.00 87.38 159 LEU A O 1
ATOM 1267 N N . MET A 1 160 ? -38.639 -12.784 62.485 1.00 86.88 160 MET A N 1
ATOM 1268 C CA . MET A 1 160 ? -38.370 -12.167 61.181 1.00 86.88 160 MET A CA 1
ATOM 1269 C C . MET A 1 160 ? -37.105 -12.742 60.543 1.00 86.88 160 MET A C 1
ATOM 1271 O O . MET A 1 160 ? -37.130 -13.128 59.375 1.00 86.88 160 MET A O 1
ATOM 1275 N N . LYS A 1 161 ? -36.022 -12.896 61.314 1.00 88.31 161 LYS A N 1
ATOM 1276 C CA . LYS A 1 161 ? -34.779 -13.512 60.829 1.00 88.31 161 LYS A CA 1
ATOM 1277 C C . LYS A 1 161 ? -35.014 -14.942 60.330 1.00 88.31 161 LYS A C 1
ATOM 1279 O O . LYS A 1 161 ? -34.620 -15.278 59.216 1.00 88.31 161 LYS A O 1
ATOM 1284 N N . LYS A 1 162 ? -35.751 -15.758 61.096 1.00 86.19 162 LYS A N 1
ATOM 1285 C CA . LYS A 1 162 ? -36.134 -17.123 60.685 1.00 86.19 162 LYS A CA 1
ATOM 1286 C C . LYS A 1 162 ? -36.981 -17.136 59.408 1.00 86.19 162 LYS A C 1
ATOM 1288 O O . LYS A 1 162 ? -36.795 -18.025 58.576 1.00 86.19 162 LYS A O 1
ATOM 1293 N N . MET A 1 163 ? -37.897 -16.179 59.240 1.00 85.62 163 MET A N 1
ATOM 1294 C CA . MET A 1 163 ? -38.710 -16.054 58.026 1.00 85.62 163 MET A CA 1
ATOM 1295 C C . MET A 1 163 ? -37.870 -15.660 56.810 1.00 85.62 163 MET A C 1
ATOM 1297 O O . MET A 1 163 ? -37.989 -16.308 55.773 1.00 85.62 163 MET A O 1
ATOM 1301 N N . VAL A 1 164 ? -36.970 -14.683 56.945 1.00 86.12 164 VAL A N 1
ATOM 1302 C CA . VAL A 1 164 ? -36.035 -14.283 55.879 1.00 86.12 164 VAL A CA 1
ATOM 1303 C C . VAL A 1 164 ? -35.152 -15.458 55.457 1.00 86.12 164 VAL A C 1
ATOM 1305 O O . VAL A 1 164 ? -35.002 -15.722 54.266 1.00 86.12 164 VAL A O 1
ATOM 1308 N N . ASP A 1 165 ? -34.628 -16.228 56.411 1.00 82.75 165 ASP A N 1
ATOM 1309 C CA . ASP A 1 165 ? -33.808 -17.401 56.099 1.00 82.75 165 ASP A CA 1
ATOM 1310 C C . ASP A 1 165 ? -34.617 -18.527 55.438 1.00 82.75 165 ASP A C 1
ATOM 1312 O O . ASP A 1 165 ? -34.073 -19.331 54.678 1.00 82.75 165 ASP A O 1
ATOM 1316 N N . LYS A 1 166 ? -35.919 -18.630 55.725 1.00 84.88 166 LYS A N 1
ATOM 1317 C CA . LYS A 1 166 ? -36.809 -19.582 55.049 1.00 84.88 166 LYS A CA 1
ATOM 1318 C C . LYS A 1 166 ? -37.106 -19.136 53.619 1.00 84.88 166 LYS A C 1
ATOM 1320 O O . LYS A 1 166 ? -37.047 -19.973 52.726 1.00 84.88 166 LYS A O 1
ATOM 1325 N N . ILE A 1 167 ? -37.360 -17.845 53.402 1.00 81.88 167 ILE A N 1
ATOM 1326 C CA . ILE A 1 167 ? -37.552 -17.265 52.065 1.00 81.88 167 ILE A CA 1
ATOM 1327 C C . ILE A 1 167 ? -36.303 -17.506 51.217 1.00 81.88 167 ILE A C 1
ATOM 1329 O O . ILE A 1 167 ? -36.415 -18.123 50.167 1.00 81.88 167 ILE A O 1
ATOM 1333 N N . LYS A 1 168 ? -35.107 -17.172 51.722 1.00 79.69 168 LYS A N 1
ATOM 1334 C CA . LYS A 1 168 ? -33.841 -17.422 51.010 1.00 79.69 168 LYS A CA 1
ATOM 1335 C C . LYS A 1 168 ? -33.634 -18.897 50.658 1.00 79.69 168 LYS A C 1
ATOM 1337 O O . LYS A 1 168 ? -33.172 -19.208 49.568 1.00 79.69 168 LYS A O 1
ATOM 1342 N N . ARG A 1 169 ? -33.978 -19.819 51.565 1.00 78.38 169 ARG A N 1
ATOM 1343 C CA . ARG A 1 169 ? -33.889 -21.270 51.307 1.00 78.38 169 ARG A CA 1
ATOM 1344 C C . ARG A 1 169 ? -34.888 -21.753 50.259 1.00 78.38 169 ARG A C 1
ATOM 1346 O O . ARG A 1 169 ? -34.557 -22.617 49.455 1.00 78.38 169 ARG A O 1
ATOM 1353 N N . LEU A 1 170 ? -36.101 -21.212 50.269 1.00 77.75 170 LEU A N 1
ATOM 1354 C CA . LEU A 1 170 ? -37.102 -21.530 49.256 1.00 77.75 170 LEU A CA 1
ATOM 1355 C C . LEU A 1 170 ? -36.716 -20.926 47.901 1.00 77.75 170 LEU A C 1
ATOM 1357 O O . LEU A 1 170 ? -36.828 -21.609 46.892 1.00 77.75 170 LEU A O 1
ATOM 1361 N N . GLU A 1 171 ? -36.176 -19.707 47.867 1.00 71.25 171 GLU A N 1
ATOM 1362 C CA . GLU A 1 171 ? -35.639 -19.087 46.652 1.00 71.25 171 GLU A CA 1
ATOM 1363 C C . GLU A 1 171 ? -34.498 -19.912 46.052 1.00 71.25 171 GLU A C 1
ATOM 1365 O O . GLU A 1 171 ? -34.488 -20.144 44.843 1.00 71.25 171 GLU A O 1
ATOM 1370 N N . THR A 1 172 ? -33.566 -20.422 46.864 1.00 66.50 172 THR A N 1
ATOM 1371 C CA . THR A 1 172 ? -32.488 -21.282 46.352 1.00 66.50 172 THR A CA 1
ATOM 1372 C C . THR A 1 172 ? -33.005 -22.631 45.857 1.00 66.50 172 THR A C 1
ATOM 1374 O O . THR A 1 172 ? -32.532 -23.103 44.826 1.00 66.50 172 THR A O 1
ATOM 1377 N N . GLN A 1 173 ? -34.011 -23.227 46.506 1.00 66.06 173 GLN A N 1
ATOM 1378 C CA . GLN A 1 173 ? -34.642 -24.468 46.033 1.00 66.06 173 GLN A CA 1
ATOM 1379 C C . GLN A 1 173 ? -35.429 -24.270 44.731 1.00 66.06 173 GLN A C 1
ATOM 1381 O O . GLN A 1 173 ? -35.292 -25.071 43.807 1.00 66.06 173 GLN A O 1
ATOM 1386 N N . VAL A 1 174 ? -36.199 -23.186 44.621 1.00 61.34 174 VAL A N 1
ATOM 1387 C CA . VAL A 1 174 ? -36.944 -22.830 43.404 1.00 61.34 174 VAL A CA 1
ATOM 1388 C C . VAL A 1 174 ? -35.978 -22.517 42.257 1.00 61.34 174 VAL A C 1
ATOM 1390 O O . VAL A 1 174 ? -36.167 -22.997 41.142 1.00 61.34 174 VAL A O 1
ATOM 1393 N N . THR A 1 175 ? -34.887 -21.798 42.531 1.00 51.41 175 THR A N 1
ATOM 1394 C CA . THR A 1 175 ? -33.840 -21.515 41.535 1.00 51.41 175 THR A CA 1
ATOM 1395 C C . THR A 1 175 ? -33.119 -22.798 41.105 1.00 51.41 175 THR A C 1
ATOM 1397 O O . THR A 1 175 ? -32.823 -22.970 39.928 1.00 51.41 175 THR A O 1
ATOM 1400 N N . PHE A 1 176 ? -32.885 -23.749 42.009 1.00 53.34 176 PHE A N 1
ATOM 1401 C CA . PHE A 1 176 ? -32.250 -25.024 41.668 1.00 53.34 176 PHE A CA 1
ATOM 1402 C C . PHE A 1 176 ? -33.144 -25.924 40.793 1.00 53.34 176 PHE A C 1
ATOM 1404 O O . PHE A 1 176 ? -32.644 -26.572 39.877 1.00 53.34 176 PHE A O 1
ATOM 1411 N N . PHE A 1 177 ? -34.463 -25.930 41.024 1.00 55.12 177 PHE A N 1
ATOM 1412 C CA . PHE A 1 177 ? -35.403 -26.791 40.291 1.00 55.12 177 PHE A CA 1
ATOM 1413 C C . PHE A 1 177 ? -35.908 -26.198 38.964 1.00 55.12 177 PHE A C 1
ATOM 1415 O O . PHE A 1 177 ? -36.209 -26.952 38.042 1.00 55.12 177 PHE A O 1
ATOM 1422 N N . ILE A 1 178 ? -35.988 -24.868 38.832 1.00 57.25 178 ILE A N 1
ATOM 1423 C CA . ILE A 1 178 ? -36.522 -24.202 37.626 1.00 57.25 178 ILE A CA 1
ATOM 1424 C C . ILE A 1 178 ? -35.407 -23.789 36.644 1.00 57.25 178 ILE A C 1
ATOM 1426 O O . ILE A 1 178 ? -35.639 -23.702 35.437 1.00 57.25 178 ILE A O 1
ATOM 1430 N N . C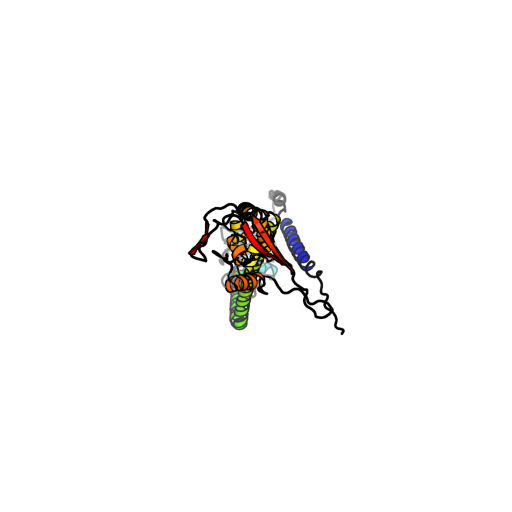YS A 1 179 ? -34.174 -23.556 37.114 1.00 45.66 179 CYS A N 1
ATOM 1431 C CA . CYS A 1 179 ? -33.144 -22.866 36.329 1.00 45.66 179 CYS A CA 1
ATOM 1432 C C . CYS A 1 179 ? -31.915 -23.663 35.830 1.00 45.66 179 CYS A C 1
ATOM 1434 O O . CYS A 1 179 ? -30.898 -23.005 35.599 1.00 45.66 179 CYS A O 1
ATOM 1436 N N . PRO A 1 180 ? -31.944 -24.975 35.513 1.00 53.69 180 PRO A N 1
ATOM 1437 C CA . PRO A 1 180 ? -30.847 -25.564 34.732 1.00 53.69 180 PRO A CA 1
ATOM 1438 C C . PRO A 1 180 ? -30.663 -24.856 33.374 1.00 53.69 180 PRO A C 1
ATOM 1440 O O . PRO A 1 180 ? -29.546 -24.552 32.964 1.00 53.69 180 PRO A O 1
ATOM 1443 N N . MET A 1 181 ? -31.765 -24.481 32.709 1.00 50.28 181 MET A N 1
ATOM 1444 C CA . MET A 1 181 ? -31.724 -23.799 31.407 1.00 50.28 181 MET A CA 1
ATOM 1445 C C . MET A 1 181 ? -31.364 -22.309 31.496 1.00 50.28 181 MET A C 1
ATOM 1447 O O . MET A 1 181 ? -30.652 -21.790 30.636 1.00 50.28 181 MET A O 1
ATOM 1451 N N . SER A 1 182 ? -31.811 -21.585 32.526 1.00 51.78 182 SER A N 1
ATOM 1452 C CA . SER A 1 182 ? -31.601 -20.126 32.579 1.00 51.78 182 SER A CA 1
ATOM 1453 C C . SER A 1 182 ? -30.188 -19.713 33.016 1.00 51.78 182 SER A C 1
ATOM 1455 O O . SER A 1 182 ? -29.716 -18.656 32.595 1.00 51.78 182 SER A O 1
ATOM 1457 N N . VAL A 1 183 ? -29.480 -20.552 33.784 1.00 53.88 183 VAL A N 1
ATOM 1458 C CA . VAL A 1 183 ? -28.067 -20.325 34.133 1.00 53.88 183 VAL A CA 1
ATOM 1459 C C . VAL A 1 183 ? -27.188 -20.517 32.896 1.00 53.88 183 VAL A C 1
ATOM 1461 O O . VAL A 1 183 ? -26.384 -19.641 32.587 1.00 53.88 183 VAL A O 1
ATOM 1464 N N . ILE A 1 184 ? -27.427 -21.573 32.110 1.00 54.25 184 ILE A N 1
ATOM 1465 C CA . ILE A 1 184 ? -26.753 -21.792 30.819 1.00 54.25 184 ILE A CA 1
ATOM 1466 C C . ILE A 1 184 ? -27.050 -20.632 29.852 1.00 54.25 184 ILE A C 1
ATOM 1468 O O . ILE A 1 184 ? -26.139 -20.102 29.221 1.00 54.25 184 ILE A O 1
ATOM 1472 N N . THR A 1 185 ? -28.298 -20.153 29.787 1.00 52.75 185 THR A N 1
ATOM 1473 C CA . THR A 1 185 ? -28.668 -19.028 28.905 1.00 52.75 185 THR A CA 1
ATOM 1474 C C . THR A 1 185 ? -28.027 -17.698 29.335 1.00 52.75 185 THR A C 1
ATOM 1476 O O . THR A 1 185 ? -27.603 -16.921 28.480 1.00 52.75 185 THR A O 1
ATOM 1479 N N . ARG A 1 186 ? -27.896 -17.429 30.645 1.00 56.12 186 ARG A N 1
ATOM 1480 C CA . ARG A 1 186 ? -27.199 -16.232 31.159 1.00 56.12 186 ARG A CA 1
ATOM 1481 C C . ARG A 1 186 ? -25.695 -16.278 30.912 1.00 56.12 186 ARG A C 1
ATOM 1483 O O . ARG A 1 186 ? -25.138 -15.263 30.503 1.00 56.12 186 ARG A O 1
ATOM 1490 N N . ILE A 1 187 ? -25.057 -17.430 31.115 1.00 57.91 187 ILE A N 1
ATOM 1491 C CA . ILE A 1 187 ? -23.625 -17.614 30.841 1.00 57.91 187 ILE A CA 1
ATOM 1492 C C . ILE A 1 187 ? -23.363 -17.418 29.338 1.00 57.91 187 ILE A C 1
ATOM 1494 O O . ILE A 1 187 ? -22.579 -16.548 28.965 1.00 57.91 187 ILE A O 1
ATOM 1498 N N . ASN A 1 188 ? -24.153 -18.067 28.474 1.00 59.62 188 ASN A N 1
ATOM 1499 C CA . ASN A 1 188 ? -24.068 -17.892 27.019 1.00 59.62 188 ASN A CA 1
ATOM 1500 C C . ASN A 1 188 ? -24.314 -16.436 26.570 1.00 59.62 188 ASN A C 1
ATOM 1502 O O . ASN A 1 188 ? -23.702 -15.965 25.611 1.00 59.62 188 ASN A O 1
ATOM 1506 N N . GLY A 1 189 ? -25.205 -15.701 27.246 1.00 61.31 189 GLY A N 1
ATOM 1507 C CA . GLY A 1 189 ? -25.483 -14.290 26.959 1.00 61.31 189 GLY A CA 1
ATOM 1508 C C . GLY A 1 189 ? -24.336 -13.347 27.341 1.00 61.31 189 GLY A C 1
ATOM 1509 O O . GLY A 1 189 ? -24.011 -12.434 26.577 1.00 61.31 189 GLY A O 1
ATOM 1510 N N . ILE A 1 190 ? -23.691 -13.585 28.487 1.00 65.25 190 ILE A N 1
ATOM 1511 C CA . ILE A 1 190 ? -22.517 -12.822 28.941 1.00 65.25 190 ILE A CA 1
ATOM 1512 C C . ILE A 1 190 ? -21.326 -13.079 28.008 1.00 65.25 190 ILE A C 1
ATOM 1514 O O . ILE A 1 190 ? -20.667 -12.124 27.585 1.00 65.25 190 ILE A O 1
ATOM 1518 N N . ASP A 1 191 ? -21.109 -14.331 27.604 1.00 68.81 191 ASP A N 1
ATOM 1519 C CA . ASP A 1 191 ? -20.045 -14.707 26.668 1.00 68.81 191 ASP A CA 1
ATOM 1520 C C . ASP A 1 191 ? -20.261 -14.094 25.279 1.00 68.81 191 ASP A C 1
ATOM 1522 O O . ASP A 1 191 ? -19.322 -13.589 24.653 1.00 68.81 191 ASP A O 1
ATOM 1526 N N . LYS A 1 192 ? -21.515 -14.046 24.812 1.00 76.62 192 LYS A N 1
ATOM 1527 C CA . LYS A 1 192 ? -21.878 -13.401 23.544 1.00 76.62 192 LYS A CA 1
ATOM 1528 C C . LYS A 1 192 ? -21.625 -11.893 23.592 1.00 76.62 192 LYS A C 1
ATOM 1530 O O . LYS A 1 192 ? -21.006 -11.357 22.675 1.00 76.62 192 LYS A O 1
ATOM 1535 N N . LEU A 1 193 ? -22.012 -11.215 24.676 1.00 77.94 193 LEU A N 1
ATOM 1536 C CA . LEU A 1 193 ? -21.747 -9.783 24.858 1.00 77.94 193 LEU A CA 1
ATOM 1537 C C . LEU A 1 193 ? -20.242 -9.483 24.949 1.00 77.94 193 LEU A C 1
ATOM 1539 O O . LEU A 1 193 ? -19.769 -8.499 24.378 1.00 77.94 193 LEU A O 1
ATOM 1543 N N . ALA A 1 194 ? -19.473 -10.324 25.644 1.00 78.56 194 ALA A N 1
ATOM 1544 C CA . ALA A 1 194 ? -18.023 -10.189 25.733 1.00 78.56 194 ALA A CA 1
ATOM 1545 C C . ALA A 1 194 ? -17.348 -10.379 24.364 1.00 78.56 194 ALA A C 1
ATOM 1547 O O . ALA A 1 194 ? -16.451 -9.608 24.009 1.00 78.56 194 ALA A O 1
ATOM 1548 N N . ASN A 1 195 ? -17.806 -11.347 23.566 1.00 81.25 195 ASN A N 1
ATOM 1549 C CA . ASN A 1 195 ? -17.328 -11.549 22.199 1.00 81.25 195 ASN A CA 1
ATOM 1550 C C . ASN A 1 195 ? -17.672 -10.375 21.277 1.00 81.25 195 ASN A C 1
ATOM 1552 O O . ASN A 1 195 ? -16.798 -9.920 20.540 1.00 81.25 195 ASN A O 1
ATOM 1556 N N . GLU A 1 196 ? -18.884 -9.825 21.354 1.00 83.50 196 GLU A N 1
ATOM 1557 C CA . GLU A 1 196 ? -19.263 -8.639 20.573 1.00 83.50 196 GLU A CA 1
ATOM 1558 C C . GLU A 1 196 ? -18.448 -7.401 20.969 1.00 83.50 196 GLU A C 1
ATOM 1560 O O . GLU A 1 196 ? -17.951 -6.674 20.108 1.00 83.50 196 GLU A O 1
ATOM 1565 N N . LYS A 1 197 ? -18.183 -7.198 22.267 1.00 84.38 197 LYS A N 1
ATOM 1566 C CA . LYS A 1 197 ? -17.272 -6.137 22.731 1.00 84.38 197 LYS A CA 1
ATOM 1567 C C . LYS A 1 197 ? -15.856 -6.312 22.177 1.00 84.38 197 LYS A C 1
ATOM 1569 O O . LYS A 1 197 ? -15.245 -5.332 21.749 1.00 84.38 197 LYS A O 1
ATOM 1574 N N . ARG A 1 198 ? -15.328 -7.544 22.151 1.00 83.62 198 ARG A N 1
ATOM 1575 C CA . ARG A 1 198 ? -14.019 -7.836 21.536 1.00 83.62 198 ARG A CA 1
ATOM 1576 C C . ARG A 1 198 ? -14.035 -7.545 20.034 1.00 83.62 198 ARG A C 1
ATOM 1578 O O . ARG A 1 198 ? -13.115 -6.887 19.554 1.00 83.62 198 ARG A O 1
ATOM 1585 N N . ARG A 1 199 ? -15.078 -7.967 19.312 1.00 87.69 199 ARG A N 1
ATOM 1586 C CA . ARG A 1 199 ? -15.253 -7.696 17.873 1.00 87.69 199 ARG A CA 1
ATOM 1587 C C . ARG A 1 199 ? -15.298 -6.198 17.580 1.00 87.69 199 ARG A C 1
ATOM 1589 O O . ARG A 1 199 ? -14.513 -5.728 16.760 1.00 87.69 199 ARG A O 1
ATOM 1596 N N . ASN A 1 200 ? -16.112 -5.436 18.310 1.00 87.56 200 ASN A N 1
ATOM 1597 C CA . ASN A 1 200 ? -16.191 -3.981 18.165 1.00 87.56 200 ASN A CA 1
ATOM 1598 C C . ASN A 1 200 ? -14.857 -3.293 18.458 1.00 87.56 200 ASN A C 1
ATOM 1600 O O . ASN A 1 200 ? -14.445 -2.414 17.707 1.00 87.56 200 ASN A O 1
ATOM 1604 N N . LYS A 1 201 ? -14.123 -3.731 19.488 1.00 89.75 201 LYS A N 1
ATOM 1605 C CA . LYS A 1 201 ? -12.786 -3.194 19.777 1.00 89.75 201 LYS A CA 1
ATOM 1606 C C . LYS A 1 201 ? -11.814 -3.413 18.611 1.00 89.75 201 LYS A C 1
ATOM 1608 O O . LYS A 1 201 ? -11.020 -2.527 18.308 1.00 89.75 201 LYS A O 1
ATOM 1613 N N . VAL A 1 202 ? -11.873 -4.572 17.952 1.00 88.12 202 VAL A N 1
ATOM 1614 C CA . VAL A 1 202 ? -11.052 -4.860 16.764 1.00 88.12 202 VAL A CA 1
ATOM 1615 C C . VAL A 1 202 ? -11.474 -3.993 15.575 1.00 88.12 202 VAL A C 1
ATOM 1617 O O . VAL A 1 202 ? -10.610 -3.453 14.890 1.00 88.12 202 VAL A O 1
ATOM 1620 N N . LEU A 1 203 ? -12.777 -3.818 15.340 1.00 85.06 203 LEU A N 1
ATOM 1621 C CA . LEU A 1 203 ? -13.288 -2.963 14.262 1.00 85.06 203 LEU A CA 1
ATOM 1622 C C . LEU A 1 203 ? -12.904 -1.490 14.459 1.00 85.06 203 LEU A C 1
ATOM 1624 O O . LEU A 1 203 ? -12.453 -0.851 13.514 1.00 85.06 203 LEU A O 1
ATOM 1628 N N . LEU A 1 204 ? -12.998 -0.977 15.688 1.00 87.69 204 LEU A N 1
ATOM 1629 C CA . LEU A 1 204 ? -12.574 0.385 16.024 1.00 87.69 204 LEU A CA 1
ATOM 1630 C C . LEU A 1 204 ? -11.078 0.600 15.777 1.00 87.69 204 LEU A C 1
ATOM 1632 O O . LEU A 1 204 ? -10.703 1.633 15.233 1.00 87.69 204 LEU A O 1
ATOM 1636 N N . LYS A 1 205 ? -10.231 -0.387 16.104 1.00 87.62 205 LYS A N 1
ATOM 1637 C CA . LYS A 1 205 ? -8.801 -0.330 15.762 1.00 87.62 205 LYS A CA 1
ATOM 1638 C C . LYS A 1 205 ? -8.579 -0.249 14.253 1.00 87.62 205 LYS A C 1
ATOM 1640 O O . LYS A 1 205 ? -7.830 0.605 13.808 1.00 87.62 205 LYS A O 1
ATOM 1645 N N . LYS A 1 206 ? -9.280 -1.071 13.463 1.00 85.81 206 LYS A N 1
ATOM 1646 C CA . LYS A 1 206 ? -9.180 -1.024 11.994 1.00 85.81 206 LYS A CA 1
ATOM 1647 C C . LYS A 1 206 ? -9.617 0.327 11.418 1.00 85.81 206 LYS A C 1
ATOM 1649 O O . LYS A 1 206 ? -9.036 0.779 10.436 1.00 85.81 206 LYS A O 1
ATOM 1654 N N . LEU A 1 207 ? -10.628 0.966 12.013 1.00 85.69 207 LEU A N 1
ATOM 1655 C CA . LEU A 1 207 ? -11.042 2.319 11.633 1.00 85.69 207 LEU A CA 1
ATOM 1656 C C . LEU A 1 207 ? -9.982 3.368 11.989 1.00 85.69 207 LEU A C 1
ATOM 1658 O O . LEU A 1 207 ? -9.735 4.253 11.175 1.00 85.69 207 LEU A O 1
ATOM 1662 N N . ASP A 1 208 ? -9.353 3.273 13.165 1.00 86.94 208 ASP A N 1
ATOM 1663 C CA . ASP A 1 208 ? -8.249 4.166 13.549 1.00 86.94 208 ASP A CA 1
ATOM 1664 C C . ASP A 1 208 ? -7.051 4.004 12.606 1.00 86.94 208 ASP A C 1
ATOM 1666 O O . ASP A 1 208 ? -6.540 4.992 12.082 1.00 86.94 208 ASP A O 1
ATOM 1670 N N . ASP A 1 209 ? -6.675 2.762 12.293 1.00 83.56 209 ASP A N 1
ATOM 1671 C CA . ASP A 1 209 ? -5.615 2.463 11.327 1.00 83.56 209 ASP A CA 1
ATOM 1672 C C . ASP A 1 209 ? -5.945 3.056 9.944 1.00 83.56 209 ASP A C 1
ATOM 1674 O O . ASP A 1 209 ? -5.092 3.669 9.305 1.00 83.56 209 ASP A O 1
ATOM 1678 N N . GLY A 1 210 ? -7.204 2.949 9.500 1.00 81.75 210 GLY A N 1
ATOM 1679 C CA . GLY A 1 210 ? -7.672 3.568 8.257 1.00 81.75 210 GLY A CA 1
ATOM 1680 C C . GLY A 1 210 ? -7.565 5.097 8.262 1.00 81.75 210 GLY A C 1
ATOM 1681 O O . GLY A 1 210 ? -7.109 5.683 7.279 1.00 81.75 210 GLY A O 1
ATOM 1682 N N . LYS A 1 211 ? -7.922 5.754 9.374 1.00 81.88 211 LYS A N 1
ATOM 1683 C CA . LYS A 1 211 ? -7.757 7.209 9.541 1.00 81.88 211 LYS A CA 1
ATOM 1684 C C . LYS A 1 211 ? -6.287 7.619 9.515 1.00 81.88 211 LYS A C 1
ATOM 1686 O O . LYS A 1 211 ? -5.958 8.613 8.876 1.00 81.88 211 LYS A O 1
ATOM 1691 N N . ARG A 1 212 ? -5.405 6.849 10.160 1.00 80.44 212 ARG A N 1
ATOM 1692 C CA . ARG A 1 212 ? -3.953 7.090 10.141 1.00 80.44 212 ARG A CA 1
ATOM 1693 C C . ARG A 1 212 ? -3.385 6.991 8.735 1.00 80.44 212 ARG A C 1
ATOM 1695 O O . ARG A 1 212 ? -2.620 7.866 8.350 1.00 80.44 212 ARG A O 1
ATOM 1702 N N . ILE A 1 213 ? -3.798 5.984 7.958 1.00 83.94 213 ILE A N 1
ATOM 1703 C CA . ILE A 1 213 ? -3.416 5.882 6.542 1.00 83.94 213 ILE A CA 1
ATOM 1704 C C . ILE A 1 213 ? -3.853 7.147 5.805 1.00 83.94 213 ILE A C 1
ATOM 1706 O O . ILE A 1 213 ? -3.034 7.772 5.146 1.00 83.94 213 ILE A O 1
ATOM 1710 N N . LEU A 1 214 ? -5.117 7.556 5.938 1.00 78.50 214 LEU A N 1
ATOM 1711 C CA . LEU A 1 214 ? -5.634 8.726 5.226 1.00 78.50 214 LEU A CA 1
ATOM 1712 C C . LEU A 1 214 ? -4.907 10.023 5.616 1.00 78.50 214 LEU A C 1
ATOM 1714 O O . LEU A 1 214 ? -4.622 10.846 4.754 1.00 78.50 214 LEU A O 1
ATOM 1718 N N . MET A 1 215 ? -4.571 10.179 6.898 1.00 78.06 215 MET A N 1
ATOM 1719 C CA . MET A 1 215 ? -3.799 11.314 7.399 1.00 78.06 215 MET A CA 1
ATOM 1720 C C . MET A 1 215 ? -2.382 11.330 6.814 1.00 78.06 215 MET A C 1
ATOM 1722 O O . MET A 1 215 ? -1.967 12.367 6.3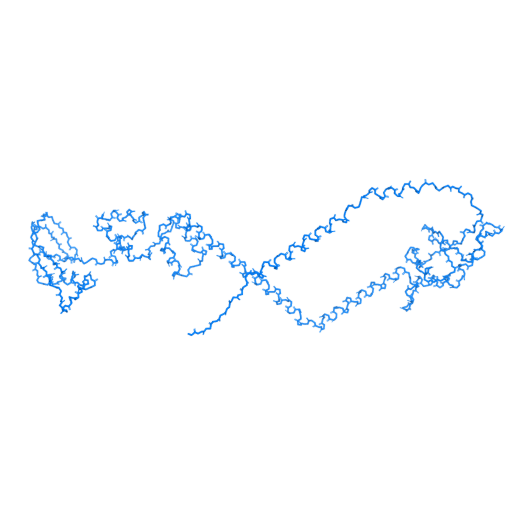13 1.00 78.06 215 MET A O 1
ATOM 1726 N N . LEU A 1 216 ? -1.687 10.185 6.799 1.00 76.38 216 LEU A N 1
ATOM 1727 C CA . LEU A 1 216 ? -0.354 10.055 6.196 1.00 76.38 216 LEU A CA 1
ATOM 1728 C C . LEU A 1 216 ? -0.370 10.342 4.689 1.00 76.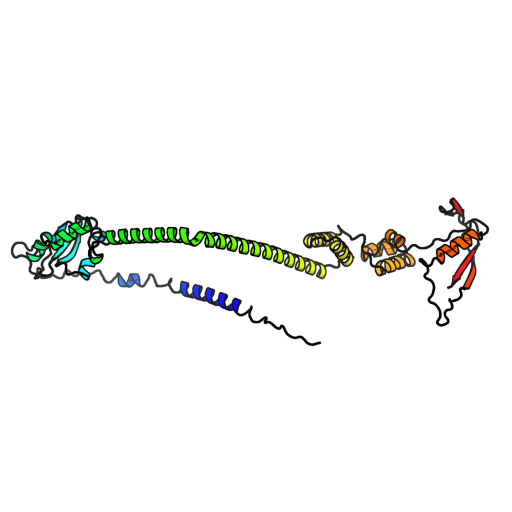38 216 LEU A C 1
ATOM 1730 O O . LEU A 1 216 ? 0.521 11.013 4.181 1.00 76.38 216 LEU A O 1
ATOM 1734 N N . LEU A 1 217 ? -1.400 9.868 3.980 1.00 78.62 217 LEU A N 1
ATOM 1735 C CA . LEU A 1 217 ? -1.594 10.146 2.553 1.00 78.62 217 LEU A CA 1
ATOM 1736 C C . LEU A 1 217 ? -1.851 11.633 2.273 1.00 78.62 217 LEU A C 1
ATOM 1738 O O . LEU A 1 217 ? -1.512 12.114 1.198 1.00 78.62 217 LEU A O 1
ATOM 1742 N N . ALA A 1 218 ? -2.493 12.340 3.205 1.00 69.00 218 ALA A N 1
ATOM 1743 C CA . ALA A 1 218 ? -2.800 13.759 3.066 1.00 69.00 218 ALA A CA 1
ATOM 1744 C C . ALA A 1 218 ? -1.617 14.662 3.446 1.00 69.00 218 ALA A C 1
ATOM 1746 O O . ALA A 1 218 ? -1.506 15.763 2.912 1.00 69.00 218 ALA A O 1
ATOM 1747 N N . SER A 1 219 ? -0.760 14.227 4.374 1.00 68.81 219 SER A N 1
ATOM 1748 C CA . SER A 1 219 ? 0.359 15.026 4.878 1.00 68.81 219 SER A CA 1
ATOM 1749 C C . SER A 1 219 ? 1.647 14.871 4.075 1.00 68.81 219 SER A C 1
ATOM 1751 O O . SER A 1 219 ? 2.453 15.798 4.073 1.00 68.81 219 SER A O 1
ATOM 1753 N N . GLU A 1 220 ? 1.868 13.723 3.426 1.00 69.81 220 GLU A N 1
ATOM 1754 C CA . GLU A 1 220 ? 3.158 13.407 2.808 1.00 69.81 220 GLU A CA 1
ATOM 1755 C C . GLU A 1 220 ? 3.066 13.022 1.330 1.00 69.81 220 GLU A C 1
ATOM 1757 O O . GLU A 1 220 ? 2.307 12.136 0.933 1.00 69.81 220 GLU A O 1
ATOM 1762 N N . ASP A 1 221 ? 3.921 13.646 0.515 1.00 65.56 221 ASP A N 1
ATOM 1763 C CA . ASP A 1 221 ? 4.110 13.280 -0.888 1.00 65.56 221 ASP A CA 1
ATOM 1764 C C . ASP A 1 221 ? 5.129 12.137 -1.001 1.00 65.56 221 ASP A C 1
ATOM 1766 O O . ASP A 1 221 ? 6.329 12.326 -1.212 1.00 65.56 221 ASP A O 1
ATOM 1770 N N . VAL A 1 222 ? 4.652 10.909 -0.787 1.00 69.56 222 VAL A N 1
ATOM 1771 C CA . VAL A 1 222 ? 5.503 9.719 -0.876 1.00 69.56 222 VAL A CA 1
ATOM 1772 C C . VAL A 1 222 ? 5.683 9.319 -2.339 1.00 69.56 222 VAL A C 1
ATOM 1774 O O . VAL A 1 222 ? 4.780 8.807 -3.011 1.00 69.56 222 VAL A O 1
ATOM 1777 N N . VAL A 1 223 ? 6.910 9.460 -2.829 1.00 69.38 223 VAL A N 1
ATOM 1778 C CA . VAL A 1 223 ? 7.280 9.065 -4.188 1.00 69.38 223 VAL A CA 1
ATOM 1779 C C . VAL A 1 223 ? 7.005 7.572 -4.420 1.00 69.38 223 VAL A C 1
ATOM 1781 O O . VAL A 1 223 ? 7.630 6.680 -3.844 1.00 69.38 223 VAL A O 1
ATOM 1784 N N . GLY A 1 224 ? 6.076 7.271 -5.331 1.00 74.75 224 GLY A N 1
ATOM 1785 C CA . GLY A 1 224 ? 5.702 5.893 -5.656 1.00 74.75 224 GLY A CA 1
ATOM 1786 C C . GLY A 1 224 ? 4.735 5.236 -4.669 1.00 74.75 224 GLY A C 1
ATOM 1787 O O . GLY A 1 224 ? 4.597 4.012 -4.706 1.00 74.75 224 GLY A O 1
ATOM 1788 N N . LEU A 1 225 ? 4.035 6.021 -3.850 1.00 82.88 225 LEU A N 1
ATOM 1789 C CA . LEU A 1 225 ? 2.969 5.597 -2.939 1.00 82.88 225 LEU A CA 1
ATOM 1790 C C . LEU A 1 225 ? 1.948 4.649 -3.575 1.00 82.88 225 LEU A C 1
ATOM 1792 O O . LEU A 1 225 ? 1.685 3.566 -3.057 1.00 82.88 225 LEU A O 1
ATOM 1796 N N . SER A 1 226 ? 1.425 5.024 -4.745 1.00 75.88 226 SER A N 1
ATOM 1797 C CA . SER A 1 226 ? 0.474 4.205 -5.507 1.00 75.88 226 SER A CA 1
ATOM 1798 C C . SER A 1 226 ? 1.029 2.799 -5.782 1.00 75.88 226 SER A C 1
ATOM 1800 O O . SER A 1 226 ? 0.314 1.804 -5.647 1.00 75.88 226 SER A O 1
ATOM 1802 N N . ARG A 1 227 ? 2.334 2.683 -6.065 1.00 84.06 227 ARG A N 1
ATOM 1803 C CA . ARG A 1 227 ? 2.993 1.385 -6.282 1.00 84.06 227 ARG A CA 1
ATOM 1804 C C . ARG A 1 227 ? 3.164 0.609 -4.989 1.00 84.06 227 ARG A C 1
ATOM 1806 O O . ARG A 1 227 ? 2.948 -0.596 -4.988 1.00 84.06 227 ARG A O 1
ATOM 1813 N N . LEU A 1 228 ? 3.542 1.279 -3.901 1.00 86.62 228 LEU A N 1
ATOM 1814 C CA . LEU A 1 228 ? 3.664 0.653 -2.585 1.00 86.62 228 LEU A CA 1
ATOM 1815 C C . LEU A 1 228 ? 2.328 0.039 -2.163 1.00 86.62 228 LEU A C 1
ATOM 1817 O O . LEU A 1 228 ? 2.285 -1.141 -1.819 1.00 86.62 228 LEU A O 1
ATOM 1821 N N . LEU A 1 229 ? 1.242 0.807 -2.276 1.00 84.75 229 LEU A N 1
ATOM 1822 C CA . LEU A 1 229 ? -0.108 0.339 -1.975 1.00 84.75 229 LEU A CA 1
ATOM 1823 C C . LEU A 1 229 ? -0.515 -0.812 -2.894 1.00 84.75 229 LEU A C 1
ATOM 1825 O O . LEU A 1 229 ? -0.956 -1.844 -2.404 1.00 84.75 229 LEU A O 1
ATOM 1829 N N . THR A 1 230 ? -0.292 -0.693 -4.205 1.00 81.31 230 THR A N 1
ATOM 1830 C CA . THR A 1 230 ? -0.605 -1.766 -5.164 1.00 81.31 230 THR A CA 1
ATOM 1831 C C . THR A 1 230 ? 0.142 -3.059 -4.822 1.00 81.31 230 THR A C 1
ATOM 1833 O O . THR A 1 230 ? -0.456 -4.131 -4.763 1.00 81.31 230 THR A O 1
ATOM 1836 N N . VAL A 1 231 ? 1.446 -2.976 -4.537 1.00 83.88 231 VAL A N 1
ATOM 1837 C CA . VAL A 1 231 ? 2.262 -4.139 -4.154 1.00 83.88 231 VAL A CA 1
ATOM 1838 C C . VAL A 1 231 ? 1.794 -4.734 -2.826 1.00 83.88 231 VAL A C 1
ATOM 1840 O O . VAL A 1 231 ? 1.746 -5.957 -2.701 1.00 83.88 231 VAL A O 1
ATOM 1843 N N . ALA A 1 232 ? 1.442 -3.908 -1.842 1.00 86.19 232 ALA A N 1
ATOM 1844 C CA . ALA A 1 232 ? 0.980 -4.389 -0.546 1.00 86.19 232 ALA A CA 1
ATOM 1845 C C . ALA A 1 232 ? -0.420 -5.029 -0.623 1.00 86.19 232 ALA A C 1
ATOM 1847 O O . ALA A 1 232 ? -0.647 -6.081 -0.021 1.00 86.19 232 ALA A O 1
ATOM 1848 N N . LEU A 1 233 ? -1.336 -4.455 -1.404 1.00 84.19 233 LEU A N 1
ATOM 1849 C CA . LEU A 1 233 ? -2.674 -5.005 -1.632 1.00 84.19 233 LEU A CA 1
ATOM 1850 C C . LEU A 1 233 ? -2.609 -6.333 -2.394 1.00 84.19 233 LEU A C 1
ATOM 1852 O O . LEU A 1 233 ? -3.221 -7.307 -1.964 1.00 84.19 233 LEU A O 1
ATOM 1856 N N . ASN A 1 234 ? -1.786 -6.422 -3.444 1.00 81.50 234 ASN A N 1
ATOM 1857 C CA . ASN A 1 234 ? -1.599 -7.664 -4.205 1.00 81.50 234 ASN A CA 1
ATOM 1858 C C . ASN A 1 234 ? -0.988 -8.798 -3.364 1.00 81.50 234 ASN A C 1
ATOM 1860 O O . ASN A 1 234 ? -1.194 -9.969 -3.666 1.00 81.50 234 ASN A O 1
ATOM 1864 N N . ARG A 1 235 ? -0.238 -8.466 -2.307 1.00 84.50 235 ARG A N 1
ATOM 1865 C CA . ARG A 1 235 ? 0.325 -9.440 -1.357 1.00 84.50 235 ARG A CA 1
ATOM 1866 C C . ARG A 1 235 ? -0.638 -9.825 -0.231 1.00 84.50 235 ARG A C 1
ATOM 1868 O O . ARG A 1 235 ? -0.275 -10.657 0.593 1.00 84.50 235 ARG A O 1
ATOM 1875 N N . GLY A 1 236 ? -1.824 -9.215 -0.161 1.00 82.94 236 GLY A N 1
ATOM 1876 C CA . GLY A 1 236 ? -2.769 -9.416 0.941 1.00 82.94 236 GLY A CA 1
ATOM 1877 C C . GLY A 1 236 ? -2.239 -8.907 2.286 1.00 82.94 236 GLY A C 1
ATOM 1878 O O . GLY A 1 236 ? -2.560 -9.469 3.331 1.00 82.94 236 GLY A O 1
ATOM 1879 N N . THR A 1 237 ? -1.386 -7.878 2.272 1.00 86.94 237 THR A N 1
ATOM 1880 C CA . THR A 1 237 ? -0.743 -7.365 3.492 1.00 86.94 237 THR A CA 1
ATOM 1881 C C . THR A 1 237 ? -1.783 -6.732 4.427 1.00 86.94 237 THR A C 1
ATOM 1883 O O . THR A 1 237 ? -2.703 -6.054 3.969 1.00 86.94 237 THR A O 1
ATOM 1886 N N . SER A 1 238 ? -1.651 -6.933 5.745 1.00 87.50 238 SER A N 1
ATOM 1887 C CA . SER A 1 238 ? -2.555 -6.324 6.731 1.00 87.50 238 SER A CA 1
ATOM 1888 C C . SER A 1 238 ? -2.432 -4.797 6.747 1.00 87.50 238 SER A C 1
ATOM 1890 O O . SER A 1 238 ? -1.383 -4.242 6.431 1.00 87.50 238 SER A O 1
ATOM 1892 N N . ILE A 1 239 ? -3.489 -4.110 7.187 1.00 86.19 239 ILE A N 1
ATOM 1893 C CA . ILE A 1 239 ? -3.528 -2.641 7.296 1.00 86.19 239 ILE A CA 1
ATOM 1894 C C . ILE A 1 239 ? -2.388 -2.112 8.184 1.00 86.19 239 ILE A C 1
ATOM 1896 O O . ILE A 1 239 ? -1.713 -1.157 7.815 1.00 86.19 239 ILE A O 1
ATOM 1900 N N . THR A 1 240 ? -2.118 -2.771 9.314 1.00 86.69 240 THR A N 1
ATOM 1901 C CA . THR A 1 240 ? -1.010 -2.410 10.214 1.00 86.69 240 THR A CA 1
ATOM 1902 C C . THR A 1 240 ? 0.350 -2.526 9.529 1.00 86.69 240 THR A C 1
ATOM 1904 O O . THR A 1 240 ? 1.179 -1.633 9.629 1.00 86.69 240 THR A O 1
ATOM 1907 N N . ALA A 1 241 ? 0.564 -3.589 8.754 1.00 88.44 241 ALA A N 1
ATOM 1908 C CA . ALA A 1 241 ? 1.798 -3.772 8.006 1.00 88.44 241 ALA A CA 1
ATOM 1909 C C . ALA A 1 241 ? 1.927 -2.777 6.839 1.00 88.44 241 ALA A C 1
ATOM 1911 O O . ALA A 1 241 ? 3.043 -2.394 6.490 1.00 88.44 241 ALA A O 1
ATOM 1912 N N . ILE A 1 242 ? 0.807 -2.340 6.247 1.00 88.38 242 ILE A N 1
ATOM 1913 C CA . ILE A 1 242 ? 0.779 -1.248 5.262 1.00 88.38 242 ILE A CA 1
ATOM 1914 C C . ILE A 1 242 ? 1.208 0.066 5.923 1.00 88.38 242 ILE A C 1
ATOM 1916 O O . ILE A 1 242 ? 2.041 0.765 5.353 1.00 88.38 242 ILE A O 1
ATOM 1920 N N . LEU A 1 243 ? 0.715 0.372 7.128 1.00 87.44 243 LEU A N 1
ATOM 1921 C CA . LEU A 1 243 ? 1.163 1.533 7.907 1.00 87.44 243 LEU A CA 1
ATOM 1922 C C . LEU A 1 243 ? 2.670 1.481 8.189 1.00 87.44 243 LEU A C 1
ATOM 1924 O O . LEU A 1 243 ? 3.371 2.452 7.917 1.00 87.44 243 LEU A O 1
ATOM 1928 N N . ASP A 1 244 ? 3.191 0.336 8.630 1.00 89.69 244 ASP A N 1
ATOM 1929 C CA . ASP A 1 244 ? 4.631 0.167 8.874 1.00 89.69 244 ASP A CA 1
ATOM 1930 C C . ASP A 1 244 ? 5.467 0.276 7.586 1.00 89.69 244 ASP A C 1
ATOM 1932 O O . ASP A 1 244 ? 6.631 0.677 7.610 1.00 89.69 244 ASP A O 1
ATOM 1936 N N . LEU A 1 245 ? 4.918 -0.136 6.439 1.00 88.25 245 LEU A N 1
ATOM 1937 C CA . LEU A 1 245 ? 5.554 0.032 5.127 1.00 88.25 245 LEU A CA 1
ATOM 1938 C C . LEU A 1 245 ? 5.570 1.498 4.691 1.00 88.25 245 LEU A C 1
ATOM 1940 O O . LEU A 1 245 ? 6.573 1.938 4.133 1.00 88.25 245 LEU A O 1
ATOM 1944 N N . LEU A 1 246 ? 4.489 2.236 4.949 1.00 87.25 246 LEU A N 1
ATOM 1945 C CA . LEU A 1 246 ? 4.399 3.667 4.669 1.00 87.25 246 LEU A CA 1
ATOM 1946 C C . LEU A 1 246 ? 5.377 4.455 5.538 1.00 87.25 246 LEU A C 1
ATOM 1948 O O . LEU A 1 246 ? 6.162 5.216 4.988 1.00 87.25 246 LEU A O 1
ATOM 1952 N N . HIS A 1 247 ? 5.422 4.200 6.849 1.00 87.25 247 HIS A N 1
ATOM 1953 C CA . HIS A 1 247 ? 6.400 4.830 7.743 1.00 87.25 247 HIS A CA 1
ATOM 1954 C C . HIS A 1 247 ? 7.840 4.584 7.286 1.00 87.25 247 HIS A C 1
ATOM 1956 O O . HIS A 1 247 ? 8.615 5.524 7.141 1.00 87.25 247 HIS A O 1
ATOM 1962 N N . ARG A 1 248 ? 8.186 3.339 6.939 1.00 87.44 248 ARG A N 1
ATOM 1963 C CA . ARG A 1 248 ? 9.518 3.035 6.393 1.00 87.44 248 ARG A CA 1
ATOM 1964 C C . ARG A 1 248 ? 9.786 3.712 5.050 1.00 87.44 248 ARG A C 1
ATOM 1966 O O . ARG A 1 248 ? 10.942 3.973 4.734 1.00 87.44 248 ARG A O 1
ATOM 1973 N N . ALA A 1 249 ? 8.761 3.954 4.236 1.00 86.81 249 ALA A N 1
ATOM 1974 C CA . ALA A 1 249 ? 8.922 4.663 2.970 1.00 86.81 249 ALA A CA 1
ATOM 1975 C C . ALA A 1 249 ? 9.173 6.160 3.175 1.00 86.81 249 ALA A C 1
ATOM 1977 O O . ALA A 1 249 ? 10.043 6.718 2.511 1.00 86.81 249 ALA A O 1
ATOM 1978 N N . ILE A 1 250 ? 8.468 6.763 4.131 1.00 85.00 250 ILE A N 1
ATOM 1979 C CA . ILE A 1 250 ? 8.646 8.149 4.579 1.00 85.00 250 ILE A CA 1
ATOM 1980 C C . ILE A 1 250 ? 10.064 8.362 5.124 1.00 85.00 250 ILE A C 1
ATOM 1982 O O . ILE A 1 250 ? 10.768 9.277 4.709 1.00 85.00 250 ILE A O 1
ATOM 1986 N N . GLU A 1 251 ? 10.541 7.445 5.969 1.00 86.06 251 GLU A N 1
ATOM 1987 C CA . GLU A 1 251 ? 11.910 7.457 6.506 1.00 86.06 251 GLU A CA 1
ATOM 1988 C C . GLU A 1 251 ? 12.985 7.128 5.448 1.00 86.06 251 GLU A C 1
ATOM 1990 O O . GLU A 1 251 ? 14.177 7.091 5.750 1.00 86.06 251 GLU A O 1
ATOM 1995 N N . GLY A 1 252 ? 12.592 6.833 4.203 1.00 82.31 252 GLY A N 1
ATOM 1996 C CA . GLY A 1 252 ? 13.503 6.454 3.120 1.00 82.31 252 GLY A CA 1
ATOM 1997 C C . GLY A 1 252 ? 14.123 5.056 3.262 1.00 82.31 252 GLY A C 1
ATOM 1998 O O . GLY A 1 252 ? 14.938 4.655 2.429 1.00 82.31 252 GLY A O 1
ATOM 1999 N N . LEU A 1 253 ? 13.724 4.281 4.276 1.00 86.81 253 LEU A N 1
ATOM 2000 C CA . LEU A 1 253 ? 14.177 2.907 4.527 1.00 86.81 253 LEU A CA 1
ATOM 2001 C C . LEU A 1 253 ? 13.564 1.891 3.554 1.00 86.81 253 LEU A C 1
ATOM 2003 O O . LEU A 1 253 ? 14.087 0.786 3.383 1.00 86.81 253 LEU A O 1
ATOM 2007 N N . TYR A 1 254 ? 12.454 2.243 2.906 1.00 85.44 254 TYR A N 1
ATOM 2008 C CA . TYR A 1 254 ? 11.768 1.390 1.946 1.00 85.44 254 TYR A CA 1
ATOM 2009 C C . TYR A 1 254 ? 11.406 2.144 0.665 1.00 85.44 254 TYR A C 1
ATOM 2011 O O . TYR A 1 254 ? 10.816 3.214 0.692 1.00 85.44 254 TYR A O 1
ATOM 2019 N N . SER A 1 255 ? 11.691 1.542 -0.491 1.00 80.94 255 SER A N 1
ATOM 2020 C CA . SER A 1 255 ? 11.212 2.042 -1.780 1.00 80.94 255 SER A CA 1
ATOM 2021 C C . SER A 1 255 ? 10.704 0.877 -2.632 1.00 80.94 255 SER A C 1
ATOM 2023 O O . SER A 1 255 ? 11.415 -0.130 -2.777 1.00 80.94 255 SER A O 1
ATOM 2025 N N . PRO A 1 256 ? 9.480 0.960 -3.187 1.00 81.38 256 PRO A N 1
ATOM 2026 C CA . PRO A 1 256 ? 8.924 -0.106 -4.006 1.00 81.38 256 PRO A CA 1
ATOM 2027 C C . PRO A 1 256 ? 9.758 -0.291 -5.282 1.00 81.38 256 PRO A C 1
ATOM 2029 O O . PRO A 1 256 ? 9.912 0.619 -6.091 1.00 81.38 256 PRO A O 1
ATOM 2032 N N . ARG A 1 257 ? 10.287 -1.505 -5.479 1.00 80.44 257 ARG A N 1
ATOM 2033 C CA . ARG A 1 257 ? 11.155 -1.851 -6.624 1.00 80.44 257 ARG A CA 1
ATOM 2034 C C . ARG A 1 257 ? 10.396 -2.260 -7.896 1.00 80.44 257 ARG A C 1
ATOM 2036 O O . ARG A 1 257 ? 11.031 -2.574 -8.896 1.00 80.44 257 ARG A O 1
ATOM 2043 N N . GLY A 1 258 ? 9.065 -2.315 -7.859 1.00 81.88 258 GLY A N 1
ATOM 2044 C CA . GLY A 1 258 ? 8.229 -2.845 -8.941 1.00 81.88 258 GLY A CA 1
ATOM 2045 C C . GLY A 1 258 ? 6.835 -2.222 -8.972 1.00 81.88 258 GLY A C 1
ATOM 2046 O O . GLY A 1 258 ? 6.577 -1.247 -8.270 1.00 81.88 258 GLY A O 1
ATOM 2047 N N . GLY A 1 259 ? 5.943 -2.792 -9.788 1.00 83.25 259 GLY A N 1
ATOM 2048 C CA . GLY A 1 259 ? 4.580 -2.275 -9.963 1.00 83.25 259 GLY A CA 1
ATOM 2049 C C . GLY A 1 259 ? 4.520 -0.986 -10.785 1.00 83.25 259 GLY A C 1
ATOM 2050 O O . GLY A 1 259 ? 3.692 -0.125 -10.512 1.00 83.25 259 GLY A O 1
ATOM 2051 N N . PHE A 1 260 ? 5.430 -0.820 -11.748 1.00 87.69 260 PHE A N 1
ATOM 2052 C CA . PHE A 1 260 ? 5.410 0.323 -12.656 1.00 87.69 260 PHE A CA 1
ATOM 2053 C C . PHE A 1 260 ? 4.256 0.198 -13.644 1.00 87.69 260 PHE A C 1
ATOM 2055 O O . PHE A 1 260 ? 4.012 -0.879 -14.186 1.00 87.69 260 PHE A O 1
ATOM 2062 N N . THR A 1 261 ? 3.580 1.311 -13.906 1.00 87.94 261 THR A N 1
ATOM 2063 C CA . THR A 1 261 ? 2.618 1.381 -15.008 1.00 87.94 261 THR A CA 1
ATOM 2064 C C . THR A 1 261 ? 3.354 1.485 -16.342 1.00 87.94 261 THR A C 1
ATOM 2066 O O . THR A 1 261 ? 4.485 1.976 -16.391 1.00 87.94 261 THR A O 1
ATOM 2069 N N . THR A 1 262 ? 2.705 1.083 -17.438 1.00 88.56 262 THR A N 1
ATOM 2070 C CA . THR A 1 262 ? 3.261 1.224 -18.796 1.00 88.56 262 THR A CA 1
ATOM 2071 C C . THR A 1 262 ? 3.686 2.665 -19.063 1.00 88.56 262 THR A C 1
ATOM 2073 O O . THR A 1 262 ? 4.835 2.910 -19.401 1.00 88.56 262 THR A O 1
ATOM 2076 N N . ARG A 1 263 ? 2.831 3.638 -18.717 1.00 89.94 263 ARG A N 1
ATOM 2077 C CA . ARG A 1 263 ? 3.149 5.069 -18.829 1.00 89.94 263 ARG A CA 1
ATOM 2078 C C . ARG A 1 263 ? 4.417 5.469 -18.067 1.00 89.94 263 ARG A C 1
ATOM 2080 O O . ARG A 1 263 ? 5.199 6.267 -18.568 1.00 89.94 263 ARG A O 1
ATOM 2087 N N . GLN A 1 264 ? 4.631 4.957 -16.853 1.00 90.50 264 GLN A N 1
ATOM 2088 C CA . GLN A 1 264 ? 5.853 5.254 -16.093 1.00 90.50 264 GLN A CA 1
ATOM 2089 C C . GLN A 1 264 ? 7.095 4.661 -16.762 1.00 90.50 264 GLN A C 1
ATOM 2091 O O . GLN A 1 264 ? 8.154 5.287 -16.730 1.00 90.50 264 GLN A O 1
ATOM 2096 N N . LEU A 1 265 ? 6.976 3.473 -17.355 1.00 93.38 265 LEU A N 1
ATOM 2097 C CA . LEU A 1 265 ? 8.059 2.828 -18.095 1.00 93.38 265 LEU A CA 1
ATOM 2098 C C . LEU A 1 265 ? 8.369 3.587 -19.386 1.00 93.38 265 LEU A C 1
ATOM 2100 O O . LEU A 1 265 ? 9.540 3.872 -19.620 1.00 93.38 265 LEU A O 1
ATOM 2104 N N . ASP A 1 266 ? 7.347 4.032 -20.119 1.00 93.69 266 ASP A N 1
ATOM 2105 C CA . ASP A 1 266 ? 7.493 4.853 -21.327 1.00 93.69 266 ASP A CA 1
ATOM 2106 C C . ASP A 1 266 ? 8.166 6.196 -21.014 1.00 93.69 266 ASP A C 1
ATOM 2108 O O . ASP A 1 266 ? 9.122 6.591 -21.676 1.00 93.69 266 ASP A O 1
ATOM 2112 N N . VAL A 1 267 ? 7.730 6.887 -19.953 1.00 95.00 267 VAL A N 1
ATOM 2113 C CA . VAL A 1 267 ? 8.358 8.143 -19.505 1.00 95.00 267 VAL A CA 1
ATOM 2114 C C . VAL A 1 267 ? 9.807 7.912 -19.074 1.00 95.00 267 VAL A C 1
ATOM 2116 O O . VAL A 1 267 ? 10.682 8.712 -19.403 1.00 95.00 267 VAL A O 1
ATOM 2119 N N . SER A 1 268 ? 10.086 6.814 -18.369 1.00 95.50 268 SER A N 1
ATOM 2120 C CA . SER A 1 268 ? 11.456 6.461 -17.970 1.00 95.50 268 SER A CA 1
ATOM 2121 C C . SER A 1 268 ? 12.332 6.156 -19.190 1.00 95.50 268 SER A C 1
ATOM 2123 O O . SER A 1 268 ? 13.476 6.601 -19.252 1.00 95.50 268 SER A O 1
ATOM 2125 N N . PHE A 1 269 ? 11.782 5.453 -20.182 1.00 95.69 269 PHE A N 1
ATOM 2126 C CA . PHE A 1 269 ? 12.440 5.159 -21.451 1.00 95.69 269 PHE A CA 1
ATOM 2127 C C . PHE A 1 269 ? 12.763 6.436 -22.230 1.00 95.69 269 PHE A C 1
ATOM 2129 O O . PHE A 1 269 ? 13.915 6.641 -22.605 1.00 95.69 269 PHE A O 1
ATOM 2136 N N . LEU A 1 270 ? 11.786 7.328 -22.404 1.00 96.00 270 LEU A N 1
ATOM 2137 C CA . LEU A 1 270 ? 11.978 8.612 -23.082 1.00 96.00 270 LEU A CA 1
ATOM 2138 C C . LEU A 1 270 ? 12.997 9.492 -22.353 1.00 96.00 270 LEU A C 1
ATOM 2140 O O . LEU A 1 270 ? 13.842 10.114 -22.989 1.00 96.00 270 LEU A O 1
ATOM 2144 N N . THR A 1 271 ? 12.965 9.503 -21.021 1.00 96.69 271 THR A N 1
ATOM 2145 C CA . THR A 1 271 ? 13.947 10.230 -20.208 1.00 96.69 271 THR A CA 1
ATOM 2146 C C . THR A 1 271 ? 15.365 9.708 -20.454 1.00 96.69 271 THR A C 1
ATOM 2148 O O . THR A 1 271 ? 16.281 10.506 -20.645 1.00 96.69 271 THR A O 1
ATOM 2151 N N . GLU A 1 272 ? 15.560 8.382 -20.467 1.00 96.00 272 GLU A N 1
ATOM 2152 C CA . GLU A 1 272 ? 16.869 7.773 -20.755 1.00 96.00 272 GLU A CA 1
ATOM 2153 C C . GLU A 1 272 ? 17.314 8.041 -22.195 1.00 96.00 272 GLU A C 1
ATOM 2155 O O . GLU A 1 272 ? 18.493 8.300 -22.423 1.00 96.00 272 GLU A O 1
ATOM 2160 N N . ALA A 1 273 ? 16.386 8.006 -23.155 1.00 93.19 273 ALA A N 1
ATOM 2161 C CA . ALA A 1 273 ? 16.677 8.243 -24.564 1.00 93.19 273 ALA A CA 1
ATOM 2162 C C . ALA A 1 273 ? 17.074 9.702 -24.847 1.00 93.19 273 ALA A C 1
ATOM 2164 O O . ALA A 1 273 ? 18.002 9.938 -25.614 1.00 93.19 273 ALA A O 1
ATOM 2165 N N . LEU A 1 274 ? 16.399 10.670 -24.217 1.00 95.25 274 LEU A N 1
ATOM 2166 C CA . LEU A 1 274 ? 16.611 12.101 -24.464 1.00 95.25 274 LEU A CA 1
ATOM 2167 C C . LEU A 1 274 ? 17.721 12.704 -23.593 1.00 95.25 274 LEU A C 1
ATOM 2169 O O . LEU A 1 274 ? 18.519 13.499 -24.079 1.00 95.25 274 LEU A O 1
ATOM 2173 N N . GLY A 1 275 ? 17.779 12.348 -22.307 1.00 93.69 275 GLY A N 1
ATOM 2174 C CA . GLY A 1 275 ? 18.721 12.935 -21.343 1.00 93.69 275 GLY A CA 1
ATOM 2175 C C . GLY A 1 275 ? 19.781 11.975 -20.811 1.00 93.69 275 GLY A C 1
ATOM 2176 O O . GLY A 1 275 ? 20.577 12.341 -19.941 1.00 93.69 275 GLY A O 1
ATOM 2177 N N . GLY A 1 276 ? 19.805 10.739 -21.306 1.00 94.12 276 GLY A N 1
ATOM 2178 C CA . GLY A 1 276 ? 20.779 9.731 -20.914 1.00 94.12 276 GLY A CA 1
ATOM 2179 C C . GLY A 1 276 ? 20.545 9.133 -19.524 1.00 94.12 276 GLY A C 1
ATOM 2180 O O . GLY A 1 276 ? 19.609 9.453 -18.785 1.00 94.12 276 GLY A O 1
ATOM 2181 N N . SER A 1 277 ? 21.464 8.247 -19.136 1.00 93.88 277 SER A N 1
ATOM 2182 C CA . SER A 1 277 ? 21.386 7.494 -17.878 1.00 93.88 277 SER A CA 1
ATOM 2183 C C . SER A 1 277 ? 21.490 8.372 -16.628 1.00 93.88 277 SER A C 1
ATOM 2185 O O . SER A 1 277 ? 20.908 8.036 -15.598 1.00 93.88 277 SER A O 1
ATOM 2187 N N . ARG A 1 278 ? 22.204 9.503 -16.706 1.00 94.94 278 ARG A N 1
ATOM 2188 C CA . ARG A 1 278 ? 22.365 10.442 -15.585 1.00 94.94 278 ARG A CA 1
ATOM 2189 C C . ARG A 1 278 ? 21.070 11.186 -15.273 1.00 94.94 278 ARG A C 1
ATOM 2191 O O . ARG A 1 278 ? 20.712 11.281 -14.101 1.00 94.94 278 ARG A O 1
ATOM 2198 N N . LEU A 1 279 ? 20.351 11.655 -16.299 1.00 96.06 279 LEU A N 1
ATOM 2199 C CA . LEU A 1 279 ? 19.048 12.289 -16.100 1.00 96.06 279 LEU A CA 1
ATOM 2200 C C . LEU A 1 279 ? 18.045 11.283 -15.541 1.00 96.06 279 LEU A C 1
ATOM 2202 O O . LEU A 1 279 ? 17.381 11.576 -14.547 1.00 96.06 279 LEU A O 1
ATOM 2206 N N . LEU A 1 280 ? 17.984 10.078 -16.123 1.00 96.25 280 LEU A N 1
ATOM 2207 C CA . LEU A 1 280 ? 17.107 9.031 -15.608 1.00 96.25 280 LEU A CA 1
ATOM 2208 C C . LEU A 1 280 ? 17.425 8.710 -14.143 1.00 96.25 280 LEU A C 1
ATOM 2210 O O . LEU A 1 280 ? 16.506 8.565 -13.347 1.00 96.25 280 LEU A O 1
ATOM 2214 N N . TYR A 1 281 ? 18.703 8.636 -13.764 1.00 95.12 281 TYR A N 1
ATOM 2215 C CA . TYR A 1 281 ? 19.094 8.397 -12.375 1.00 95.12 281 TYR A CA 1
ATOM 2216 C C . TYR A 1 281 ? 18.607 9.509 -11.431 1.00 95.12 281 TYR A C 1
ATOM 2218 O O . TYR A 1 281 ? 18.062 9.213 -10.367 1.00 95.12 281 TYR A O 1
ATOM 2226 N N . ALA A 1 282 ? 18.748 10.778 -11.823 1.00 94.94 282 ALA A N 1
ATOM 2227 C CA . ALA A 1 282 ? 18.254 11.906 -11.035 1.00 94.94 282 ALA A CA 1
ATOM 2228 C C . ALA A 1 282 ? 16.722 11.870 -10.887 1.00 94.94 282 ALA A C 1
ATOM 2230 O O . ALA A 1 282 ? 16.207 11.948 -9.771 1.00 94.94 282 ALA A O 1
ATOM 2231 N N . LEU A 1 283 ? 15.987 11.658 -11.984 1.00 93.00 283 LEU A N 1
ATOM 2232 C CA . LEU A 1 283 ? 14.522 11.570 -11.955 1.00 93.00 283 LEU A CA 1
ATOM 2233 C C . LEU A 1 283 ? 14.013 10.288 -11.287 1.00 93.00 283 LEU A C 1
ATOM 2235 O O . LEU A 1 283 ? 12.935 10.282 -10.700 1.00 93.00 283 LEU A O 1
ATOM 2239 N N . GLN A 1 284 ? 14.790 9.207 -11.297 1.00 91.81 284 GLN A N 1
ATOM 2240 C CA . GLN A 1 284 ? 14.508 8.023 -10.492 1.00 91.81 284 GLN A CA 1
ATOM 2241 C C . GLN A 1 284 ? 14.523 8.367 -8.998 1.00 91.81 284 GLN A C 1
ATOM 2243 O O . GLN A 1 284 ? 13.687 7.860 -8.255 1.00 91.81 284 GLN A O 1
ATOM 2248 N N . LYS A 1 285 ? 15.455 9.212 -8.546 1.00 88.31 285 LYS A N 1
ATOM 2249 C CA . LYS A 1 285 ? 15.536 9.632 -7.140 1.00 88.31 285 LYS A CA 1
ATOM 2250 C C . LYS A 1 285 ? 14.485 10.676 -6.774 1.00 88.31 285 LYS A C 1
ATOM 2252 O O . LYS A 1 285 ? 13.913 10.567 -5.700 1.00 88.31 285 LYS A O 1
ATOM 2257 N N . ALA A 1 286 ? 14.209 11.628 -7.663 1.00 88.12 286 ALA A N 1
ATOM 2258 C CA . ALA A 1 286 ? 13.258 12.709 -7.405 1.00 88.12 286 ALA A CA 1
ATOM 2259 C C . ALA A 1 286 ? 11.789 12.288 -7.587 1.00 88.12 286 ALA A C 1
ATOM 2261 O O . ALA A 1 286 ? 10.948 12.613 -6.763 1.00 88.12 286 ALA A O 1
ATOM 2262 N N . LEU A 1 287 ? 11.478 11.557 -8.662 1.00 87.44 287 LEU A N 1
ATOM 2263 C CA . LEU A 1 287 ? 10.107 11.222 -9.077 1.00 87.44 287 LEU A CA 1
ATOM 2264 C C . LEU A 1 287 ? 9.804 9.722 -8.989 1.00 87.44 287 LEU A C 1
ATOM 2266 O O . LEU A 1 287 ? 8.698 9.278 -9.298 1.00 87.44 287 LEU A O 1
ATOM 2270 N N . GLY A 1 288 ? 10.787 8.904 -8.604 1.00 88.12 288 GLY A N 1
ATOM 2271 C CA . GLY A 1 288 ? 10.589 7.467 -8.460 1.00 88.12 288 GLY A CA 1
ATOM 2272 C C . GLY A 1 288 ? 10.464 6.733 -9.787 1.00 88.12 288 GLY A C 1
ATOM 2273 O O . GLY A 1 288 ? 9.860 5.662 -9.802 1.00 88.12 288 GLY A O 1
ATOM 2274 N N . LEU A 1 289 ? 10.988 7.276 -10.889 1.00 91.69 289 LEU A N 1
ATOM 2275 C CA . LEU A 1 289 ? 10.995 6.615 -12.199 1.00 91.69 289 LEU A CA 1
ATOM 2276 C C . LEU A 1 289 ? 11.694 5.243 -12.181 1.00 91.69 289 LEU A C 1
ATOM 2278 O O . LEU A 1 289 ? 12.363 4.858 -11.219 1.00 91.69 289 LEU A O 1
ATOM 2282 N N . ALA A 1 290 ? 11.499 4.460 -13.241 1.00 93.12 290 ALA A N 1
ATOM 2283 C CA . ALA A 1 290 ? 12.109 3.143 -13.359 1.00 93.12 290 ALA A CA 1
ATOM 2284 C C . ALA A 1 290 ? 13.624 3.253 -13.559 1.00 93.12 290 ALA A C 1
ATOM 2286 O O . ALA A 1 290 ? 14.118 4.151 -14.233 1.00 93.12 290 ALA A O 1
ATOM 2287 N N . SER A 1 291 ? 14.375 2.303 -13.000 1.00 92.94 291 SER A N 1
ATOM 2288 C CA . SER A 1 291 ? 15.816 2.222 -13.248 1.00 92.94 291 SER A CA 1
ATOM 2289 C C . SER A 1 291 ? 16.107 1.841 -14.699 1.00 92.94 291 SER A C 1
ATOM 2291 O O . SER A 1 291 ? 15.335 1.097 -15.305 1.00 92.94 291 SER A O 1
ATOM 2293 N N . SER A 1 292 ? 17.282 2.215 -15.214 1.00 92.75 292 SER A N 1
ATOM 2294 C CA . SER A 1 292 ? 17.733 1.818 -16.564 1.00 92.75 292 SER A CA 1
ATOM 2295 C C . SER A 1 292 ? 17.668 0.297 -16.779 1.00 92.75 292 SER A C 1
ATOM 2297 O O . SER A 1 292 ? 17.191 -0.189 -17.800 1.00 92.75 292 SER A O 1
ATOM 2299 N N . SER A 1 293 ? 18.040 -0.500 -15.771 1.00 92.69 293 SER A N 1
ATOM 2300 C CA . SER A 1 293 ? 17.912 -1.965 -15.828 1.00 92.69 293 SER A CA 1
ATOM 2301 C C . SER A 1 293 ? 16.464 -2.454 -15.950 1.00 92.69 293 SER A C 1
ATOM 2303 O O . SER A 1 293 ? 16.204 -3.499 -16.542 1.00 92.69 293 SER A O 1
ATOM 2305 N N . THR A 1 294 ? 15.508 -1.730 -15.377 1.00 93.25 294 THR A N 1
ATOM 2306 C CA . THR A 1 294 ? 14.079 -2.052 -15.458 1.00 93.25 294 THR A CA 1
ATOM 2307 C C . THR A 1 294 ? 13.508 -1.612 -16.800 1.00 93.25 294 THR A C 1
ATOM 2309 O O . THR A 1 294 ? 12.850 -2.416 -17.455 1.00 93.25 294 THR A O 1
ATOM 2312 N N . VAL A 1 295 ? 13.860 -0.409 -17.258 1.00 93.56 295 VAL A N 1
ATOM 2313 C CA . VAL A 1 295 ? 13.520 0.101 -18.592 1.00 93.56 295 VAL A CA 1
ATOM 2314 C C . VAL A 1 295 ? 14.005 -0.859 -19.674 1.00 93.56 295 VAL A C 1
ATOM 2316 O O . VAL A 1 295 ? 13.197 -1.314 -20.470 1.00 93.56 295 VAL A O 1
ATOM 2319 N N . ARG A 1 296 ? 15.279 -1.268 -19.659 1.00 90.81 296 ARG A N 1
ATOM 2320 C CA . ARG A 1 296 ? 15.852 -2.194 -20.658 1.00 90.81 296 ARG A CA 1
ATOM 2321 C C . ARG A 1 296 ? 15.225 -3.585 -20.657 1.00 90.81 296 ARG A C 1
ATOM 2323 O O . ARG A 1 296 ? 15.252 -4.266 -21.677 1.00 90.81 296 ARG A O 1
ATOM 2330 N N . ARG A 1 297 ? 14.706 -4.042 -19.512 1.00 90.50 297 ARG A N 1
ATOM 2331 C CA . ARG A 1 297 ? 13.982 -5.321 -19.429 1.00 90.50 297 ARG A CA 1
ATOM 2332 C C . ARG A 1 297 ? 12.596 -5.226 -20.059 1.00 90.50 297 ARG A C 1
ATOM 2334 O O . ARG A 1 297 ? 12.151 -6.208 -20.641 1.00 90.50 297 ARG A O 1
ATOM 2341 N N . HIS A 1 298 ? 11.943 -4.072 -19.933 1.00 89.88 298 HIS A N 1
ATOM 2342 C CA . HIS A 1 298 ? 10.606 -3.836 -20.470 1.00 89.88 298 HIS A CA 1
ATOM 2343 C C . HIS A 1 298 ? 10.635 -3.426 -21.950 1.00 89.88 298 HIS A C 1
ATOM 2345 O O . HIS A 1 298 ? 9.954 -4.021 -22.777 1.00 89.88 298 HIS A O 1
ATOM 2351 N N . HIS A 1 299 ? 11.481 -2.459 -22.300 1.00 87.88 299 HIS A N 1
ATOM 2352 C CA . HIS A 1 299 ? 11.706 -1.992 -23.663 1.00 87.88 299 HIS A CA 1
ATOM 2353 C C . HIS A 1 299 ? 12.911 -2.720 -24.251 1.00 87.88 299 HIS A C 1
ATOM 2355 O O . HIS A 1 299 ? 14.063 -2.302 -24.098 1.00 87.88 299 HIS A O 1
ATOM 2361 N N . LYS A 1 300 ? 12.643 -3.839 -24.927 1.00 83.88 300 LYS A N 1
ATOM 2362 C CA . LYS A 1 300 ? 13.663 -4.557 -25.691 1.00 83.88 300 LYS A CA 1
ATOM 2363 C C . LYS A 1 300 ? 13.971 -3.778 -26.964 1.00 83.88 300 LYS A C 1
ATOM 2365 O O . LYS A 1 300 ? 13.294 -3.928 -27.973 1.00 83.88 300 LYS A O 1
ATOM 2370 N N . ILE A 1 301 ? 15.000 -2.941 -26.902 1.00 84.75 301 ILE A N 1
ATOM 2371 C CA . ILE A 1 301 ? 15.498 -2.228 -28.078 1.00 84.75 301 ILE A CA 1
ATOM 2372 C C . ILE A 1 301 ? 16.247 -3.240 -28.962 1.00 84.75 301 ILE A C 1
ATOM 2374 O O . ILE A 1 301 ? 17.208 -3.859 -28.474 1.00 84.75 301 ILE A O 1
ATOM 2378 N N . PRO A 1 302 ? 15.843 -3.433 -30.231 1.00 87.38 302 PRO A N 1
ATOM 2379 C CA . PRO A 1 302 ? 16.588 -4.268 -31.162 1.00 87.38 302 PRO A CA 1
ATOM 2380 C C . PRO A 1 302 ? 17.990 -3.684 -31.350 1.00 87.38 302 PRO A C 1
ATOM 2382 O O . PRO A 1 302 ? 18.202 -2.473 -31.316 1.00 87.38 302 PRO A O 1
ATOM 2385 N N . ARG A 1 303 ? 18.983 -4.556 -31.504 1.00 86.12 303 ARG A N 1
ATOM 2386 C CA . ARG A 1 303 ? 20.375 -4.136 -31.681 1.00 86.12 303 ARG A CA 1
ATOM 2387 C C . ARG A 1 303 ? 20.832 -4.507 -33.074 1.00 86.12 303 ARG A C 1
ATOM 2389 O O . ARG A 1 303 ? 20.785 -5.689 -33.410 1.00 86.12 303 ARG A O 1
ATOM 2396 N N . LEU A 1 304 ? 21.338 -3.515 -33.801 1.00 88.06 304 LEU A N 1
ATOM 2397 C CA . LEU A 1 304 ? 21.988 -3.705 -35.090 1.00 88.06 304 LEU A CA 1
ATOM 2398 C C . LEU A 1 304 ? 23.178 -4.648 -34.932 1.00 88.06 304 LEU A C 1
ATOM 2400 O O . LEU A 1 304 ? 24.006 -4.478 -34.033 1.00 88.06 304 LEU A O 1
ATOM 2404 N N . LEU A 1 305 ? 23.224 -5.660 -35.786 1.00 88.75 305 LEU A N 1
ATOM 2405 C CA . LEU A 1 305 ? 24.363 -6.528 -35.980 1.00 88.75 305 LEU A CA 1
ATOM 2406 C C . LEU A 1 305 ? 25.257 -5.884 -37.052 1.00 88.75 305 LEU A C 1
ATOM 2408 O O . LEU A 1 305 ? 24.908 -5.921 -38.230 1.00 88.75 305 LEU A O 1
ATOM 2412 N N . PRO A 1 306 ? 26.386 -5.271 -36.668 1.00 86.88 306 PRO A N 1
ATOM 2413 C CA . PRO A 1 306 ? 27.276 -4.632 -37.627 1.00 86.88 306 PRO A CA 1
ATOM 2414 C C . PRO A 1 306 ? 27.972 -5.682 -38.495 1.00 86.88 306 PRO A C 1
ATOM 2416 O O . PRO A 1 306 ? 28.295 -6.773 -38.009 1.00 86.88 306 PRO A O 1
ATOM 2419 N N . SER A 1 307 ? 28.200 -5.343 -39.759 1.00 86.88 307 SER A N 1
ATOM 2420 C CA . SER A 1 307 ? 29.049 -6.099 -40.685 1.00 86.88 307 SER A CA 1
ATOM 2421 C C . SER A 1 307 ? 30.518 -5.749 -40.431 1.00 86.88 307 SER A C 1
ATOM 2423 O O . SER A 1 307 ? 30.842 -4.590 -40.179 1.00 86.88 307 SER A O 1
ATOM 2425 N N . ILE A 1 308 ? 31.405 -6.751 -40.429 1.00 84.94 308 ILE A N 1
ATOM 2426 C CA . ILE A 1 308 ? 32.851 -6.538 -40.196 1.00 84.94 308 ILE A CA 1
ATOM 2427 C C . ILE A 1 308 ? 33.542 -6.038 -41.473 1.00 84.94 308 ILE A C 1
ATOM 2429 O O . ILE A 1 308 ? 34.467 -5.234 -41.400 1.00 84.94 308 ILE A O 1
ATOM 2433 N N . GLY A 1 309 ? 33.082 -6.517 -42.629 1.00 84.56 309 GLY A N 1
ATOM 2434 C CA . GLY A 1 309 ? 33.547 -6.116 -43.951 1.00 84.56 309 GLY A CA 1
ATOM 2435 C C . GLY A 1 309 ? 32.352 -5.868 -44.863 1.00 84.56 309 GLY A C 1
ATOM 2436 O O . GLY A 1 309 ? 31.429 -5.148 -44.488 1.00 84.56 309 GLY A O 1
ATOM 2437 N N . GLU A 1 310 ? 32.355 -6.490 -46.039 1.00 84.94 310 GLU A N 1
ATOM 2438 C CA . GLU A 1 310 ? 31.229 -6.412 -46.968 1.00 84.94 310 GLU A CA 1
ATOM 2439 C C . GLU A 1 310 ? 29.952 -6.997 -46.330 1.00 84.94 310 GLU A C 1
ATOM 2441 O O . GLU A 1 310 ? 30.004 -8.093 -45.758 1.00 84.94 310 GLU A O 1
ATOM 2446 N N . PRO A 1 311 ? 28.817 -6.272 -46.366 1.00 87.69 311 PRO A N 1
ATOM 2447 C CA . PRO A 1 311 ? 27.592 -6.723 -45.725 1.00 87.69 311 PRO A CA 1
ATOM 2448 C C . PRO A 1 311 ? 27.037 -7.966 -46.424 1.00 87.69 311 PRO A C 1
ATOM 2450 O O . PRO A 1 311 ? 26.696 -7.937 -47.605 1.00 87.69 311 PRO A O 1
ATOM 2453 N N . SER A 1 312 ? 26.907 -9.062 -45.676 1.00 90.44 312 SER A N 1
ATOM 2454 C CA . SER A 1 312 ? 26.295 -10.290 -46.192 1.00 90.44 312 SER A CA 1
ATOM 2455 C C . SER A 1 312 ? 24.769 -10.184 -46.198 1.00 90.44 312 SER A C 1
ATOM 2457 O O . SER A 1 312 ? 24.161 -9.586 -45.305 1.00 90.44 312 SER A O 1
ATOM 2459 N N . SER A 1 313 ? 24.135 -10.840 -47.174 1.00 90.94 313 SER A N 1
ATOM 2460 C CA . SER A 1 313 ? 22.675 -10.964 -47.241 1.00 90.94 313 SER A CA 1
ATOM 2461 C C . SER A 1 313 ? 22.063 -11.518 -45.946 1.00 90.94 313 SER A C 1
ATOM 2463 O O . SER A 1 313 ? 21.013 -11.043 -45.519 1.00 90.94 313 SER A O 1
ATOM 2465 N N . ASP A 1 314 ? 22.752 -12.432 -45.256 1.00 90.69 314 ASP A N 1
ATOM 2466 C CA . ASP A 1 314 ? 22.295 -12.994 -43.981 1.00 90.69 314 ASP A CA 1
ATOM 2467 C C . ASP A 1 314 ? 22.286 -11.945 -42.865 1.00 90.69 314 ASP A C 1
ATOM 2469 O O . ASP A 1 314 ? 21.374 -11.903 -42.039 1.00 90.69 314 ASP A O 1
ATOM 2473 N N . GLU A 1 315 ? 23.281 -11.058 -42.849 1.00 90.50 315 GLU A N 1
ATOM 2474 C CA . GLU A 1 315 ? 23.409 -9.991 -41.855 1.00 90.50 315 GLU A CA 1
ATOM 2475 C C . GLU A 1 315 ? 22.346 -8.917 -42.067 1.00 90.50 315 GLU A C 1
ATOM 2477 O O . GLU A 1 315 ? 21.723 -8.449 -41.109 1.00 90.50 315 GLU A O 1
ATOM 2482 N N . ILE A 1 316 ? 22.109 -8.564 -43.332 1.00 90.06 316 ILE A N 1
ATOM 2483 C CA . ILE A 1 316 ? 21.051 -7.640 -43.735 1.00 90.06 316 ILE A CA 1
ATOM 2484 C C . ILE A 1 316 ? 19.691 -8.224 -43.342 1.00 90.06 316 ILE A C 1
ATOM 2486 O O . ILE A 1 316 ? 18.921 -7.559 -42.651 1.00 90.06 316 ILE A O 1
ATOM 2490 N N . ASN A 1 317 ? 19.417 -9.484 -43.690 1.00 92.31 317 ASN A N 1
ATOM 2491 C CA . ASN A 1 317 ? 18.158 -10.152 -43.361 1.00 92.31 317 ASN A CA 1
ATOM 2492 C C . ASN A 1 317 ? 17.947 -10.278 -41.847 1.00 92.31 317 ASN A C 1
ATOM 2494 O O . ASN A 1 317 ? 16.839 -10.039 -41.359 1.00 92.31 317 ASN A O 1
ATOM 2498 N N . ALA A 1 318 ? 18.999 -10.594 -41.086 1.00 91.25 318 ALA A N 1
ATOM 2499 C CA . ALA A 1 318 ? 18.942 -10.648 -39.628 1.00 91.25 318 ALA A CA 1
ATOM 2500 C C . ALA A 1 318 ? 18.615 -9.275 -39.017 1.00 91.25 318 ALA A C 1
ATOM 2502 O O . ALA A 1 318 ? 17.777 -9.186 -38.118 1.00 91.25 318 ALA A O 1
ATOM 2503 N N . ASN A 1 319 ? 19.224 -8.200 -39.524 1.00 91.38 319 ASN A N 1
ATOM 2504 C CA . ASN A 1 319 ? 18.935 -6.835 -39.087 1.00 91.38 319 ASN A CA 1
ATOM 2505 C C . ASN A 1 319 ? 17.511 -6.404 -39.454 1.00 91.38 319 ASN A C 1
ATOM 2507 O O . ASN A 1 319 ? 16.786 -5.921 -38.587 1.00 91.38 319 ASN A O 1
ATOM 2511 N N . ILE A 1 320 ? 17.073 -6.628 -40.695 1.00 89.94 320 ILE A N 1
ATOM 2512 C CA . ILE A 1 320 ? 15.703 -6.318 -41.130 1.00 89.94 320 ILE A CA 1
ATOM 2513 C C . ILE A 1 320 ? 14.698 -7.049 -40.238 1.00 89.94 320 ILE A C 1
ATOM 2515 O O . ILE A 1 320 ? 13.789 -6.421 -39.700 1.00 89.94 320 ILE A O 1
ATOM 2519 N N . SER A 1 321 ? 14.907 -8.346 -40.007 1.00 90.69 321 SER A N 1
ATOM 2520 C CA . SER A 1 321 ? 14.026 -9.161 -39.164 1.00 90.69 321 SER A CA 1
ATOM 2521 C C . SER A 1 321 ? 14.006 -8.681 -37.712 1.00 90.69 321 SER A C 1
ATOM 2523 O O . SER A 1 321 ? 12.948 -8.647 -37.098 1.00 90.69 321 SER A O 1
ATOM 2525 N N . ALA A 1 322 ? 15.148 -8.257 -37.160 1.00 90.31 322 ALA A N 1
ATOM 2526 C CA . ALA A 1 322 ? 15.229 -7.766 -35.786 1.00 90.31 322 ALA A CA 1
ATOM 2527 C C . ALA A 1 322 ? 14.546 -6.401 -35.581 1.00 90.31 322 ALA A C 1
ATOM 2529 O O . ALA A 1 322 ? 13.960 -6.168 -34.524 1.00 90.31 322 ALA A O 1
ATOM 2530 N N . PHE A 1 323 ? 14.637 -5.486 -36.553 1.00 88.88 323 PHE A N 1
ATOM 2531 C CA . PHE A 1 323 ? 14.061 -4.136 -36.451 1.00 88.88 323 PHE A CA 1
ATOM 2532 C C . PHE A 1 323 ? 12.607 -4.048 -36.932 1.00 88.88 323 PHE A C 1
ATOM 2534 O O . PHE A 1 323 ? 11.880 -3.162 -36.481 1.00 88.88 323 PHE A O 1
ATOM 2541 N N . LEU A 1 324 ? 12.182 -4.946 -37.824 1.00 87.38 324 LEU A N 1
ATOM 2542 C CA . LEU A 1 324 ? 10.807 -5.044 -38.327 1.00 87.38 324 LEU A CA 1
ATOM 2543 C C . LEU A 1 324 ? 10.020 -6.205 -37.695 1.00 87.38 324 LEU A C 1
ATOM 2545 O O . LEU A 1 324 ? 8.962 -6.572 -38.205 1.00 87.38 324 LEU A O 1
ATOM 2549 N N . ASP A 1 325 ? 10.513 -6.782 -36.593 1.00 87.19 325 ASP A N 1
ATOM 2550 C CA . ASP A 1 325 ? 9.773 -7.787 -35.827 1.00 87.19 325 ASP A CA 1
ATOM 2551 C C . ASP A 1 325 ? 8.418 -7.196 -35.384 1.00 87.19 325 ASP A C 1
ATOM 2553 O O . ASP A 1 325 ? 8.404 -6.117 -34.780 1.00 87.19 325 ASP A O 1
ATOM 2557 N N . PRO A 1 326 ? 7.280 -7.875 -35.627 1.00 86.19 326 PRO A N 1
ATOM 2558 C CA . PRO A 1 326 ? 5.953 -7.372 -35.263 1.00 86.19 326 PRO A CA 1
ATOM 2559 C C . PRO A 1 326 ? 5.781 -7.027 -33.777 1.00 86.19 326 PRO A C 1
ATOM 2561 O O . PRO A 1 326 ? 4.932 -6.208 -33.434 1.00 86.19 326 PRO A O 1
ATOM 2564 N N . ASN A 1 327 ? 6.571 -7.633 -32.886 1.00 83.88 327 ASN A N 1
ATOM 2565 C CA . ASN A 1 327 ? 6.549 -7.343 -31.452 1.00 83.88 327 ASN A CA 1
ATOM 2566 C C . ASN A 1 327 ? 7.354 -6.087 -31.084 1.00 83.88 327 ASN A C 1
ATOM 2568 O O . ASN A 1 327 ? 7.193 -5.557 -29.986 1.00 83.88 327 ASN A O 1
ATOM 2572 N N . VAL A 1 328 ? 8.243 -5.636 -31.970 1.00 83.00 328 VAL A N 1
ATOM 2573 C CA . VAL A 1 328 ? 9.092 -4.449 -31.791 1.00 83.00 328 VAL A CA 1
ATOM 2574 C C . VAL A 1 328 ? 8.507 -3.256 -32.542 1.00 83.00 328 VAL A C 1
ATOM 2576 O O . VAL A 1 328 ? 8.363 -2.176 -31.970 1.00 83.00 328 VAL A O 1
ATOM 2579 N N . LYS A 1 329 ? 8.147 -3.458 -33.812 1.00 83.31 329 LYS A N 1
ATOM 2580 C CA . LYS A 1 329 ? 7.475 -2.483 -34.668 1.00 83.31 329 LYS A CA 1
ATOM 2581 C C . LYS A 1 329 ? 6.178 -3.124 -35.175 1.00 83.31 329 LYS A C 1
ATOM 2583 O O . LYS A 1 329 ? 6.220 -3.865 -36.159 1.00 83.31 329 LYS A O 1
ATOM 2588 N N . PRO A 1 330 ? 5.032 -2.886 -34.508 1.00 83.12 330 PRO A N 1
ATOM 2589 C CA . PRO A 1 330 ? 3.769 -3.468 -34.935 1.00 83.12 330 PRO A CA 1
ATOM 2590 C C . PRO A 1 330 ? 3.444 -3.047 -36.372 1.00 83.12 330 PRO A C 1
ATOM 2592 O O . PRO A 1 330 ? 3.764 -1.921 -36.770 1.00 83.12 330 PRO A O 1
ATOM 2595 N N . PRO A 1 331 ? 2.834 -3.944 -37.167 1.00 81.25 331 PRO A N 1
ATOM 2596 C CA . PRO A 1 331 ? 2.533 -3.648 -38.554 1.00 81.25 331 PRO A CA 1
ATOM 2597 C C . PRO A 1 331 ? 1.579 -2.451 -38.637 1.00 81.25 331 PRO A C 1
ATOM 2599 O O . PRO A 1 331 ? 0.665 -2.336 -37.812 1.00 81.25 331 PRO A O 1
ATOM 2602 N N . PRO A 1 332 ? 1.765 -1.568 -39.630 1.00 82.94 332 PRO A N 1
ATOM 2603 C CA . PRO A 1 332 ? 0.870 -0.442 -39.821 1.00 82.94 332 PRO A CA 1
ATOM 2604 C C . PRO A 1 332 ? -0.560 -0.931 -40.103 1.00 82.94 332 PRO A C 1
ATOM 2606 O O . PRO A 1 332 ? -0.742 -2.017 -40.673 1.00 82.94 332 PRO A O 1
ATOM 2609 N N . PRO A 1 333 ? -1.583 -0.149 -39.713 1.00 84.06 333 PRO A N 1
ATOM 2610 C CA . PRO A 1 333 ? -2.968 -0.482 -40.011 1.00 84.06 333 PRO A CA 1
ATOM 2611 C C . PRO A 1 333 ? -3.177 -0.584 -41.525 1.00 84.06 333 PRO A C 1
ATOM 2613 O O . PRO A 1 333 ? -2.537 0.117 -42.311 1.00 84.06 333 PRO A O 1
ATOM 2616 N N . LEU A 1 334 ? -4.084 -1.473 -41.932 1.00 86.75 334 LEU A N 1
ATOM 2617 C CA . LEU A 1 334 ? -4.460 -1.604 -43.335 1.00 86.75 334 LEU A CA 1
ATOM 2618 C C . LEU A 1 334 ? -5.121 -0.308 -43.811 1.00 86.75 334 LEU A C 1
ATOM 2620 O O . LEU A 1 334 ? -5.935 0.289 -43.103 1.00 86.75 334 LEU A O 1
ATOM 2624 N N . LEU A 1 335 ? -4.779 0.109 -45.028 1.00 85.50 335 LEU A N 1
ATOM 2625 C CA . LEU A 1 335 ? -5.480 1.189 -45.710 1.00 85.50 335 LEU A CA 1
ATOM 2626 C C . LEU A 1 335 ? -6.947 0.781 -45.944 1.00 85.50 335 LEU A C 1
ATOM 2628 O O . LEU A 1 335 ? -7.240 -0.415 -46.022 1.00 85.50 335 LEU A O 1
ATOM 2632 N N . PRO A 1 336 ? -7.875 1.737 -46.138 1.00 85.69 336 PRO A N 1
ATOM 2633 C CA . PRO A 1 336 ? -9.278 1.434 -46.445 1.00 85.69 336 PRO A CA 1
ATOM 2634 C C . PRO A 1 336 ? -9.471 0.515 -47.664 1.00 85.69 336 PRO A C 1
ATOM 2636 O O . PRO A 1 336 ? -10.474 -0.181 -47.765 1.00 85.69 336 PRO A O 1
ATOM 2639 N N . SER A 1 337 ? -8.493 0.484 -48.573 1.00 85.56 337 SER A N 1
ATOM 2640 C CA . SER A 1 337 ? -8.433 -0.403 -49.739 1.00 85.56 337 SER A CA 1
ATOM 2641 C C . SER A 1 337 ? -8.024 -1.851 -49.425 1.00 85.56 337 SER A C 1
ATOM 2643 O O . SER A 1 337 ? -7.941 -2.668 -50.337 1.00 85.56 337 SER A O 1
ATOM 2645 N N . GLY A 1 338 ? -7.706 -2.176 -48.168 1.00 85.81 338 GLY A N 1
ATOM 2646 C CA . GLY A 1 338 ? -7.153 -3.470 -47.756 1.00 85.81 338 GLY A CA 1
ATOM 2647 C C . GLY A 1 338 ? -5.657 -3.645 -48.051 1.00 85.81 338 GLY A C 1
ATOM 2648 O O . GLY A 1 338 ? -5.087 -4.680 -47.711 1.00 85.81 338 GLY A O 1
ATOM 2649 N N . ALA A 1 339 ? -5.000 -2.648 -48.655 1.00 84.31 339 ALA A N 1
ATOM 2650 C CA . ALA A 1 339 ? -3.566 -2.673 -48.929 1.00 84.31 339 ALA A CA 1
ATOM 2651 C C . ALA A 1 339 ? -2.731 -2.315 -47.685 1.00 84.31 339 ALA A C 1
ATOM 2653 O O . ALA A 1 339 ? -3.177 -1.583 -46.798 1.00 84.31 339 ALA A O 1
ATOM 2654 N N . ARG A 1 340 ? -1.485 -2.801 -47.639 1.00 81.62 340 ARG A N 1
ATOM 2655 C CA . ARG A 1 340 ? -0.476 -2.331 -46.679 1.00 81.62 340 ARG A CA 1
ATOM 2656 C C . ARG A 1 340 ? 0.225 -1.090 -47.242 1.00 81.62 340 ARG A C 1
ATOM 2658 O O . ARG A 1 340 ? 0.431 -1.039 -48.456 1.00 81.62 340 ARG A O 1
ATOM 2665 N N . PRO A 1 341 ? 0.597 -0.109 -46.405 1.00 82.88 341 PRO A N 1
ATOM 2666 C CA . PRO A 1 341 ? 1.427 0.998 -46.863 1.00 82.88 341 PRO A CA 1
ATOM 2667 C C . PRO A 1 341 ? 2.780 0.479 -47.371 1.00 82.88 341 PRO A C 1
ATOM 2669 O O . PRO A 1 341 ? 3.292 -0.537 -46.892 1.00 82.88 341 PRO A O 1
ATOM 2672 N N . GLY A 1 342 ? 3.314 1.147 -48.394 1.00 83.69 342 GLY A N 1
ATOM 2673 C CA . GLY A 1 342 ? 4.633 0.844 -48.945 1.00 83.69 342 GLY A CA 1
ATOM 2674 C C . GLY A 1 342 ? 5.751 1.345 -48.030 1.00 83.69 342 GLY A C 1
ATOM 2675 O O . GLY A 1 342 ? 5.562 2.311 -47.299 1.00 83.69 342 GLY A O 1
ATOM 2676 N N . ASN A 1 343 ? 6.920 0.708 -48.111 1.00 83.56 343 ASN A N 1
ATOM 2677 C CA . ASN A 1 343 ? 8.116 1.118 -47.374 1.00 83.56 343 ASN A CA 1
ATOM 2678 C C . ASN A 1 343 ? 9.107 1.798 -48.324 1.00 83.56 343 ASN A C 1
ATOM 2680 O O . ASN A 1 343 ? 9.263 1.366 -49.467 1.00 83.56 343 ASN A O 1
ATOM 2684 N N . VAL A 1 344 ? 9.827 2.804 -47.833 1.00 87.62 344 VAL A N 1
ATOM 2685 C CA . VAL A 1 344 ? 10.939 3.445 -48.545 1.00 87.62 344 VAL A CA 1
ATOM 2686 C C . VAL A 1 344 ? 12.239 3.095 -47.832 1.00 87.62 344 VAL A C 1
ATOM 2688 O O . VAL A 1 344 ? 12.404 3.379 -46.646 1.00 87.62 344 VAL A O 1
ATOM 2691 N N . ALA A 1 345 ? 13.166 2.477 -48.559 1.00 85.88 345 ALA A N 1
ATOM 2692 C CA . ALA A 1 345 ? 14.530 2.251 -48.101 1.00 85.88 345 ALA A CA 1
ATOM 2693 C C . ALA A 1 345 ? 15.428 3.366 -48.644 1.00 85.88 345 ALA A C 1
ATOM 2695 O O . ALA A 1 345 ? 15.594 3.490 -49.856 1.00 85.88 345 ALA A O 1
ATOM 2696 N N . MET A 1 346 ? 15.990 4.174 -47.751 1.00 89.25 346 MET A N 1
ATOM 2697 C CA . MET A 1 346 ? 16.988 5.188 -48.090 1.00 89.25 346 MET A CA 1
ATOM 2698 C C . MET A 1 346 ? 18.356 4.689 -47.642 1.00 89.25 346 MET A C 1
ATOM 2700 O O . MET A 1 346 ? 18.484 4.197 -46.522 1.00 89.25 346 MET A O 1
ATOM 2704 N N . ILE A 1 347 ? 19.358 4.791 -48.510 1.00 86.38 347 ILE A N 1
ATOM 2705 C CA . ILE A 1 347 ? 20.735 4.380 -48.224 1.00 86.38 347 ILE A CA 1
ATOM 2706 C C . ILE A 1 347 ? 21.613 5.607 -48.410 1.00 86.38 347 ILE A C 1
ATOM 2708 O O . ILE A 1 347 ? 21.545 6.245 -49.459 1.00 86.38 347 ILE A O 1
ATOM 2712 N N . ASP A 1 348 ? 22.397 5.927 -47.390 1.00 88.56 348 ASP A N 1
ATOM 2713 C CA . ASP A 1 348 ? 23.337 7.045 -47.411 1.00 88.56 348 ASP A CA 1
ATOM 2714 C C . ASP A 1 348 ? 24.602 6.690 -46.624 1.00 88.56 348 ASP A C 1
ATOM 2716 O O . ASP A 1 348 ? 24.582 5.794 -45.773 1.00 88.56 348 ASP A O 1
ATOM 2720 N N . ASP A 1 349 ? 25.694 7.393 -46.895 1.00 86.19 349 ASP A N 1
ATOM 2721 C CA . ASP A 1 349 ? 26.966 7.200 -46.210 1.00 86.19 349 ASP A CA 1
ATOM 2722 C C . ASP A 1 349 ? 27.081 8.139 -45.008 1.00 86.19 349 ASP A C 1
ATOM 2724 O O . ASP A 1 349 ? 26.914 9.354 -45.107 1.00 86.19 349 ASP A O 1
ATOM 2728 N N . ILE A 1 350 ? 27.431 7.577 -43.850 1.00 86.00 350 ILE A N 1
ATOM 2729 C CA . ILE A 1 350 ? 27.728 8.359 -42.650 1.00 86.00 350 ILE A CA 1
ATOM 2730 C C . ILE A 1 350 ? 29.232 8.325 -42.402 1.00 86.00 350 ILE A C 1
ATOM 2732 O O . ILE A 1 350 ? 29.820 7.256 -42.208 1.00 86.00 350 ILE A O 1
ATOM 2736 N N . SER A 1 351 ? 29.850 9.507 -42.364 1.00 88.06 351 SER A N 1
ATOM 2737 C CA . SER A 1 351 ? 31.242 9.652 -41.939 1.00 88.06 351 SER A CA 1
ATOM 2738 C C . SER A 1 351 ? 31.373 9.404 -40.440 1.00 88.06 351 SER A C 1
ATOM 2740 O O . SER A 1 351 ? 30.649 9.982 -39.625 1.00 88.06 351 SER A O 1
ATOM 2742 N N . LEU A 1 352 ? 32.320 8.548 -40.070 1.00 84.31 352 LEU A N 1
ATOM 2743 C CA . LEU A 1 352 ? 32.603 8.164 -38.694 1.00 84.31 352 LEU A CA 1
ATOM 2744 C C . LEU A 1 352 ? 34.049 8.487 -38.331 1.00 84.31 352 LEU A C 1
ATOM 2746 O O . LEU A 1 352 ? 34.942 8.562 -39.169 1.00 84.31 352 LEU A O 1
ATOM 2750 N N . GLU A 1 353 ? 34.292 8.639 -37.035 1.00 87.00 353 GLU A N 1
ATOM 2751 C CA . GLU A 1 353 ? 35.651 8.719 -36.519 1.00 87.00 353 GLU A CA 1
ATOM 2752 C C . GLU A 1 353 ? 36.296 7.324 -36.549 1.00 87.00 353 GLU A C 1
ATOM 2754 O O . GLU A 1 353 ? 35.800 6.402 -35.893 1.00 87.00 353 GLU A O 1
ATOM 2759 N N . SER A 1 354 ? 37.409 7.175 -37.276 1.00 85.00 354 SER A N 1
ATOM 2760 C CA . SER A 1 354 ? 38.178 5.927 -37.341 1.00 85.00 354 SER A CA 1
ATOM 2761 C C . SER A 1 354 ? 38.762 5.576 -35.965 1.00 85.00 354 SER A C 1
ATOM 2763 O O . SER A 1 354 ? 39.827 6.056 -35.574 1.00 85.00 354 SER A O 1
ATOM 2765 N N . LYS A 1 355 ? 38.057 4.730 -35.209 1.00 88.06 355 LYS A N 1
ATOM 2766 C CA . LYS A 1 355 ? 38.454 4.232 -33.887 1.00 88.06 355 LYS A CA 1
ATOM 2767 C C . LYS A 1 355 ? 38.135 2.751 -33.758 1.00 88.06 355 LYS A C 1
ATOM 2769 O O . LYS A 1 355 ? 36.980 2.347 -33.881 1.00 88.06 355 LYS A O 1
ATOM 2774 N N . CYS A 1 356 ? 39.141 1.963 -33.383 1.00 89.31 356 CYS A N 1
ATOM 2775 C CA . CYS A 1 356 ? 38.960 0.558 -33.029 1.00 89.31 356 CYS A CA 1
ATOM 2776 C C . CYS A 1 356 ? 38.007 0.413 -31.832 1.00 89.31 356 CYS A C 1
ATOM 2778 O O . CYS A 1 356 ? 38.275 0.919 -30.741 1.00 89.31 356 CYS A O 1
ATOM 2780 N N . ARG A 1 357 ? 36.908 -0.317 -32.018 1.00 88.94 357 ARG A N 1
ATOM 2781 C CA . ARG A 1 357 ? 35.967 -0.714 -30.968 1.00 88.94 357 ARG A CA 1
ATOM 2782 C C . ARG A 1 357 ? 35.729 -2.213 -31.031 1.00 88.94 357 ARG A C 1
ATOM 2784 O O . ARG A 1 357 ? 35.476 -2.764 -32.097 1.00 88.94 357 ARG A O 1
ATOM 2791 N N . TYR A 1 358 ? 35.773 -2.868 -29.879 1.00 91.81 358 TYR A N 1
ATOM 2792 C CA . TYR A 1 358 ? 35.481 -4.293 -29.779 1.00 91.81 358 TYR A CA 1
ATOM 2793 C C . TYR A 1 358 ? 33.966 -4.549 -29.741 1.00 91.81 358 TYR A C 1
ATOM 2795 O O . TYR A 1 358 ? 33.228 -3.928 -28.971 1.00 91.81 358 TYR A O 1
ATOM 2803 N N . CYS A 1 359 ? 33.500 -5.480 -30.570 1.00 89.25 359 CYS A N 1
ATOM 2804 C CA . CYS A 1 359 ? 32.125 -5.948 -30.629 1.00 89.25 359 CYS A CA 1
ATOM 2805 C C . CYS A 1 359 ? 32.006 -7.337 -30.003 1.00 89.25 359 CYS A C 1
ATOM 2807 O O . CYS A 1 359 ? 32.202 -8.345 -30.676 1.00 89.25 359 CYS A O 1
ATOM 2809 N N . GLY A 1 360 ? 31.580 -7.408 -28.742 1.00 88.38 360 GLY A N 1
ATOM 2810 C CA . GLY A 1 360 ? 31.435 -8.694 -28.044 1.00 88.38 360 GLY A CA 1
ATOM 2811 C C . GLY A 1 360 ? 30.388 -9.653 -28.632 1.00 88.38 360 GLY A C 1
ATOM 2812 O O . GLY A 1 360 ? 30.375 -10.819 -28.275 1.00 88.38 360 GLY A O 1
ATOM 2813 N N . ARG A 1 361 ? 29.499 -9.201 -29.532 1.00 85.75 361 ARG A N 1
ATOM 2814 C CA . ARG A 1 361 ? 28.545 -10.096 -30.222 1.00 85.75 361 ARG A CA 1
ATOM 2815 C C . ARG A 1 361 ? 29.175 -10.891 -31.358 1.00 85.75 361 ARG A C 1
ATOM 2817 O O . ARG A 1 361 ? 28.707 -11.980 -31.658 1.00 85.75 361 ARG A O 1
ATOM 2824 N N . ARG A 1 362 ? 30.166 -10.296 -32.016 1.00 85.31 362 ARG A N 1
ATOM 2825 C CA . ARG A 1 362 ? 30.894 -10.882 -33.146 1.00 85.31 362 ARG A CA 1
ATOM 2826 C C . ARG A 1 362 ? 32.270 -11.395 -32.741 1.00 85.31 362 ARG A C 1
ATOM 2828 O O . ARG A 1 362 ? 32.938 -11.997 -33.566 1.00 85.31 362 ARG A O 1
ATOM 2835 N N . ASP A 1 363 ? 32.673 -11.089 -31.509 1.00 90.38 363 ASP A N 1
ATOM 2836 C CA . ASP A 1 363 ? 34.023 -11.296 -31.004 1.00 90.38 363 ASP A CA 1
ATOM 2837 C C . ASP A 1 363 ? 35.091 -10.711 -31.948 1.00 90.38 363 ASP A C 1
ATOM 2839 O O . ASP A 1 363 ? 36.075 -11.347 -32.305 1.00 90.38 363 ASP A O 1
ATOM 2843 N N . ALA A 1 364 ? 34.852 -9.481 -32.416 1.00 90.19 364 ALA A N 1
ATOM 2844 C CA . ALA A 1 364 ? 35.671 -8.837 -33.441 1.00 90.19 364 ALA A CA 1
ATOM 2845 C C . ALA A 1 364 ? 35.908 -7.351 -33.146 1.00 90.19 364 ALA A C 1
ATOM 2847 O O . ALA A 1 364 ? 35.084 -6.685 -32.515 1.00 90.19 364 ALA A O 1
ATOM 2848 N N . VAL A 1 365 ? 37.029 -6.814 -33.633 1.00 89.56 365 VAL A N 1
ATOM 2849 C CA . VAL A 1 365 ? 37.353 -5.379 -33.579 1.00 89.56 365 VAL A CA 1
ATOM 2850 C C . VAL A 1 365 ? 36.863 -4.700 -34.860 1.00 89.56 365 VAL A C 1
ATOM 2852 O O . VAL A 1 365 ? 37.081 -5.208 -35.952 1.00 89.56 365 VAL A O 1
ATOM 2855 N N . MET A 1 366 ? 36.191 -3.556 -34.729 1.00 88.75 366 MET A N 1
ATOM 2856 C CA . MET A 1 366 ? 35.571 -2.807 -35.833 1.00 88.75 366 MET A CA 1
ATOM 2857 C C . MET A 1 366 ? 35.877 -1.304 -35.719 1.00 88.75 366 MET A C 1
ATOM 2859 O O . MET A 1 366 ? 36.412 -0.863 -34.705 1.00 88.75 366 MET A O 1
ATOM 2863 N N . GLY A 1 367 ? 35.484 -0.506 -36.719 1.00 83.25 367 GLY A N 1
ATOM 2864 C CA . GLY A 1 367 ? 35.526 0.967 -36.655 1.00 83.25 367 GLY A CA 1
ATOM 2865 C C . GLY A 1 367 ? 36.739 1.631 -37.316 1.00 83.25 367 GLY A C 1
ATOM 2866 O O . GLY A 1 367 ? 36.994 2.804 -37.070 1.00 83.25 367 GLY A O 1
ATOM 2867 N N . LEU A 1 368 ? 37.488 0.902 -38.149 1.00 83.38 368 LEU A N 1
ATOM 2868 C CA . LEU A 1 368 ? 38.611 1.449 -38.925 1.00 83.38 368 LEU A CA 1
ATOM 2869 C C . LEU A 1 368 ? 38.177 2.129 -40.239 1.00 83.38 368 LEU A C 1
ATOM 2871 O O . LEU A 1 368 ? 38.941 2.912 -40.797 1.00 83.38 368 LEU A O 1
ATOM 2875 N N . CYS A 1 369 ? 36.956 1.872 -40.716 1.00 78.75 369 CYS A N 1
ATOM 2876 C CA . CYS A 1 369 ? 36.419 2.475 -41.936 1.00 78.75 369 CYS A CA 1
ATOM 2877 C C . CYS A 1 369 ? 35.969 3.930 -41.693 1.00 78.75 369 CYS A C 1
ATOM 2879 O O . CYS A 1 369 ? 35.255 4.172 -40.718 1.00 78.75 369 CYS A O 1
ATOM 2881 N N . PRO A 1 370 ? 36.346 4.886 -42.566 1.00 72.75 370 PRO A N 1
ATOM 2882 C CA . PRO A 1 370 ? 35.998 6.300 -42.403 1.00 72.75 370 PRO A CA 1
ATOM 2883 C C . PRO A 1 370 ? 34.534 6.610 -42.751 1.00 72.75 370 PRO A C 1
ATOM 2885 O O . PRO A 1 370 ? 33.958 7.527 -42.178 1.00 72.75 370 PRO A O 1
ATOM 2888 N N . ASN A 1 371 ? 33.923 5.830 -43.647 1.00 77.31 371 ASN A N 1
ATOM 2889 C CA . ASN A 1 371 ? 32.518 5.948 -44.034 1.00 77.31 371 ASN A CA 1
ATOM 2890 C C . ASN A 1 371 ? 31.843 4.580 -43.908 1.00 77.31 371 ASN A C 1
ATOM 2892 O O . ASN A 1 371 ? 32.463 3.558 -44.218 1.00 77.31 371 ASN A O 1
ATOM 2896 N N . ILE A 1 372 ? 30.590 4.563 -43.454 1.00 80.75 372 ILE A N 1
ATOM 2897 C CA . ILE A 1 372 ? 29.760 3.355 -43.414 1.00 80.75 372 ILE A CA 1
ATOM 2898 C C . ILE A 1 372 ? 28.414 3.655 -44.087 1.00 80.75 372 ILE A C 1
ATOM 2900 O O . ILE A 1 372 ? 27.769 4.630 -43.690 1.00 80.75 372 ILE A O 1
ATOM 2904 N N . PRO A 1 373 ? 27.962 2.814 -45.037 1.00 75.75 373 PRO A N 1
ATOM 2905 C CA . PRO A 1 373 ? 26.627 2.926 -45.605 1.00 75.75 373 PRO A CA 1
ATOM 2906 C C . PRO A 1 373 ? 25.579 2.534 -44.560 1.00 75.75 373 PRO A C 1
ATOM 2908 O O . PRO A 1 373 ? 25.659 1.475 -43.929 1.00 75.75 373 PRO A O 1
ATOM 2911 N N . VAL A 1 374 ? 24.573 3.383 -44.375 1.00 78.12 374 VAL A N 1
ATOM 2912 C CA . VAL A 1 374 ? 23.459 3.168 -43.451 1.00 78.12 374 VAL A CA 1
ATOM 2913 C C . VAL A 1 374 ? 22.156 3.147 -44.233 1.00 78.12 374 VAL A C 1
ATOM 2915 O O . VAL A 1 374 ? 21.812 4.090 -44.940 1.00 78.12 374 VAL A O 1
ATOM 2918 N N . MET A 1 375 ? 21.407 2.057 -44.074 1.00 75.88 375 MET A N 1
ATOM 2919 C CA . MET A 1 375 ? 20.078 1.901 -44.653 1.00 75.88 375 MET A CA 1
ATOM 2920 C C . MET A 1 375 ? 19.009 2.231 -43.612 1.00 75.88 375 MET A C 1
ATOM 2922 O O . MET A 1 375 ? 18.921 1.586 -42.564 1.00 75.88 375 MET A O 1
ATOM 2926 N N . LEU A 1 376 ? 18.169 3.213 -43.921 1.00 71.94 376 LEU A N 1
ATOM 2927 C CA . LEU A 1 376 ? 17.038 3.626 -43.104 1.00 71.94 376 LEU A CA 1
ATOM 2928 C C . LEU A 1 376 ? 15.738 3.243 -43.816 1.00 71.94 376 LEU A C 1
ATOM 2930 O O . LEU A 1 376 ? 15.478 3.674 -44.938 1.00 71.94 376 LEU A O 1
ATOM 2934 N N . ILE A 1 377 ? 14.927 2.408 -43.164 1.00 70.75 377 ILE A N 1
ATOM 2935 C CA . ILE A 1 377 ? 13.629 1.970 -43.691 1.00 70.75 377 ILE A CA 1
ATOM 2936 C C . ILE A 1 377 ? 12.532 2.817 -43.046 1.00 70.75 377 ILE A C 1
ATOM 2938 O O . ILE A 1 377 ? 12.212 2.646 -41.865 1.00 70.75 377 ILE A O 1
ATOM 2942 N N . LEU A 1 378 ? 11.945 3.716 -43.831 1.00 62.62 378 LEU A N 1
ATOM 2943 C CA . LEU A 1 378 ? 10.729 4.436 -43.472 1.00 62.62 378 LEU A CA 1
ATOM 2944 C C . LEU A 1 378 ? 9.527 3.576 -43.877 1.00 62.62 378 LEU A C 1
ATOM 2946 O O . LEU A 1 378 ? 9.428 3.148 -45.026 1.00 62.62 378 LEU A O 1
ATOM 2950 N N . ALA A 1 379 ? 8.655 3.292 -42.913 1.00 59.72 379 ALA A N 1
ATOM 2951 C CA . ALA A 1 379 ? 7.425 2.520 -43.087 1.00 59.72 379 ALA A CA 1
ATOM 2952 C C . ALA A 1 379 ? 6.257 3.298 -42.503 1.00 59.72 379 ALA A C 1
ATOM 2954 O O . ALA A 1 379 ? 6.501 3.910 -41.431 1.00 59.72 379 ALA A O 1
#